Protein AF-A0A350JK22-F1 (afdb_monomer)

Structure (mmCIF, N/CA/C/O backbone):
data_AF-A0A350JK22-F1
#
_entry.id   AF-A0A350JK22-F1
#
loop_
_atom_site.group_PDB
_atom_site.id
_atom_site.type_symbol
_atom_site.label_atom_id
_atom_site.label_alt_id
_atom_site.label_comp_id
_atom_site.label_asym_id
_atom_site.label_entity_id
_atom_site.label_seq_id
_atom_site.pdbx_PDB_ins_code
_atom_site.Cartn_x
_atom_site.Cartn_y
_atom_site.Cartn_z
_atom_site.occupancy
_atom_site.B_iso_or_equiv
_atom_site.auth_seq_id
_atom_site.auth_comp_id
_atom_site.auth_asym_id
_atom_site.auth_atom_id
_atom_site.pdbx_PDB_model_num
ATOM 1 N N . MET A 1 1 ? 21.423 -32.504 72.627 1.00 40.91 1 MET A N 1
ATOM 2 C CA . MET A 1 1 ? 20.979 -31.250 71.980 1.00 40.91 1 MET A CA 1
ATOM 3 C C . MET A 1 1 ? 21.519 -31.255 70.556 1.00 40.91 1 MET A C 1
ATOM 5 O O . MET A 1 1 ? 22.730 -31.293 70.401 1.00 40.91 1 MET A O 1
ATOM 9 N N . LYS A 1 2 ? 20.656 -31.360 69.537 1.00 34.97 2 LYS A N 1
ATOM 10 C CA . LYS A 1 2 ? 21.050 -31.299 68.114 1.00 34.97 2 LYS A CA 1
ATOM 11 C C . LYS A 1 2 ? 20.924 -29.843 67.635 1.00 34.97 2 LYS A C 1
ATOM 13 O O . LYS A 1 2 ? 19.951 -29.208 68.039 1.00 34.97 2 LYS A O 1
ATOM 18 N N . PRO A 1 3 ? 21.850 -29.305 66.822 1.00 49.88 3 PRO A N 1
ATOM 19 C CA . PRO A 1 3 ? 21.731 -27.937 66.339 1.00 49.88 3 PRO A CA 1
ATOM 20 C C . PRO A 1 3 ? 20.695 -27.881 65.211 1.00 49.88 3 PRO A C 1
ATOM 22 O O . PRO A 1 3 ? 20.712 -28.701 64.293 1.00 49.88 3 PRO A O 1
ATOM 25 N N . ILE A 1 4 ? 19.772 -26.929 65.315 1.00 46.72 4 ILE A N 1
ATOM 26 C CA . ILE A 1 4 ? 18.795 -26.598 64.277 1.00 46.72 4 ILE A CA 1
ATOM 27 C C . ILE A 1 4 ? 19.489 -25.629 63.319 1.00 46.72 4 ILE A C 1
ATOM 29 O O . ILE A 1 4 ? 19.879 -24.533 63.718 1.00 46.72 4 ILE A O 1
ATOM 33 N N . LEU A 1 5 ? 19.677 -26.055 62.072 1.00 39.84 5 LEU A N 1
ATOM 34 C CA . LEU A 1 5 ? 20.194 -25.220 60.995 1.00 39.84 5 LEU A CA 1
ATOM 35 C C . LEU A 1 5 ? 19.024 -24.396 60.437 1.00 39.84 5 LEU A C 1
ATOM 37 O O . LEU A 1 5 ? 18.144 -24.942 59.777 1.00 39.84 5 LEU A O 1
ATOM 41 N N . ILE A 1 6 ? 18.984 -23.101 60.749 1.00 46.62 6 ILE A N 1
ATOM 42 C CA . ILE A 1 6 ? 18.011 -22.161 60.180 1.00 46.62 6 ILE A CA 1
ATOM 43 C C . ILE A 1 6 ? 18.564 -21.696 58.833 1.00 46.62 6 ILE A C 1
ATOM 45 O O . ILE A 1 6 ? 19.542 -20.953 58.778 1.00 46.62 6 ILE A O 1
ATOM 49 N N . THR A 1 7 ? 17.960 -22.158 57.743 1.00 43.97 7 THR A N 1
ATOM 50 C CA . THR A 1 7 ? 18.287 -21.709 56.388 1.00 43.97 7 THR A CA 1
ATOM 51 C C . THR A 1 7 ? 17.537 -20.405 56.112 1.00 43.97 7 THR A C 1
ATOM 53 O O . THR A 1 7 ? 16.313 -20.401 56.001 1.00 43.97 7 THR A O 1
ATOM 56 N N . LEU A 1 8 ? 18.261 -19.284 56.039 1.00 44.25 8 LEU A N 1
ATOM 57 C CA . LEU A 1 8 ? 17.720 -18.003 55.581 1.00 44.25 8 LEU A CA 1
ATOM 58 C C . LEU A 1 8 ? 17.452 -18.096 54.070 1.00 44.25 8 LEU A C 1
ATOM 60 O O . LEU A 1 8 ? 18.387 -18.205 53.279 1.00 44.25 8 LEU A O 1
ATOM 64 N N . LEU A 1 9 ? 16.181 -18.059 53.674 1.00 40.84 9 LEU A N 1
ATOM 65 C CA . LEU A 1 9 ? 15.771 -17.970 52.276 1.00 40.84 9 LEU A CA 1
ATOM 66 C C . LEU A 1 9 ? 15.817 -16.491 51.856 1.00 40.84 9 LEU A C 1
ATOM 68 O O . LEU A 1 9 ? 14.938 -15.708 52.210 1.00 40.84 9 LEU A O 1
ATOM 72 N N . SER A 1 10 ? 16.864 -16.085 51.140 1.00 44.59 10 SER A N 1
ATOM 73 C CA . SER A 1 10 ? 16.938 -14.762 50.516 1.00 44.59 10 SER A CA 1
ATOM 74 C C . SER A 1 10 ? 16.032 -14.730 49.281 1.00 44.59 10 SER A C 1
ATOM 76 O O . SER A 1 10 ? 16.379 -15.304 48.247 1.00 44.59 10 SER A O 1
ATOM 78 N N . LEU A 1 11 ? 14.876 -14.068 49.379 1.00 43.91 11 LEU A N 1
ATOM 79 C CA . LEU A 1 11 ? 14.077 -13.697 48.210 1.00 43.91 11 LEU A CA 1
ATOM 80 C C . LEU A 1 11 ? 14.853 -12.655 47.390 1.00 43.91 11 LEU A C 1
ATOM 82 O O . LEU A 1 11 ? 14.927 -11.488 47.766 1.00 43.91 11 LEU A O 1
ATOM 86 N N . PHE A 1 12 ? 15.419 -13.077 46.263 1.00 44.31 12 PHE A N 1
ATOM 87 C CA . PHE A 1 12 ? 15.854 -12.167 45.208 1.00 44.31 12 PHE A CA 1
ATOM 88 C C . PHE A 1 12 ? 14.624 -11.770 44.386 1.00 44.31 12 PHE A C 1
ATOM 90 O O . PHE A 1 12 ? 14.138 -12.548 43.569 1.00 44.31 12 PHE A O 1
ATOM 97 N N . THR A 1 13 ? 14.102 -10.564 44.597 1.00 44.62 13 THR A N 1
ATOM 98 C CA . THR A 1 13 ? 13.144 -9.958 43.668 1.00 44.62 13 THR A CA 1
ATOM 99 C C . THR A 1 13 ? 13.907 -9.479 42.439 1.00 44.62 13 THR A C 1
ATOM 101 O O . THR A 1 13 ? 14.590 -8.456 42.484 1.00 44.62 13 THR A O 1
ATOM 104 N N . PHE A 1 14 ? 13.814 -10.233 41.347 1.00 45.91 14 PHE A N 1
ATOM 105 C CA . PHE A 1 14 ? 14.219 -9.772 40.024 1.00 45.91 14 PHE A CA 1
ATOM 106 C C . PHE A 1 14 ? 13.243 -8.682 39.562 1.00 45.91 14 PHE A C 1
ATOM 108 O O . PHE A 1 14 ? 12.152 -8.978 39.082 1.00 45.91 14 PHE A O 1
ATOM 115 N N . PHE A 1 15 ? 13.627 -7.414 39.705 1.00 47.16 15 PHE A N 1
ATOM 116 C CA . PHE A 1 15 ? 13.025 -6.339 38.921 1.00 47.16 15 PHE A CA 1
ATOM 117 C C . PHE A 1 15 ? 13.640 -6.398 37.522 1.00 47.16 15 PHE A C 1
ATOM 119 O O . PHE A 1 15 ? 14.714 -5.851 37.283 1.00 47.16 15 PHE A O 1
ATOM 126 N N . ALA A 1 16 ? 12.988 -7.106 36.600 1.00 49.03 16 ALA A N 1
ATOM 127 C CA . ALA A 1 16 ? 13.259 -6.909 35.184 1.00 49.03 16 ALA A CA 1
ATOM 128 C C . ALA A 1 16 ? 12.803 -5.485 34.836 1.00 49.03 16 ALA A C 1
ATOM 130 O O . ALA A 1 16 ? 11.622 -5.167 34.984 1.00 49.03 16 ALA A O 1
ATOM 131 N N . SER A 1 17 ? 13.723 -4.605 34.428 1.00 50.28 17 SER A N 1
ATOM 132 C CA . SER A 1 17 ? 13.333 -3.306 33.882 1.00 50.28 17 SER A CA 1
ATOM 133 C C . SER A 1 17 ? 12.592 -3.569 32.576 1.00 50.28 17 SER A C 1
ATOM 135 O O . SER A 1 17 ? 13.205 -3.949 31.577 1.00 50.28 17 SER A O 1
ATOM 137 N N . GLN A 1 18 ? 11.272 -3.427 32.588 1.00 54.81 18 GLN A N 1
ATOM 138 C CA . GLN A 1 18 ? 10.484 -3.459 31.368 1.00 54.81 18 GLN A CA 1
ATOM 139 C C . GLN A 1 18 ? 10.928 -2.243 30.550 1.00 54.81 18 GLN A C 1
ATOM 141 O O . GLN A 1 18 ? 10.757 -1.108 30.996 1.00 54.81 18 GLN A O 1
ATOM 146 N N . ALA A 1 19 ? 11.597 -2.474 29.418 1.00 61.53 19 ALA A N 1
ATOM 147 C CA . ALA A 1 19 ? 11.952 -1.389 28.517 1.00 61.53 19 ALA A CA 1
ATOM 148 C C . ALA A 1 19 ? 10.662 -0.639 28.164 1.00 61.53 19 ALA A C 1
ATOM 150 O O . ALA A 1 19 ? 9.658 -1.258 27.805 1.00 61.53 19 ALA A O 1
ATOM 151 N N . GLN A 1 20 ? 10.668 0.679 28.348 1.00 79.31 20 GLN A N 1
ATOM 152 C CA . GLN A 1 20 ? 9.518 1.505 28.014 1.00 79.31 20 GLN A CA 1
ATOM 153 C C . GLN A 1 20 ? 9.267 1.387 26.507 1.00 79.31 20 GLN A C 1
ATOM 155 O O . GLN A 1 20 ? 10.188 1.575 25.712 1.00 79.31 20 GLN A O 1
ATOM 160 N N . LEU A 1 21 ? 8.038 1.032 26.125 1.00 91.25 21 LEU A N 1
ATOM 161 C CA . LEU A 1 21 ? 7.634 0.959 24.721 1.00 91.25 21 LEU A CA 1
ATOM 162 C C . LEU A 1 21 ? 7.859 2.310 24.044 1.00 91.25 21 LEU A C 1
ATOM 164 O O . LEU A 1 21 ? 7.566 3.353 24.632 1.00 91.25 21 LEU A O 1
ATOM 168 N N . LYS A 1 22 ? 8.360 2.281 22.805 1.00 95.12 22 LYS A N 1
ATOM 169 C CA . LYS A 1 22 ? 8.480 3.492 21.992 1.00 95.12 22 LYS A CA 1
ATOM 170 C C . LYS A 1 22 ? 7.091 4.058 21.696 1.00 95.12 22 LYS A C 1
ATOM 172 O O . LYS A 1 22 ? 6.150 3.297 21.460 1.00 95.12 22 LYS A O 1
ATOM 177 N N . THR A 1 23 ? 6.992 5.380 21.672 1.00 97.25 23 THR A N 1
ATOM 178 C CA . THR A 1 23 ? 5.793 6.094 21.227 1.00 97.25 23 THR A CA 1
ATOM 179 C C . THR A 1 23 ? 6.032 6.644 19.827 1.00 97.25 23 THR A C 1
ATOM 181 O O . THR A 1 23 ? 7.086 7.226 19.572 1.00 97.25 23 THR A O 1
ATOM 184 N N . LEU A 1 24 ? 5.069 6.452 18.931 1.00 97.56 24 LEU A N 1
ATOM 185 C CA . LEU A 1 24 ? 5.063 6.979 17.573 1.00 97.56 24 LEU A CA 1
ATOM 186 C C . LEU A 1 24 ? 4.013 8.086 17.471 1.00 97.56 24 LEU A C 1
ATOM 188 O O . LEU A 1 24 ? 2.894 7.936 17.964 1.00 97.56 24 LEU A O 1
ATOM 192 N N . THR A 1 25 ? 4.384 9.178 16.812 1.00 95.31 25 THR A N 1
ATOM 193 C CA . THR A 1 25 ? 3.501 10.307 16.501 1.00 95.31 25 THR A CA 1
ATOM 194 C C . THR A 1 25 ? 3.279 10.378 14.993 1.00 95.31 25 THR A C 1
ATOM 196 O O . THR A 1 25 ? 4.232 10.128 14.248 1.00 95.31 25 THR A O 1
ATOM 199 N N . PRO A 1 26 ? 2.077 10.743 14.530 1.00 95.12 26 PRO A N 1
ATOM 200 C CA . PRO A 1 26 ? 1.752 10.704 13.118 1.00 95.12 26 PRO A CA 1
ATOM 201 C C . PRO A 1 26 ? 2.265 11.937 12.375 1.00 95.12 26 PRO A C 1
ATOM 203 O O . PRO A 1 26 ? 2.409 13.023 12.944 1.00 95.12 26 PRO A O 1
ATOM 206 N N . THR A 1 27 ? 2.460 11.782 11.071 1.00 89.75 27 THR A N 1
ATOM 207 C CA . THR A 1 27 ? 2.372 12.891 10.115 1.00 89.75 27 THR A CA 1
ATOM 208 C C . THR A 1 27 ? 0.972 12.932 9.509 1.00 89.75 27 THR A C 1
ATOM 210 O O . THR A 1 27 ? 0.318 11.897 9.401 1.00 89.75 27 THR A O 1
ATOM 213 N N . PHE A 1 28 ? 0.516 14.116 9.103 1.00 79.81 28 PHE A N 1
ATOM 214 C CA . PHE A 1 28 ? -0.840 14.319 8.593 1.00 79.81 28 PHE A CA 1
ATOM 215 C C . PHE A 1 28 ? -0.846 14.521 7.083 1.00 79.81 28 PHE A C 1
ATOM 217 O O . PHE A 1 28 ? 0.030 15.208 6.555 1.00 79.81 28 PHE A O 1
ATOM 224 N N . TRP A 1 29 ? -1.875 13.983 6.438 1.00 71.44 29 TRP A N 1
ATOM 225 C CA . TRP A 1 29 ? -2.188 14.214 5.028 1.00 71.44 29 TRP A CA 1
ATOM 226 C C . TRP A 1 29 ? -3.588 14.843 4.903 1.00 71.44 29 TRP A C 1
ATOM 228 O O . TRP A 1 29 ? -4.051 15.487 5.849 1.00 71.44 29 TRP A O 1
ATOM 238 N N . ALA A 1 30 ? -4.222 14.763 3.731 1.00 71.81 30 ALA A N 1
ATOM 239 C CA . ALA A 1 30 ? -5.493 15.426 3.443 1.00 71.81 30 ALA A CA 1
ATOM 240 C C . ALA A 1 30 ? -6.631 15.034 4.415 1.00 71.81 30 ALA A C 1
ATOM 242 O O . ALA A 1 30 ? -6.562 14.034 5.135 1.00 71.81 30 ALA A O 1
ATOM 243 N N . SER A 1 31 ? -7.683 15.858 4.437 1.00 76.50 31 SER A N 1
ATOM 244 C CA . SER A 1 31 ? -8.922 15.566 5.168 1.00 76.50 31 SER A CA 1
ATOM 245 C C . SER A 1 31 ? -9.612 14.350 4.563 1.00 76.50 31 SER A C 1
ATOM 247 O O . SER A 1 31 ? -9.768 14.304 3.347 1.00 76.50 31 SER A O 1
ATOM 249 N N . ALA A 1 32 ? -10.062 13.421 5.408 1.00 77.00 32 ALA A N 1
ATOM 250 C CA . ALA A 1 32 ? -10.699 12.185 4.966 1.00 77.00 32 ALA A CA 1
ATOM 251 C C . ALA A 1 32 ? -12.230 12.166 5.111 1.00 77.00 32 ALA A C 1
ATOM 253 O O . ALA A 1 32 ? -12.853 11.209 4.674 1.00 77.00 32 ALA A O 1
ATOM 254 N N . ILE A 1 33 ? -12.849 13.191 5.718 1.00 83.88 33 ILE A N 1
ATOM 255 C CA . ILE A 1 33 ? -14.319 13.298 5.747 1.00 83.88 33 ILE A CA 1
ATOM 256 C C . ILE A 1 33 ? -14.818 13.768 4.375 1.00 83.88 33 ILE A C 1
ATOM 258 O O . ILE A 1 33 ? -14.423 14.863 3.949 1.00 83.88 33 ILE A O 1
ATOM 262 N N . PRO A 1 34 ? -15.719 13.012 3.725 1.00 82.88 34 PRO A N 1
ATOM 263 C CA . PRO A 1 34 ? -16.374 13.456 2.505 1.00 82.88 34 PRO A CA 1
ATOM 264 C C . PRO A 1 34 ? -17.274 14.677 2.733 1.00 82.88 34 PRO A C 1
ATOM 266 O O . PRO A 1 34 ? -17.834 14.869 3.816 1.00 82.88 34 PRO A O 1
ATOM 269 N N . SER A 1 35 ? -17.458 15.517 1.711 1.00 85.38 35 SER A N 1
ATOM 270 C CA . SER A 1 35 ? -18.352 16.671 1.846 1.00 85.38 35 SER A CA 1
ATOM 271 C C . SER A 1 35 ? -19.826 16.236 1.898 1.00 85.38 35 SER A C 1
ATOM 273 O O . SER A 1 35 ? -20.221 15.257 1.267 1.00 85.38 35 SER A O 1
ATOM 275 N N . GLU A 1 36 ? -20.683 16.985 2.611 1.00 85.69 36 GLU A N 1
ATOM 276 C CA . GLU A 1 36 ? -22.133 16.700 2.649 1.00 85.69 36 GLU A CA 1
ATOM 277 C C . GLU A 1 36 ? -22.771 16.693 1.249 1.00 85.69 36 GLU A C 1
ATOM 279 O O . GLU A 1 36 ? -23.760 15.994 1.015 1.00 85.69 36 GLU A O 1
ATOM 284 N N . VAL A 1 37 ? -22.223 17.493 0.329 1.00 87.50 37 VAL A N 1
ATOM 285 C CA . VAL A 1 37 ? -22.677 17.548 -1.063 1.00 87.50 37 VAL A CA 1
ATOM 286 C C . VAL A 1 37 ? -22.306 16.253 -1.774 1.00 87.50 37 VAL A C 1
ATOM 288 O O . VAL A 1 37 ? -23.192 15.617 -2.339 1.00 87.50 37 VAL A O 1
ATOM 291 N N . ASP A 1 38 ? -21.049 15.824 -1.667 1.00 87.81 38 ASP A N 1
ATOM 292 C CA . ASP A 1 38 ? -20.563 14.621 -2.348 1.00 87.81 38 ASP A CA 1
ATOM 293 C C . ASP A 1 38 ? -21.231 13.356 -1.800 1.00 87.81 38 ASP A C 1
ATOM 295 O O . ASP A 1 38 ? -21.651 12.511 -2.579 1.00 87.81 38 ASP A O 1
ATOM 299 N N . LEU A 1 39 ? -21.470 13.259 -0.486 1.00 86.25 39 LEU A N 1
ATOM 300 C CA . LEU A 1 39 ? -22.220 12.142 0.116 1.00 86.25 39 LEU A CA 1
ATOM 301 C C . LEU A 1 39 ? -23.642 12.023 -0.438 1.00 86.25 39 LEU A C 1
ATOM 303 O O . LEU A 1 39 ? -24.146 10.928 -0.714 1.00 86.25 39 LEU A O 1
ATOM 307 N N . LYS A 1 40 ? -24.323 13.164 -0.574 1.00 88.75 40 LYS A N 1
ATOM 308 C CA . LYS A 1 40 ? -25.687 13.206 -1.096 1.00 88.75 40 LYS A CA 1
ATOM 309 C C . LYS A 1 40 ? -25.711 12.842 -2.577 1.00 88.75 40 LYS A C 1
ATOM 311 O O . LYS A 1 40 ? -26.569 12.060 -2.987 1.00 88.75 40 LYS A O 1
ATOM 316 N N . ASP A 1 41 ? -24.794 13.407 -3.349 1.00 91.56 41 ASP A N 1
ATOM 317 C CA . ASP A 1 41 ? -24.664 13.157 -4.780 1.00 91.56 41 ASP A CA 1
ATOM 318 C C . ASP A 1 41 ? -24.302 11.688 -5.045 1.00 91.56 41 ASP A C 1
ATOM 320 O O . ASP A 1 41 ? -24.949 11.044 -5.870 1.00 91.56 41 ASP A O 1
ATOM 324 N N . TYR A 1 42 ? -23.383 11.114 -4.264 1.00 88.00 42 TYR A N 1
ATOM 325 C CA . TYR A 1 42 ? -22.994 9.705 -4.337 1.00 88.00 42 TYR A CA 1
ATOM 326 C C . TYR A 1 42 ? -24.149 8.754 -3.998 1.00 88.00 42 TYR A C 1
ATOM 328 O O . TYR A 1 42 ? -24.368 7.758 -4.681 1.00 88.00 42 TYR A O 1
ATOM 336 N N . THR A 1 43 ? -24.980 9.090 -3.004 1.00 87.56 43 THR A N 1
ATOM 337 C CA . THR A 1 43 ? -26.179 8.290 -2.686 1.00 87.56 43 THR A CA 1
ATOM 338 C C . THR A 1 43 ? -27.154 8.231 -3.867 1.00 87.56 43 THR A C 1
ATOM 340 O O . THR A 1 43 ? -27.751 7.188 -4.136 1.00 87.56 43 THR A O 1
ATOM 343 N N . VAL A 1 44 ? -27.337 9.350 -4.575 1.00 90.75 44 VAL A N 1
ATOM 344 C CA . VAL A 1 44 ? -28.186 9.398 -5.775 1.00 90.75 44 VAL A CA 1
ATOM 345 C C . VAL A 1 44 ? -27.528 8.640 -6.926 1.00 90.75 44 VAL A C 1
ATOM 347 O O . VAL A 1 44 ? -28.219 7.908 -7.633 1.00 90.75 44 VAL A O 1
ATOM 350 N N . LEU A 1 45 ? -26.208 8.769 -7.088 1.00 88.81 45 LEU A N 1
ATOM 351 C CA . LEU A 1 45 ? -25.440 8.010 -8.069 1.00 88.81 45 LEU A CA 1
ATOM 352 C C . LEU A 1 45 ? -25.661 6.503 -7.884 1.00 88.81 45 LEU A C 1
ATOM 354 O O . LEU A 1 45 ? -26.069 5.847 -8.833 1.00 88.81 45 LEU A O 1
ATOM 358 N N . LEU A 1 46 ? -25.516 5.964 -6.670 1.00 86.69 46 LEU A N 1
ATOM 359 C CA . LEU A 1 46 ? -25.725 4.534 -6.401 1.00 86.69 46 LEU A CA 1
ATOM 360 C C . LEU A 1 46 ? -27.124 4.030 -6.811 1.00 86.69 46 LEU A C 1
ATOM 362 O O . LEU A 1 46 ? -27.241 2.913 -7.318 1.00 86.69 46 LEU A O 1
ATOM 366 N N . ASP A 1 47 ? -28.182 4.835 -6.646 1.00 91.56 47 ASP A N 1
ATOM 367 C CA . ASP A 1 47 ? -29.530 4.496 -7.140 1.00 91.56 47 ASP A CA 1
ATOM 368 C C . ASP A 1 47 ? -29.574 4.417 -8.674 1.00 91.56 47 ASP A C 1
ATOM 370 O O . ASP A 1 47 ? -30.111 3.457 -9.234 1.00 91.56 47 ASP A O 1
ATOM 374 N N . ILE A 1 48 ? -28.966 5.394 -9.358 1.00 89.19 48 ILE A N 1
ATOM 375 C CA . ILE A 1 48 ? -28.861 5.422 -10.824 1.00 89.19 48 ILE A CA 1
ATOM 376 C C . ILE A 1 48 ? -28.137 4.165 -11.320 1.00 89.19 48 ILE A C 1
ATOM 378 O O . ILE A 1 48 ? -28.658 3.450 -12.180 1.00 89.19 48 ILE A O 1
ATOM 382 N N . VAL A 1 49 ? -26.974 3.862 -10.737 1.00 86.06 49 VAL A N 1
ATOM 383 C CA . VAL A 1 49 ? -26.154 2.689 -11.071 1.00 86.06 49 VAL A CA 1
ATOM 384 C C . VAL A 1 49 ? -26.932 1.402 -10.856 1.00 86.06 49 VAL A C 1
ATOM 386 O O . VAL A 1 49 ? -26.963 0.544 -11.735 1.00 86.06 49 VAL A O 1
ATOM 389 N N . HIS A 1 50 ? -27.628 1.279 -9.726 1.00 87.19 50 HIS A N 1
ATOM 390 C CA . HIS A 1 50 ? -28.445 0.108 -9.435 1.00 87.19 50 HIS A CA 1
ATOM 391 C C . HIS A 1 50 ? -29.527 -0.125 -10.500 1.00 87.19 50 HIS A C 1
ATOM 393 O O . HIS A 1 50 ? -29.708 -1.251 -10.969 1.00 87.19 50 HIS A O 1
ATOM 399 N N . ARG A 1 51 ? -30.232 0.937 -10.912 1.00 93.81 51 ARG A N 1
ATOM 400 C CA . ARG A 1 51 ? -31.281 0.875 -11.944 1.00 93.81 51 ARG A CA 1
ATOM 401 C C . ARG A 1 51 ? -30.713 0.506 -13.319 1.00 93.81 51 ARG A C 1
ATOM 403 O O . ARG A 1 51 ? -31.333 -0.285 -14.037 1.00 93.81 51 ARG A O 1
ATOM 410 N N . LEU A 1 52 ? -29.539 1.035 -13.676 1.00 86.81 52 LEU A N 1
ATOM 411 C CA . LEU A 1 52 ? -28.820 0.681 -14.908 1.00 86.81 52 LEU A CA 1
ATOM 412 C C . LEU A 1 52 ? -28.380 -0.791 -14.899 1.00 86.81 52 LEU A C 1
ATOM 414 O O . LEU A 1 52 ? -28.636 -1.521 -15.858 1.00 86.81 52 LEU A O 1
ATOM 418 N N . ASP A 1 53 ? -27.801 -1.263 -13.794 1.00 86.06 53 ASP A N 1
ATOM 419 C CA . ASP A 1 53 ? -27.268 -2.624 -13.660 1.00 86.06 53 ASP A CA 1
ATOM 420 C C . ASP A 1 53 ? -28.388 -3.686 -13.662 1.00 86.06 53 ASP A C 1
ATOM 422 O O . ASP A 1 53 ? -28.288 -4.753 -14.280 1.00 86.06 53 ASP A O 1
ATOM 426 N N . LYS A 1 54 ? -29.546 -3.347 -13.076 1.00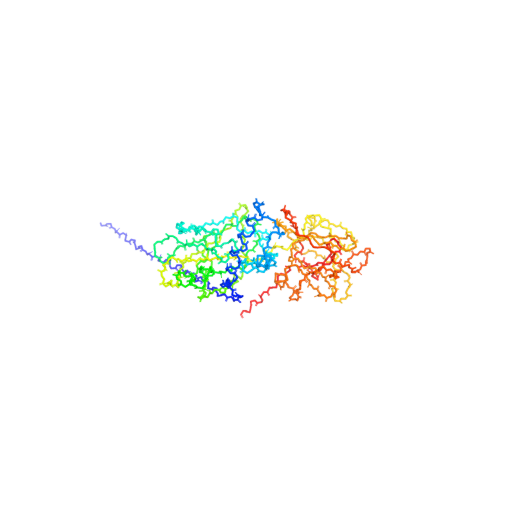 91.31 54 LYS A N 1
ATOM 427 C CA . LYS A 1 54 ? -30.793 -4.127 -13.188 1.00 91.31 54 LYS A CA 1
ATOM 428 C C . LYS A 1 54 ? -31.452 -4.053 -14.566 1.00 91.31 54 LYS A C 1
ATOM 430 O O . LYS A 1 54 ? -32.394 -4.811 -14.814 1.00 91.31 54 LYS A O 1
ATOM 435 N N . ARG A 1 55 ? -30.946 -3.208 -15.471 1.00 90.38 55 ARG A N 1
ATOM 436 C CA . ARG A 1 55 ? -31.502 -2.927 -16.807 1.00 90.38 55 ARG A CA 1
ATOM 437 C C . ARG A 1 55 ? -32.943 -2.416 -16.755 1.00 90.38 55 ARG A C 1
ATOM 439 O O . ARG A 1 55 ? -33.741 -2.707 -17.646 1.00 90.38 55 ARG A O 1
ATOM 446 N N . GLU A 1 56 ? -33.286 -1.694 -15.691 1.00 94.56 56 GLU A N 1
ATOM 447 C CA . GLU A 1 56 ? -34.583 -1.026 -15.542 1.00 94.56 56 GLU A CA 1
ATOM 448 C C . GLU A 1 56 ? -34.645 0.259 -16.376 1.00 94.56 56 GLU A C 1
ATOM 450 O O . GLU A 1 56 ? -35.719 0.644 -16.837 1.00 94.56 56 GLU A O 1
ATOM 455 N N . ILE A 1 57 ? -33.484 0.881 -16.591 1.00 92.94 57 ILE A N 1
ATOM 456 C CA . ILE A 1 57 ? -33.259 2.048 -17.448 1.00 92.94 57 ILE A CA 1
ATOM 457 C C . ILE A 1 57 ? -32.003 1.832 -18.306 1.00 92.94 57 ILE A C 1
ATOM 459 O O . ILE A 1 57 ? -31.194 0.946 -18.021 1.00 92.94 57 ILE A O 1
ATOM 463 N N . SER A 1 58 ? -31.833 2.651 -19.340 1.00 91.56 58 SER A N 1
ATOM 464 C CA . SER A 1 58 ? -30.586 2.828 -20.091 1.00 91.56 58 SER A CA 1
ATOM 465 C C . SER A 1 58 ? -30.011 4.233 -19.870 1.00 91.56 58 SER A C 1
ATOM 467 O O . SER A 1 58 ? -30.706 5.114 -19.368 1.00 91.56 58 SER A O 1
ATOM 469 N N . GLU A 1 59 ? -28.752 4.469 -20.249 1.00 87.19 59 GLU A N 1
ATOM 470 C CA . GLU A 1 59 ? -28.122 5.796 -20.110 1.00 87.19 59 GLU A CA 1
ATOM 471 C C . GLU A 1 59 ? -28.881 6.897 -20.874 1.00 87.19 59 GLU A C 1
ATOM 473 O O . GLU A 1 59 ? -28.935 8.041 -20.431 1.00 87.19 59 GLU A O 1
ATOM 478 N N . GLU A 1 60 ? -29.541 6.549 -21.985 1.00 92.62 60 GLU A N 1
ATOM 479 C CA . GLU A 1 60 ? -30.365 7.477 -22.773 1.00 92.62 60 GLU A CA 1
ATOM 480 C C . GLU A 1 60 ? -31.640 7.928 -22.033 1.00 92.62 60 GLU A C 1
ATOM 482 O O . GLU A 1 60 ? -32.239 8.941 -22.399 1.00 92.62 60 GLU A O 1
ATOM 487 N N . ASP A 1 61 ? -32.053 7.194 -20.994 1.00 94.00 61 ASP A N 1
ATOM 488 C CA . ASP A 1 61 ? -33.247 7.488 -20.197 1.00 94.00 61 ASP A CA 1
ATOM 489 C C . ASP A 1 61 ? -32.967 8.455 -19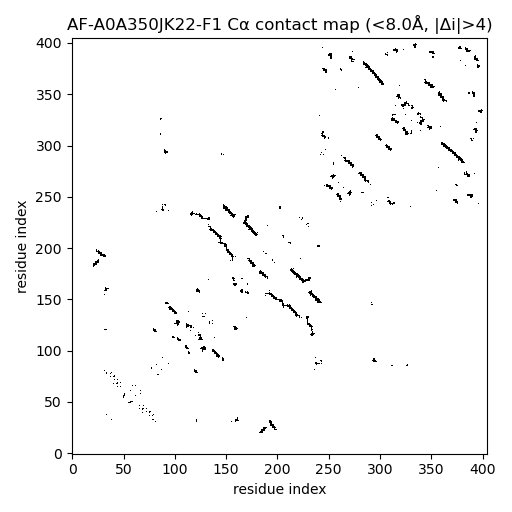.030 1.00 94.00 61 ASP A C 1
ATOM 491 O O . ASP A 1 61 ? -33.909 8.906 -18.369 1.00 94.00 61 ASP A O 1
ATOM 495 N N . LEU A 1 62 ? -31.697 8.785 -18.760 1.00 93.38 62 LEU A N 1
ATOM 496 C CA . LEU A 1 62 ? -31.314 9.684 -17.671 1.00 93.38 62 LEU A CA 1
ATOM 497 C C . LEU A 1 62 ? -31.762 11.121 -17.961 1.00 93.38 62 LEU A C 1
ATOM 499 O O . LEU A 1 62 ? -31.542 11.673 -19.042 1.00 93.38 62 LEU A O 1
ATOM 503 N N . ASN A 1 63 ? -32.366 11.774 -16.966 1.00 94.56 63 ASN A N 1
ATOM 504 C CA . ASN A 1 63 ? -32.646 13.205 -17.078 1.00 94.56 63 ASN A CA 1
ATOM 505 C C . ASN A 1 63 ? -31.355 14.037 -16.936 1.00 94.56 63 ASN A C 1
ATOM 507 O O . ASN A 1 63 ? -30.321 13.538 -16.504 1.00 94.56 63 ASN A O 1
ATOM 511 N N . SER A 1 64 ? -31.410 15.339 -17.237 1.00 92.56 64 SER A N 1
ATOM 512 C CA . SER A 1 64 ? -30.218 16.205 -17.234 1.00 92.56 64 SER A CA 1
ATOM 513 C C . SER A 1 64 ? -29.462 16.265 -15.901 1.00 92.56 64 SER A C 1
ATOM 515 O O . SER A 1 64 ? -28.265 16.525 -15.901 1.00 92.56 64 SER A O 1
ATOM 517 N N . THR A 1 65 ? -30.144 16.078 -14.768 1.00 92.06 65 THR A N 1
ATOM 518 C CA . THR A 1 65 ? -29.511 16.061 -13.441 1.00 92.06 65 THR A CA 1
ATOM 519 C C . THR A 1 65 ? -28.886 14.704 -13.142 1.00 92.06 65 THR A C 1
ATOM 521 O O . THR A 1 65 ? -27.764 14.664 -12.654 1.00 92.06 65 THR A O 1
ATOM 524 N N . GLU A 1 66 ? -29.579 13.607 -13.459 1.00 93.56 66 GLU A N 1
ATOM 525 C CA . GLU A 1 66 ? -29.031 12.251 -13.308 1.00 93.56 66 GLU A CA 1
ATOM 526 C C . GLU A 1 66 ? -27.808 12.047 -14.213 1.00 93.56 66 GLU A C 1
ATOM 528 O O . GLU A 1 66 ? -26.794 11.548 -13.746 1.00 93.56 66 GLU A O 1
ATOM 533 N N . ALA A 1 67 ? -27.865 12.509 -15.466 1.00 91.88 67 ALA A N 1
ATOM 534 C CA . ALA A 1 67 ? -26.741 12.442 -16.398 1.00 91.88 67 ALA A CA 1
ATOM 535 C C . ALA A 1 67 ? -25.522 13.228 -15.885 1.00 91.88 67 ALA A C 1
ATOM 537 O O . ALA A 1 67 ? -24.417 12.705 -15.876 1.00 91.88 67 ALA A O 1
ATOM 538 N N . ALA A 1 68 ? -25.726 14.446 -15.369 1.00 92.00 68 ALA A N 1
ATOM 539 C CA . ALA A 1 68 ? -24.636 15.247 -14.808 1.00 92.00 68 ALA A CA 1
ATOM 540 C C . ALA A 1 68 ? -24.011 14.631 -13.540 1.00 92.00 68 ALA A C 1
ATOM 542 O O . ALA A 1 68 ? -22.840 14.872 -13.265 1.00 92.00 68 ALA A O 1
ATOM 543 N N . LEU A 1 69 ? -24.785 13.873 -12.753 1.00 91.25 69 LEU A N 1
ATOM 544 C CA . LEU A 1 69 ? -24.265 13.114 -11.611 1.00 91.25 69 LEU A CA 1
ATOM 545 C C . LEU A 1 69 ? -23.500 11.870 -12.066 1.00 91.25 69 LEU A C 1
ATOM 547 O O . LEU A 1 69 ? -22.433 11.595 -11.532 1.00 91.25 69 LEU A O 1
ATOM 551 N N . TYR A 1 70 ? -24.022 11.154 -13.062 1.00 87.88 70 TYR A N 1
ATOM 552 C CA . TYR A 1 70 ? -23.361 9.991 -13.652 1.00 87.88 70 TYR A CA 1
ATOM 553 C C . TYR A 1 70 ? -22.017 10.365 -14.299 1.00 87.88 70 TYR A C 1
ATOM 555 O O . TYR A 1 70 ? -21.034 9.658 -14.112 1.00 87.88 70 TYR A O 1
ATOM 563 N N . ASP A 1 71 ? -21.929 11.534 -14.942 1.00 89.12 71 ASP A N 1
ATOM 564 C CA . ASP A 1 71 ? -20.676 12.088 -15.483 1.00 89.12 71 ASP A CA 1
ATOM 565 C C . ASP A 1 71 ? -19.624 12.417 -14.398 1.00 89.12 71 ASP A C 1
ATOM 567 O O . ASP A 1 71 ? -18.445 12.569 -14.714 1.00 89.12 71 ASP A O 1
ATOM 571 N N . ARG A 1 72 ? -20.032 12.548 -13.126 1.00 87.56 72 ARG A N 1
ATOM 572 C CA . ARG A 1 72 ? -19.151 12.787 -11.966 1.00 87.56 72 ARG A CA 1
ATOM 573 C C . ARG A 1 72 ? -18.809 11.505 -11.204 1.00 87.56 72 ARG A C 1
ATOM 575 O O . ARG A 1 72 ? -18.318 11.606 -10.083 1.00 87.56 72 ARG A O 1
ATOM 582 N N . TRP A 1 73 ? -19.078 10.323 -11.766 1.00 79.94 73 TRP A N 1
ATOM 583 C CA . TRP A 1 73 ? -18.853 9.052 -11.073 1.00 79.94 73 TRP A CA 1
ATOM 584 C C . TRP A 1 73 ? -17.460 8.980 -10.449 1.00 79.94 73 TRP A C 1
ATOM 586 O O . TRP A 1 73 ? -17.366 8.854 -9.232 1.00 79.94 73 TRP A O 1
ATOM 596 N N . ASP A 1 74 ? -16.406 9.108 -11.260 1.00 72.31 74 ASP A N 1
ATOM 597 C CA . ASP A 1 74 ? -15.021 8.927 -10.805 1.00 72.31 74 ASP A CA 1
ATOM 598 C C . ASP A 1 74 ? -14.662 9.912 -9.676 1.00 72.31 74 ASP A C 1
ATOM 600 O O . ASP A 1 74 ? -14.062 9.530 -8.680 1.00 72.31 74 ASP A O 1
ATOM 604 N N . GLU A 1 75 ? -15.107 11.171 -9.785 1.00 78.00 75 GLU A N 1
ATOM 605 C CA . GLU A 1 75 ? -14.900 12.204 -8.757 1.00 78.00 75 GLU A CA 1
ATOM 606 C C . GLU A 1 75 ? -15.563 11.825 -7.425 1.00 78.00 75 GLU A C 1
ATOM 608 O O . GLU A 1 75 ? -14.974 12.000 -6.359 1.00 78.00 75 GLU A O 1
ATOM 613 N N . LEU A 1 76 ? -16.805 11.337 -7.482 1.00 77.62 76 LEU A N 1
ATOM 614 C CA . LEU A 1 76 ? -17.575 10.978 -6.295 1.00 77.62 76 LEU A CA 1
ATOM 615 C C . LEU A 1 76 ? -17.068 9.674 -5.670 1.00 77.62 76 LEU A C 1
ATOM 617 O O . LEU A 1 76 ? -17.026 9.579 -4.447 1.00 77.62 76 LEU A O 1
ATOM 621 N N . GLU A 1 77 ? -16.662 8.699 -6.483 1.00 74.44 77 GLU A N 1
ATOM 622 C CA . GLU A 1 77 ? -16.050 7.452 -6.018 1.00 74.44 77 GLU A CA 1
ATOM 623 C C . GLU A 1 77 ? -14.694 7.718 -5.348 1.00 74.44 77 GLU A C 1
ATOM 625 O O . GLU A 1 77 ? -14.472 7.259 -4.226 1.00 74.44 77 GLU A O 1
ATOM 630 N N . ASP A 1 78 ? -13.835 8.546 -5.952 1.00 72.38 78 ASP A N 1
ATOM 631 C CA . ASP A 1 78 ? -12.565 8.985 -5.357 1.00 72.38 78 ASP A CA 1
ATOM 632 C C . ASP A 1 78 ? -12.773 9.750 -4.041 1.00 72.38 78 ASP A C 1
ATOM 634 O O . ASP A 1 78 ? -11.966 9.644 -3.118 1.00 72.38 78 ASP A O 1
ATOM 638 N N . ALA A 1 79 ? -13.856 10.525 -3.927 1.00 77.12 79 ALA A N 1
ATOM 639 C CA . ALA A 1 79 ? -14.171 11.265 -2.709 1.00 77.12 79 ALA A CA 1
ATOM 640 C C . ALA A 1 79 ? -14.616 10.360 -1.545 1.00 77.12 79 ALA A C 1
ATOM 642 O O . ALA A 1 79 ? -14.484 10.765 -0.387 1.00 77.12 79 ALA A O 1
ATOM 643 N N . MET A 1 80 ? -15.175 9.178 -1.833 1.00 76.81 80 MET A N 1
ATOM 644 C CA . MET A 1 80 ? -15.561 8.195 -0.810 1.00 76.81 80 MET A CA 1
ATOM 645 C C . MET A 1 80 ? -14.438 7.201 -0.502 1.00 76.81 80 MET A C 1
ATOM 647 O O . MET A 1 80 ? -14.359 6.697 0.620 1.00 76.81 80 MET A O 1
ATOM 651 N N . THR A 1 81 ? -13.583 6.925 -1.489 1.00 71.50 81 THR A N 1
ATOM 652 C CA . THR A 1 81 ? -12.557 5.888 -1.401 1.00 71.50 81 THR A CA 1
ATOM 653 C C . THR A 1 81 ? -11.316 6.400 -0.677 1.00 71.50 81 THR A C 1
ATOM 655 O O . THR A 1 81 ? -10.640 7.334 -1.112 1.00 71.50 81 THR A O 1
ATOM 658 N N . ILE A 1 82 ? -10.966 5.756 0.430 1.00 73.44 82 ILE A N 1
ATOM 659 C CA . ILE A 1 82 ? -9.728 6.013 1.162 1.00 73.44 82 ILE A CA 1
ATOM 660 C C . ILE A 1 82 ? -8.593 5.194 0.534 1.00 73.44 82 ILE A C 1
ATOM 662 O O . ILE A 1 82 ? -8.808 4.096 0.052 1.00 73.44 82 ILE A O 1
ATOM 666 N N . GLY A 1 83 ? -7.363 5.713 0.496 1.00 57.69 83 GLY A N 1
ATOM 667 C CA . GLY A 1 83 ? -6.208 4.981 -0.054 1.00 57.69 83 GLY A CA 1
ATOM 668 C C . GLY A 1 83 ? -6.049 5.064 -1.580 1.00 57.69 83 GLY A C 1
ATOM 669 O O . GLY A 1 83 ? -4.994 4.686 -2.086 1.00 57.69 83 GLY A O 1
ATOM 670 N N . GLY A 1 84 ? -7.028 5.655 -2.279 1.00 47.28 84 GLY A N 1
ATOM 671 C CA . GLY A 1 84 ? -7.006 5.982 -3.709 1.00 47.28 84 GLY A CA 1
ATOM 672 C C . GLY A 1 84 ? -7.167 4.775 -4.641 1.00 47.28 84 GLY A C 1
ATOM 673 O O . GLY A 1 84 ? -6.617 3.705 -4.397 1.00 47.28 84 GLY A O 1
ATOM 674 N N . LEU A 1 85 ? -7.844 4.967 -5.778 1.00 33.16 85 LEU A N 1
ATOM 675 C CA . LEU A 1 85 ? -7.978 3.986 -6.875 1.00 33.16 85 LEU A CA 1
ATOM 676 C C . LEU A 1 85 ? -6.661 3.761 -7.670 1.00 33.16 85 LEU A C 1
ATOM 678 O O . LEU A 1 85 ? -6.666 3.412 -8.851 1.00 33.16 85 LEU A O 1
ATOM 682 N N . GLY A 1 86 ? -5.506 3.985 -7.033 1.00 43.00 86 GLY A N 1
ATOM 683 C CA . GLY A 1 86 ? -4.170 3.899 -7.622 1.00 43.00 86 GLY A CA 1
ATOM 684 C C . GLY A 1 86 ? -3.413 2.615 -7.272 1.00 43.00 86 GLY A C 1
ATOM 685 O O . GLY A 1 86 ? -3.864 1.767 -6.506 1.00 43.00 86 GLY A O 1
ATOM 686 N N . CYS A 1 87 ? -2.214 2.471 -7.841 1.00 44.69 87 CYS A N 1
ATOM 687 C CA . CYS A 1 87 ? -1.301 1.385 -7.503 1.00 44.69 87 CYS A CA 1
ATOM 688 C C . CYS A 1 87 ? -0.806 1.539 -6.057 1.00 44.69 87 CYS A C 1
ATOM 690 O O . CYS A 1 87 ? 0.031 2.395 -5.796 1.00 44.69 87 CYS A O 1
ATOM 692 N N . SER A 1 88 ? -1.317 0.722 -5.138 1.00 60.69 88 SER A N 1
ATOM 693 C CA . SER A 1 88 ? -0.965 0.757 -3.717 1.00 60.69 88 SER A CA 1
ATOM 694 C C . SER A 1 88 ? -0.095 -0.439 -3.315 1.00 60.69 88 SER A C 1
ATOM 696 O O . SER A 1 88 ? -0.028 -1.448 -4.025 1.00 60.69 88 SER A O 1
ATOM 698 N N . TRP A 1 89 ? 0.539 -0.366 -2.140 1.00 68.44 89 TRP A N 1
ATOM 699 C CA . TRP A 1 89 ? 1.277 -1.482 -1.525 1.00 68.44 89 TRP A CA 1
ATOM 700 C C . TRP A 1 89 ? 0.458 -2.790 -1.474 1.00 68.44 89 TRP A C 1
ATOM 702 O O . TRP A 1 89 ? 0.998 -3.891 -1.609 1.00 68.44 89 TRP A O 1
ATOM 712 N N . TYR A 1 90 ? -0.871 -2.668 -1.413 1.00 69.38 90 TYR A N 1
ATOM 713 C CA . TYR A 1 90 ? -1.827 -3.775 -1.449 1.00 69.38 90 TYR A CA 1
ATOM 714 C C . TYR A 1 90 ? -1.828 -4.591 -2.741 1.00 69.38 90 TYR A C 1
ATOM 716 O O . TYR A 1 90 ? -2.305 -5.727 -2.726 1.00 69.38 90 TYR A O 1
ATOM 724 N N . CYS A 1 91 ? -1.251 -4.082 -3.835 1.00 59.22 91 CYS A N 1
ATOM 725 C CA . CYS A 1 91 ? -0.967 -4.890 -5.018 1.00 59.22 91 CYS A CA 1
ATOM 726 C C . CYS A 1 91 ? -0.067 -6.075 -4.647 1.00 59.22 91 CYS A C 1
ATOM 728 O O . CYS A 1 91 ? -0.390 -7.224 -4.938 1.00 59.22 91 CYS A O 1
ATOM 730 N N . GLY A 1 92 ? 1.024 -5.835 -3.916 1.00 52.66 92 GLY A N 1
ATOM 731 C CA . GLY A 1 92 ? 1.933 -6.910 -3.527 1.00 52.66 92 GLY A CA 1
ATOM 732 C C . GLY A 1 92 ? 1.336 -7.887 -2.513 1.00 52.66 92 GLY A C 1
ATOM 733 O O . GLY A 1 92 ? 1.695 -9.068 -2.493 1.00 52.66 92 GLY A O 1
ATOM 734 N N . GLY A 1 93 ? 0.377 -7.414 -1.726 1.00 63.78 93 GLY A N 1
ATOM 735 C CA . GLY A 1 93 ? -0.402 -8.186 -0.772 1.00 63.78 93 GLY A CA 1
ATOM 736 C C . GLY A 1 93 ? -0.860 -7.306 0.385 1.00 63.78 93 GLY A C 1
ATOM 737 O O . GLY A 1 93 ? -0.268 -6.272 0.663 1.00 63.78 93 GLY A O 1
ATOM 738 N N . GLY A 1 94 ? -1.911 -7.735 1.073 1.00 78.62 94 GLY A N 1
ATOM 739 C CA . GLY A 1 94 ? -2.442 -7.082 2.265 1.00 78.62 94 GLY A CA 1
ATOM 740 C C . GLY A 1 94 ? -2.804 -8.110 3.334 1.00 78.62 94 GLY A C 1
ATOM 741 O O . GLY A 1 94 ? -2.511 -9.304 3.171 1.00 78.62 94 GLY A O 1
ATOM 742 N N . PRO A 1 95 ? -3.450 -7.688 4.428 1.00 89.31 95 PRO A N 1
ATOM 743 C CA . PRO A 1 95 ? -3.997 -8.636 5.377 1.00 89.31 95 PRO A CA 1
ATOM 744 C C . PRO A 1 95 ? -5.044 -9.507 4.670 1.00 89.31 95 PRO A C 1
ATOM 746 O O . PRO A 1 95 ? -5.930 -9.010 3.983 1.00 89.31 95 PRO A O 1
ATOM 749 N N . HIS A 1 96 ? -4.943 -10.826 4.816 1.00 84.81 96 HIS A N 1
ATOM 750 C CA . HIS A 1 96 ? -5.903 -11.768 4.217 1.00 84.81 96 HIS A CA 1
ATOM 751 C C . HIS A 1 96 ? -7.101 -12.043 5.124 1.00 84.81 96 HIS A C 1
ATOM 753 O O . HIS A 1 96 ? -8.066 -12.692 4.719 1.00 84.81 96 HIS A O 1
ATOM 759 N N . LYS A 1 97 ? -7.011 -11.587 6.373 1.00 93.75 97 LYS A N 1
ATOM 760 C CA . LYS A 1 97 ? -8.041 -11.735 7.385 1.00 93.75 97 LYS A CA 1
ATOM 761 C C . LYS A 1 97 ? -7.912 -10.623 8.413 1.00 93.75 97 LYS A C 1
ATOM 763 O O . LYS A 1 97 ? -6.804 -10.281 8.833 1.00 93.75 97 LYS A O 1
ATOM 768 N N . ILE A 1 98 ? -9.057 -10.140 8.875 1.00 97.94 98 ILE A N 1
ATOM 769 C CA . ILE A 1 98 ? -9.165 -9.157 9.946 1.00 97.94 98 ILE A CA 1
ATOM 770 C C . ILE A 1 98 ? -10.067 -9.742 11.033 1.00 97.94 98 ILE A C 1
ATOM 772 O O . ILE A 1 98 ? -11.010 -10.486 10.770 1.00 97.94 98 ILE A O 1
ATOM 776 N N . THR A 1 99 ? -9.724 -9.498 12.293 1.00 98.44 99 THR A N 1
ATOM 777 C CA . THR A 1 99 ? -10.497 -9.967 13.451 1.00 98.44 99 THR A CA 1
ATOM 778 C C . THR A 1 99 ? -10.483 -8.916 14.541 1.00 98.44 99 THR A C 1
ATOM 780 O O . THR A 1 99 ? -9.450 -8.286 14.741 1.00 98.44 99 THR A O 1
ATOM 783 N N . ALA A 1 100 ? -11.555 -8.797 15.318 1.00 98.44 100 ALA A N 1
ATOM 784 C CA . ALA A 1 100 ? -11.587 -7.936 16.496 1.00 98.44 100 ALA A CA 1
ATOM 785 C C . ALA A 1 100 ? -11.981 -8.702 17.764 1.00 98.44 100 ALA A C 1
ATOM 787 O O . ALA A 1 100 ? -12.518 -9.811 17.699 1.00 98.44 100 ALA A O 1
ATOM 788 N N . SER A 1 101 ? -11.706 -8.104 18.922 1.00 98.06 101 SER A N 1
ATOM 789 C CA . SER A 1 101 ? -12.163 -8.587 20.230 1.00 98.06 101 SER A CA 1
ATOM 790 C C . SER A 1 101 ? -13.685 -8.582 20.349 1.00 98.06 101 SER A C 1
ATOM 792 O O . SER A 1 101 ? -14.266 -9.501 20.931 1.00 98.06 101 SER A O 1
ATOM 794 N N . SER A 1 102 ? -14.323 -7.570 19.766 1.00 97.75 102 SER A N 1
ATOM 795 C CA . SER A 1 102 ? -15.768 -7.433 19.657 1.00 97.75 102 SER A CA 1
ATOM 796 C C . SER A 1 102 ? -16.141 -6.544 18.469 1.00 97.75 102 SER A C 1
ATOM 798 O O . SER A 1 102 ? -15.290 -5.908 17.846 1.00 97.75 102 SER A O 1
ATOM 800 N N . GLN A 1 103 ? -17.432 -6.518 18.156 1.00 96.94 103 GLN A N 1
ATOM 801 C CA . GLN A 1 103 ? -18.026 -5.605 17.188 1.00 96.94 103 GLN A CA 1
ATOM 802 C C . GLN A 1 103 ? -19.423 -5.213 17.670 1.00 96.94 103 GLN A C 1
ATOM 804 O O . GLN A 1 103 ? -20.125 -6.038 18.273 1.00 96.94 103 GLN A O 1
ATOM 809 N N . LEU A 1 104 ? -19.836 -3.981 17.396 1.00 96.50 104 LEU A N 1
ATOM 810 C CA . LEU A 1 104 ? -21.189 -3.522 17.654 1.00 96.50 104 LEU A CA 1
ATOM 811 C C . LEU A 1 104 ? -22.173 -4.302 16.770 1.00 96.50 104 LEU A C 1
ATOM 813 O O . LEU A 1 104 ? -21.905 -4.618 15.609 1.00 96.50 104 LEU A O 1
ATOM 817 N N . GLY A 1 105 ? -23.326 -4.657 17.338 1.00 93.12 105 GLY A N 1
ATOM 818 C CA . GLY A 1 105 ? -24.366 -5.361 16.593 1.00 93.12 105 GLY A CA 1
ATOM 819 C C . GLY A 1 105 ? -24.939 -4.501 15.455 1.00 93.12 105 GLY A C 1
ATOM 820 O O . GLY A 1 105 ? -24.925 -3.276 15.561 1.00 93.12 105 GLY A O 1
ATOM 821 N N . PRO A 1 106 ? -25.499 -5.115 14.396 1.00 91.44 106 PRO A N 1
ATOM 822 C CA . PRO A 1 106 ? -26.114 -4.370 13.304 1.00 91.44 106 PRO A CA 1
ATOM 823 C C . PRO A 1 106 ? -27.213 -3.422 13.791 1.00 91.44 106 PRO A C 1
ATOM 825 O O . PRO A 1 106 ? -28.112 -3.838 14.530 1.00 91.44 106 PRO A O 1
ATOM 828 N N . GLU A 1 107 ? -27.208 -2.176 13.317 1.00 87.88 107 GLU A N 1
ATOM 829 C CA . GLU A 1 107 ? -28.250 -1.196 13.632 1.00 87.88 107 GLU A CA 1
ATOM 830 C C . GLU A 1 107 ? -28.711 -0.456 12.373 1.00 87.88 107 GLU A C 1
ATOM 832 O O . GLU A 1 107 ? -27.911 0.067 11.607 1.00 87.88 107 GLU A O 1
ATOM 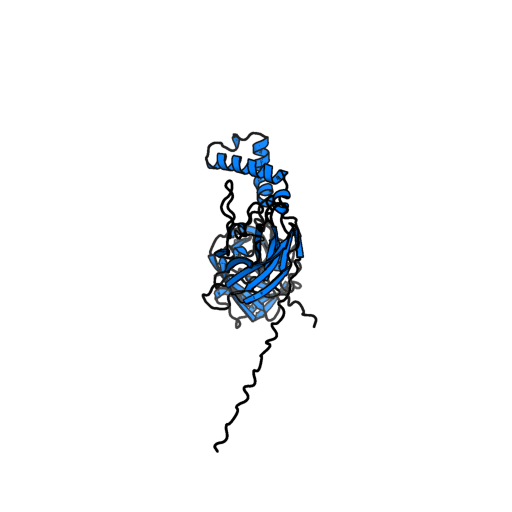837 N N . LYS A 1 108 ? -30.035 -0.386 12.157 1.00 84.44 108 LYS A N 1
ATOM 838 C CA . LYS A 1 108 ? -30.664 0.370 11.050 1.00 84.44 108 LYS A CA 1
ATOM 839 C C . LYS A 1 108 ? -30.087 0.062 9.654 1.00 84.44 108 LYS A C 1
ATOM 841 O O . LYS A 1 108 ? -30.132 0.912 8.774 1.00 84.44 108 LYS A O 1
ATOM 846 N N . GLY A 1 109 ? -29.603 -1.162 9.445 1.00 78.81 109 GLY A N 1
ATOM 847 C CA . GLY A 1 109 ? -29.013 -1.592 8.174 1.00 78.81 109 GLY A CA 1
ATOM 848 C C . GLY A 1 109 ? -27.510 -1.335 8.044 1.00 78.81 109 GLY A C 1
ATOM 849 O O . GLY A 1 109 ? -26.954 -1.687 7.013 1.00 78.81 109 GLY A O 1
ATOM 850 N N . PHE A 1 110 ? -26.854 -0.783 9.068 1.00 85.56 110 PHE A N 1
ATOM 851 C CA . PHE A 1 110 ? -25.399 -0.661 9.136 1.00 85.56 110 PHE A CA 1
ATOM 852 C C . PHE A 1 110 ? -24.786 -1.859 9.862 1.00 85.56 110 PHE A C 1
ATOM 854 O O . PHE A 1 110 ? -25.335 -2.345 10.858 1.00 85.56 110 PHE A O 1
ATOM 861 N N . LEU A 1 111 ? -23.656 -2.324 9.336 1.00 92.50 111 LEU A N 1
ATOM 862 C CA . LEU A 1 111 ? -22.770 -3.306 9.951 1.00 92.50 111 LEU A CA 1
ATOM 863 C C . LEU A 1 111 ? -21.534 -2.572 10.481 1.00 92.50 111 LEU A C 1
ATOM 865 O O . LEU A 1 111 ? -21.176 -1.525 9.948 1.00 92.50 111 LEU A O 1
ATOM 869 N N . TYR A 1 112 ? -20.903 -3.119 11.517 1.00 96.00 112 TYR A N 1
ATOM 870 C CA . TYR A 1 112 ? -19.748 -2.515 12.192 1.00 96.00 112 TYR A CA 1
ATOM 871 C C . TYR A 1 112 ? -18.608 -3.526 12.346 1.00 96.00 112 TYR A C 1
ATOM 873 O O . TYR A 1 112 ? -18.006 -3.662 13.411 1.00 96.00 112 TYR A O 1
ATOM 881 N N . GLU A 1 113 ? -18.398 -4.322 11.303 1.00 97.38 113 GLU A N 1
ATOM 882 C CA . GLU A 1 113 ? -17.500 -5.474 11.313 1.00 97.38 113 GLU A CA 1
ATOM 883 C C . GLU A 1 113 ? -16.029 -5.032 11.231 1.00 97.38 113 GLU A C 1
ATOM 885 O O . GLU A 1 113 ? -15.751 -3.913 10.807 1.00 97.38 113 GLU A O 1
ATOM 890 N N . PRO A 1 114 ? -15.066 -5.876 11.641 1.00 97.81 114 PRO A N 1
ATOM 891 C CA . PRO A 1 114 ? -13.643 -5.548 11.569 1.00 97.81 114 PRO A CA 1
ATOM 892 C C . PRO A 1 114 ? -13.168 -5.221 10.151 1.00 97.81 114 PRO A C 1
ATOM 894 O O . PRO A 1 114 ? -12.266 -4.408 9.992 1.00 97.81 114 PRO A O 1
ATOM 897 N N . ASP A 1 115 ? -13.769 -5.845 9.137 1.00 95.88 115 ASP A N 1
ATOM 898 C CA . ASP A 1 115 ? -13.444 -5.606 7.730 1.00 95.88 115 ASP A CA 1
ATOM 899 C C . ASP A 1 115 ? -13.757 -4.165 7.288 1.00 95.88 115 ASP A C 1
ATOM 901 O O . ASP A 1 115 ? -13.047 -3.638 6.443 1.00 95.88 115 ASP A O 1
ATOM 905 N N . ASN A 1 116 ? -14.710 -3.487 7.941 1.00 96.19 116 ASN A N 1
ATOM 906 C CA . ASN A 1 116 ? -15.011 -2.067 7.711 1.00 96.19 116 ASN A CA 1
ATOM 907 C C . ASN A 1 116 ? -13.926 -1.109 8.245 1.00 96.19 116 ASN A C 1
ATOM 909 O O . ASN A 1 116 ? -14.144 0.092 8.285 1.00 96.19 116 ASN A O 1
ATOM 913 N N . ALA A 1 117 ? -12.834 -1.620 8.820 1.00 96.81 117 ALA A N 1
ATOM 914 C CA . ALA A 1 117 ? -11.655 -0.819 9.152 1.00 96.81 117 ALA A CA 1
ATOM 915 C C . ALA A 1 117 ? -10.551 -0.964 8.089 1.00 96.81 117 ALA A C 1
ATOM 917 O O . ALA A 1 117 ? -9.379 -0.697 8.385 1.00 96.81 117 ALA A O 1
ATOM 918 N N . HIS A 1 118 ? -10.898 -1.519 6.927 1.00 94.12 118 HIS A N 1
ATOM 919 C CA . HIS A 1 118 ? -9.970 -1.873 5.858 1.00 94.12 118 HIS A CA 1
ATOM 920 C C . HIS A 1 118 ? -10.640 -2.068 4.491 1.00 94.12 118 HIS A C 1
ATOM 922 O O . HIS A 1 118 ? -10.099 -2.779 3.636 1.00 94.12 118 HIS A O 1
ATOM 928 N N . ASP A 1 119 ? -11.849 -1.545 4.309 1.00 89.62 119 ASP A N 1
ATOM 929 C CA . ASP A 1 119 ? -12.636 -1.691 3.083 1.00 89.62 119 ASP A CA 1
ATOM 930 C C . ASP A 1 119 ? -12.434 -0.516 2.119 1.00 89.62 119 ASP A C 1
ATOM 932 O O . ASP A 1 119 ? -12.992 -0.537 1.022 1.00 89.62 119 ASP A O 1
ATOM 936 N N . PHE A 1 120 ? -11.566 0.434 2.486 1.00 86.62 120 PHE A N 1
ATOM 937 C CA . PHE A 1 120 ? -11.246 1.636 1.725 1.00 86.62 120 PHE A CA 1
ATOM 938 C C . PHE A 1 120 ? -12.458 2.567 1.559 1.00 86.62 120 PHE A C 1
ATOM 940 O O . PHE A 1 120 ? -12.469 3.383 0.641 1.00 86.62 120 PHE A O 1
ATOM 947 N N . ASP A 1 121 ? -13.462 2.494 2.438 1.00 86.56 121 ASP A N 1
ATOM 948 C CA . ASP A 1 121 ? -14.674 3.316 2.397 1.00 86.56 121 ASP A CA 1
ATOM 949 C C . ASP A 1 121 ? -14.743 4.227 3.633 1.00 86.56 121 ASP A C 1
ATOM 951 O O . ASP A 1 121 ? -15.011 3.802 4.755 1.00 86.56 121 ASP A O 1
ATOM 955 N N . ALA A 1 122 ? -14.591 5.542 3.432 1.00 85.00 122 ALA A N 1
ATOM 956 C CA . ALA A 1 122 ? -14.674 6.524 4.521 1.00 85.00 122 ALA A CA 1
ATOM 957 C C . ALA A 1 122 ? -16.017 6.516 5.278 1.00 85.00 122 ALA A C 1
ATOM 959 O O . ALA A 1 122 ? -16.141 7.112 6.355 1.00 85.00 122 ALA A O 1
ATOM 960 N N . THR A 1 123 ? -17.053 5.912 4.697 1.00 88.75 123 THR A N 1
ATOM 961 C CA . THR A 1 123 ? -18.427 5.925 5.198 1.00 88.75 123 THR A CA 1
ATOM 962 C C . THR A 1 123 ? -18.808 4.693 6.015 1.00 88.75 123 THR A C 1
ATOM 964 O O . THR A 1 123 ? -19.905 4.661 6.604 1.00 88.75 123 THR A O 1
ATOM 967 N N . THR A 1 124 ? -17.902 3.724 6.140 1.00 93.75 124 THR A N 1
ATOM 968 C CA . THR A 1 124 ? -18.009 2.559 7.023 1.00 93.75 124 THR A CA 1
ATOM 969 C C . THR A 1 124 ? -17.026 2.692 8.196 1.00 93.75 124 THR A C 1
ATOM 971 O O . THR A 1 124 ? -16.276 3.662 8.314 1.00 93.75 124 THR A O 1
ATOM 974 N N . ALA A 1 125 ? -17.169 1.815 9.190 1.00 96.81 125 ALA A N 1
ATOM 975 C CA . ALA A 1 125 ? -16.227 1.715 10.299 1.00 96.81 125 ALA A CA 1
ATOM 976 C C . ALA A 1 125 ? -16.379 0.381 11.023 1.00 96.81 125 ALA A C 1
ATOM 978 O O . ALA A 1 125 ? -17.494 -0.145 11.157 1.00 96.81 125 ALA A O 1
ATOM 979 N N . TRP A 1 126 ? -15.278 -0.103 11.595 1.00 98.31 126 TRP A N 1
ATOM 980 C CA . TRP A 1 126 ? -15.354 -0.992 12.747 1.00 98.31 126 TRP A CA 1
ATOM 981 C C . TRP A 1 126 ? -15.765 -0.171 13.970 1.00 98.31 126 TRP A C 1
ATOM 983 O O . TRP A 1 126 ? -15.167 0.864 14.277 1.00 98.31 126 TRP A O 1
ATOM 993 N N . VAL A 1 127 ? -16.775 -0.652 14.690 1.00 98.06 127 VAL A N 1
ATOM 994 C CA . VAL A 1 127 ? -17.175 -0.111 15.992 1.00 98.06 127 VAL A CA 1
ATOM 995 C C . VAL A 1 127 ? -17.107 -1.253 16.985 1.00 98.06 127 VAL A C 1
ATOM 997 O O . VAL A 1 127 ? -17.698 -2.309 16.754 1.00 98.06 127 VAL A O 1
ATOM 1000 N N . GLU A 1 128 ? -16.367 -1.072 18.072 1.00 97.56 128 GLU A N 1
ATOM 1001 C CA . GLU A 1 128 ? -16.297 -2.084 19.127 1.00 97.56 128 GLU A CA 1
ATOM 1002 C C . GLU A 1 128 ? -17.667 -2.272 19.809 1.00 97.56 128 GLU A C 1
ATOM 1004 O O . GLU A 1 128 ? -18.522 -1.393 19.761 1.00 97.56 128 GLU A O 1
ATOM 1009 N N . GLY A 1 129 ? -17.921 -3.458 20.365 1.00 94.62 129 GLY A N 1
ATOM 1010 C CA . GLY A 1 129 ? -19.219 -3.831 20.944 1.00 94.62 129 GLY A CA 1
ATOM 1011 C C . GLY A 1 129 ? -19.180 -4.109 22.446 1.00 94.62 129 GLY A C 1
ATOM 1012 O O . GLY A 1 129 ? -20.102 -4.736 22.986 1.00 94.62 129 GLY A O 1
ATOM 1013 N N . ALA A 1 130 ? -18.098 -3.735 23.123 1.00 94.50 130 ALA A N 1
ATOM 1014 C CA . ALA A 1 130 ? -17.969 -3.868 24.559 1.00 94.50 130 ALA A CA 1
ATOM 1015 C C . ALA A 1 130 ? -18.783 -2.790 25.282 1.00 94.50 130 ALA A C 1
ATOM 1017 O O . ALA A 1 130 ? -19.222 -1.783 24.743 1.00 94.50 130 ALA A O 1
ATOM 1018 N N . LYS A 1 131 ? -19.035 -3.015 26.572 1.00 92.94 131 LYS A N 1
ATOM 1019 C CA . LYS A 1 131 ? -19.705 -1.999 27.385 1.00 92.94 131 LYS A CA 1
ATOM 1020 C C . LYS A 1 131 ? -18.698 -0.944 27.819 1.00 92.94 131 LYS A C 1
ATOM 1022 O O . LYS A 1 131 ? -17.780 -1.269 28.570 1.00 92.94 131 LYS A O 1
ATOM 1027 N N . GLY A 1 132 ? -18.981 0.313 27.499 1.00 92.50 132 GLY A N 1
ATOM 1028 C CA . GLY A 1 132 ? -18.200 1.459 27.955 1.00 92.50 132 GLY A CA 1
ATOM 1029 C C . GLY A 1 132 ? -17.368 2.036 26.822 1.00 92.50 132 GLY A C 1
ATOM 1030 O O . GLY A 1 132 ? -17.806 2.021 25.685 1.00 92.50 132 GLY A O 1
ATOM 1031 N N . ASP A 1 133 ? -16.199 2.566 27.158 1.00 93.00 133 ASP A N 1
ATOM 1032 C CA . ASP A 1 133 ? -15.395 3.393 26.254 1.00 93.00 133 ASP A CA 1
ATOM 1033 C C . ASP A 1 133 ? -14.426 2.578 25.364 1.00 93.00 133 ASP A C 1
ATOM 1035 O O . ASP A 1 133 ? -13.372 3.085 24.990 1.00 93.00 133 ASP A O 1
ATOM 1039 N N . GLY A 1 134 ? -14.675 1.285 25.134 1.00 95.00 134 GLY A N 1
ATOM 1040 C CA . GLY A 1 134 ? -13.821 0.425 24.297 1.00 95.00 134 GLY A CA 1
ATOM 1041 C C . GLY A 1 134 ? -12.375 0.187 24.766 1.00 95.00 134 GLY A C 1
ATOM 1042 O O . GLY A 1 134 ? -11.592 -0.436 24.054 1.00 95.00 134 GLY A O 1
ATOM 1043 N N . ILE A 1 135 ? -11.965 0.664 25.948 1.00 98.12 135 ILE A N 1
ATOM 1044 C CA . ILE A 1 135 ? -10.588 0.479 26.445 1.00 98.12 135 ILE A CA 1
ATOM 1045 C C . ILE A 1 135 ? -10.287 -1.016 26.634 1.00 98.12 135 ILE A C 1
ATOM 1047 O O . ILE A 1 135 ? -10.971 -1.706 27.391 1.00 98.12 135 ILE A O 1
ATOM 1051 N N . GLY A 1 136 ? -9.207 -1.485 26.007 1.00 98.06 136 GLY A N 1
ATOM 1052 C CA . GLY A 1 136 ? -8.786 -2.887 25.981 1.00 98.06 136 GLY A CA 1
ATOM 1053 C C . GLY A 1 136 ? -9.347 -3.690 24.805 1.00 98.06 136 GLY A C 1
ATOM 1054 O O . GLY A 1 136 ? -8.858 -4.792 24.550 1.00 98.06 136 GLY A O 1
ATOM 1055 N N . GLU A 1 137 ? -10.316 -3.147 24.065 1.00 98.62 137 GLU A N 1
ATOM 1056 C CA . GLU A 1 137 ? -10.755 -3.733 22.801 1.00 98.62 137 GLU A CA 1
ATOM 1057 C C . GLU A 1 137 ? -9.664 -3.574 21.739 1.00 98.62 137 GLU A C 1
ATOM 1059 O O . GLU A 1 137 ? -8.821 -2.671 21.797 1.00 98.62 137 GLU A O 1
ATOM 1064 N N . PHE A 1 138 ? -9.634 -4.497 20.782 1.00 98.75 138 PHE A N 1
ATOM 1065 C CA . PHE A 1 138 ? -8.579 -4.562 19.786 1.00 98.75 138 PHE A CA 1
ATOM 1066 C C . PHE A 1 138 ? -9.070 -5.075 18.440 1.00 98.75 138 PHE A C 1
ATOM 1068 O O . PHE A 1 138 ? -9.984 -5.892 18.357 1.00 98.75 138 PHE A O 1
ATOM 1075 N N . ILE A 1 139 ? -8.354 -4.669 17.398 1.00 98.81 139 ILE A N 1
ATOM 1076 C CA . ILE A 1 139 ? -8.463 -5.194 16.039 1.00 98.81 139 ILE A CA 1
ATOM 1077 C C . ILE A 1 139 ? -7.113 -5.782 15.615 1.00 98.81 139 ILE A C 1
ATOM 1079 O O . ILE A 1 139 ? -6.055 -5.322 16.047 1.00 98.81 139 ILE A O 1
ATOM 1083 N N . THR A 1 140 ? -7.134 -6.867 14.848 1.00 98.75 140 THR A N 1
ATOM 1084 C CA . THR A 1 140 ? -5.955 -7.637 14.435 1.00 98.75 140 THR A CA 1
ATOM 1085 C C . THR A 1 140 ? -6.014 -7.938 12.949 1.00 98.75 140 THR A C 1
ATOM 1087 O O . THR A 1 140 ? -7.017 -8.458 12.462 1.00 98.75 140 THR A O 1
ATOM 1090 N N . TYR A 1 141 ? -4.902 -7.669 12.280 1.00 98.44 141 TYR A N 1
ATOM 1091 C CA . TYR A 1 141 ? -4.668 -7.876 10.861 1.00 98.44 141 TYR A CA 1
ATOM 1092 C C . TYR A 1 141 ? -3.699 -9.040 10.678 1.00 98.44 141 TYR A C 1
ATOM 1094 O O . TYR A 1 141 ? -2.631 -9.066 11.295 1.00 98.44 141 TYR A O 1
ATOM 1102 N N . HIS A 1 142 ? -4.089 -10.004 9.848 1.00 96.44 142 HIS A N 1
ATOM 1103 C CA . HIS A 1 142 ? -3.339 -11.233 9.604 1.00 96.44 142 HIS A CA 1
ATOM 1104 C C . HIS A 1 142 ? -2.732 -11.185 8.207 1.00 96.44 142 HIS A C 1
ATOM 1106 O O . HIS A 1 142 ? -3.456 -11.161 7.214 1.00 96.44 142 HIS A O 1
ATOM 1112 N N . PHE A 1 143 ? -1.408 -11.193 8.127 1.00 91.12 143 PHE A N 1
ATOM 1113 C CA . PHE A 1 143 ? -0.654 -11.159 6.878 1.00 91.12 143 PHE A CA 1
ATOM 1114 C C . PHE A 1 143 ? -0.109 -12.545 6.581 1.00 91.12 143 PHE A C 1
ATOM 1116 O O . PHE A 1 143 ? 0.472 -13.183 7.457 1.00 91.12 143 PHE A O 1
ATOM 1123 N N . MET A 1 144 ? -0.250 -13.008 5.338 1.00 86.38 144 MET A N 1
ATOM 1124 C CA . MET A 1 144 ? 0.304 -14.300 4.936 1.00 86.38 144 MET A CA 1
ATOM 1125 C C . MET A 1 144 ? 1.822 -14.326 5.144 1.00 86.38 144 MET A C 1
ATOM 1127 O O . MET A 1 144 ? 2.481 -13.297 4.996 1.00 86.38 144 MET A O 1
ATOM 1131 N N . ALA A 1 145 ? 2.387 -15.509 5.386 1.00 78.31 145 ALA A N 1
ATOM 1132 C CA . ALA A 1 145 ? 3.821 -15.708 5.638 1.00 78.31 145 ALA A CA 1
ATOM 1133 C C . ALA A 1 145 ? 4.800 -15.041 4.648 1.00 78.31 145 ALA A C 1
ATOM 1135 O O . ALA A 1 145 ? 5.932 -14.755 5.014 1.00 78.31 145 ALA A O 1
ATOM 1136 N N . ASN A 1 146 ? 4.385 -14.802 3.402 1.00 71.50 146 ASN A N 1
ATOM 1137 C CA . ASN A 1 146 ? 5.216 -14.175 2.368 1.00 71.50 146 ASN A CA 1
ATOM 1138 C C . ASN A 1 146 ? 4.661 -12.817 1.912 1.00 71.50 146 ASN A C 1
ATOM 1140 O O . ASN A 1 146 ? 4.910 -12.414 0.777 1.00 71.50 146 ASN A O 1
ATOM 1144 N N . SER A 1 147 ? 3.847 -12.162 2.743 1.00 79.31 147 SER A N 1
ATOM 1145 C CA . SER A 1 147 ? 3.365 -10.811 2.444 1.00 79.31 147 SER A CA 1
ATOM 1146 C C . SER A 1 147 ? 4.545 -9.841 2.410 1.00 79.31 147 SER A C 1
ATOM 1148 O O . SER A 1 147 ? 5.516 -10.064 3.144 1.00 79.31 147 SER A O 1
ATOM 1150 N N . PRO A 1 148 ? 4.474 -8.776 1.596 1.00 76.00 148 PRO A N 1
ATOM 1151 C CA . PRO A 1 148 ? 5.506 -7.754 1.595 1.00 76.00 148 PRO A CA 1
ATOM 1152 C C . PRO A 1 148 ? 5.728 -7.166 3.004 1.00 76.00 148 PRO A C 1
ATOM 1154 O O . PRO A 1 148 ? 4.830 -7.231 3.854 1.00 76.00 148 PRO A O 1
ATOM 1157 N N . PRO A 1 149 ? 6.915 -6.609 3.286 1.00 84.94 149 PRO A N 1
ATOM 1158 C CA . PRO A 1 149 ? 7.172 -5.949 4.556 1.00 84.94 149 PRO A CA 1
ATOM 1159 C C . PRO A 1 149 ? 6.366 -4.660 4.740 1.00 84.94 149 PRO A C 1
ATOM 1161 O O . PRO A 1 149 ? 6.376 -3.782 3.883 1.00 84.94 149 PRO A O 1
ATOM 1164 N N . VAL A 1 150 ? 5.731 -4.515 5.904 1.00 90.50 150 VAL A N 1
ATOM 1165 C CA . VAL A 1 150 ? 5.029 -3.303 6.351 1.00 90.50 150 VAL A CA 1
ATOM 1166 C C . VAL A 1 150 ? 6.036 -2.333 6.966 1.00 90.50 150 VAL A C 1
ATOM 1168 O O . VAL A 1 150 ? 6.810 -2.710 7.849 1.00 90.50 150 VAL A O 1
ATOM 1171 N N . THR A 1 151 ? 6.002 -1.065 6.560 1.00 86.81 151 THR A N 1
ATOM 1172 C CA . THR A 1 151 ? 6.861 -0.001 7.118 1.00 86.81 151 THR A CA 1
ATOM 1173 C C . THR A 1 151 ? 6.081 1.172 7.699 1.00 86.81 151 THR A C 1
ATOM 1175 O O . THR A 1 151 ? 6.631 1.930 8.510 1.00 86.81 151 THR A O 1
ATOM 1178 N N . LYS A 1 152 ? 4.800 1.304 7.346 1.00 90.75 152 LYS A N 1
ATOM 1179 C CA . LYS A 1 152 ? 3.904 2.353 7.827 1.00 90.75 152 LYS A CA 1
ATOM 1180 C C . LYS A 1 152 ? 2.546 1.777 8.210 1.00 90.75 152 LYS A C 1
ATOM 1182 O O . LYS A 1 152 ? 2.088 0.782 7.654 1.00 90.75 152 LYS A O 1
ATOM 1187 N N . VAL A 1 153 ? 1.918 2.438 9.173 1.00 95.56 153 VAL A N 1
ATOM 1188 C CA . VAL A 1 153 ? 0.514 2.237 9.542 1.00 95.56 153 VAL A CA 1
ATOM 1189 C C . VAL A 1 153 ? -0.193 3.567 9.371 1.00 95.56 153 VAL A C 1
ATOM 1191 O O . VAL A 1 153 ? 0.308 4.589 9.840 1.00 95.56 153 VAL A O 1
ATOM 1194 N N . GLU A 1 154 ? -1.354 3.561 8.744 1.00 93.88 154 GLU A N 1
ATOM 1195 C CA . GLU A 1 154 ? -2.154 4.753 8.499 1.00 93.88 154 GLU A CA 1
ATOM 1196 C C . GLU A 1 154 ? -3.484 4.609 9.219 1.00 93.88 154 GLU A C 1
ATOM 1198 O O . GLU A 1 154 ? -4.147 3.592 9.078 1.00 93.88 154 GLU A O 1
ATOM 1203 N N . VAL A 1 155 ? -3.866 5.596 10.025 1.00 96.19 155 VAL A N 1
ATOM 1204 C CA . VAL A 1 155 ? -5.085 5.527 10.836 1.00 96.19 155 VAL A CA 1
ATOM 1205 C C . VAL A 1 155 ? -6.039 6.640 10.440 1.00 96.19 155 VAL A C 1
ATOM 1207 O O . VAL A 1 155 ? -5.675 7.819 10.449 1.00 96.19 155 VAL A O 1
ATOM 1210 N N . TYR A 1 156 ? -7.283 6.251 10.186 1.00 95.38 156 TYR A N 1
ATOM 1211 C CA . TYR A 1 156 ? -8.420 7.127 9.950 1.00 95.38 156 TYR A CA 1
ATOM 1212 C C . TYR A 1 156 ? -9.362 7.017 11.149 1.00 95.38 156 TYR A C 1
ATOM 1214 O O . TYR A 1 156 ? -10.140 6.075 11.312 1.00 95.38 156 TYR A O 1
ATOM 1222 N N . ASN A 1 157 ? -9.181 7.960 12.070 1.00 96.56 157 ASN A N 1
ATOM 1223 C CA . ASN A 1 157 ? -9.643 7.848 13.447 1.00 96.56 157 ASN A CA 1
ATOM 1224 C C . ASN A 1 157 ? -11.101 8.296 13.627 1.00 96.56 157 ASN A C 1
ATOM 1226 O O . ASN A 1 157 ? -11.439 9.442 13.322 1.00 96.56 157 ASN A O 1
ATOM 1230 N N . GLY A 1 158 ? -11.935 7.448 14.232 1.00 96.56 158 GLY A N 1
ATOM 1231 C CA . GLY A 1 158 ? -13.365 7.700 14.414 1.00 96.56 158 GLY A CA 1
ATOM 1232 C C . GLY A 1 158 ? -14.216 7.111 13.297 1.00 96.56 158 GLY A C 1
ATOM 1233 O O . GLY A 1 158 ? -13.728 6.324 12.494 1.00 96.56 158 GLY A O 1
ATOM 1234 N N . TYR A 1 159 ? -15.491 7.505 13.259 1.00 95.81 159 TYR A N 1
ATOM 1235 C CA . TYR A 1 159 ? -16.420 7.138 12.192 1.00 95.81 159 TYR A CA 1
ATOM 1236 C C . TYR A 1 159 ? -16.567 8.314 11.213 1.00 95.81 159 TYR A C 1
ATOM 1238 O O . TYR A 1 159 ? -17.233 9.300 11.532 1.00 95.81 159 TYR A O 1
ATOM 1246 N N . LEU A 1 160 ? -15.895 8.240 10.062 1.00 93.31 160 LEU A N 1
ATOM 1247 C CA . LEU A 1 160 ? -15.664 9.367 9.149 1.00 93.31 160 LEU A CA 1
ATOM 1248 C C . LEU A 1 160 ? -16.808 9.668 8.179 1.00 93.31 160 LEU A C 1
ATOM 1250 O O . LEU A 1 160 ? -16.724 10.634 7.423 1.00 93.31 160 LEU A O 1
ATOM 1254 N N . LYS A 1 161 ? -17.902 8.910 8.264 1.00 90.25 161 LYS A N 1
ATOM 1255 C CA . LYS A 1 161 ? -19.088 9.060 7.419 1.00 90.25 161 LYS A CA 1
ATOM 1256 C C . LYS A 1 161 ? -19.562 10.499 7.247 1.00 90.25 161 LYS A C 1
ATOM 1258 O O . LYS A 1 161 ? -19.941 10.886 6.151 1.00 90.25 161 LYS A O 1
ATOM 1263 N N . ASP A 1 162 ? -19.585 11.263 8.333 1.00 89.81 162 ASP A N 1
ATOM 1264 C CA . ASP A 1 162 ? -19.875 12.691 8.328 1.00 89.81 162 ASP A CA 1
ATOM 1265 C C . ASP A 1 162 ? -19.379 13.336 9.632 1.00 89.81 162 ASP A C 1
ATOM 1267 O O . ASP A 1 162 ? -19.097 12.659 10.627 1.00 89.81 162 ASP A O 1
ATOM 1271 N N . GLU A 1 163 ? -19.296 14.669 9.655 1.00 91.19 163 GLU A N 1
ATOM 1272 C CA . GLU A 1 163 ? -18.777 15.417 10.805 1.00 91.19 163 GLU A CA 1
ATOM 1273 C C . GLU A 1 163 ? -19.586 15.180 12.093 1.00 91.19 163 GLU A C 1
ATOM 1275 O O . GLU A 1 163 ? -19.022 15.162 13.192 1.00 91.19 163 GLU A O 1
ATOM 1280 N N . ASN A 1 164 ? -20.908 15.011 11.994 1.00 93.19 164 ASN A N 1
ATOM 1281 C CA . ASN A 1 164 ? -21.737 14.760 13.166 1.00 93.19 164 ASN A CA 1
ATOM 1282 C C . ASN A 1 164 ? -21.488 13.347 13.705 1.00 93.19 164 ASN A C 1
ATOM 1284 O O . ASN A 1 164 ? -21.241 13.204 14.902 1.00 93.19 164 ASN A O 1
ATOM 1288 N N . THR A 1 165 ? -21.493 12.336 12.836 1.00 94.00 165 THR A N 1
ATOM 1289 C CA . THR A 1 165 ? -21.197 10.936 13.168 1.00 94.00 165 THR A CA 1
ATOM 1290 C C . THR A 1 165 ? -19.822 10.801 13.839 1.00 94.00 165 THR A C 1
ATOM 1292 O O . THR A 1 165 ? -19.709 10.204 14.912 1.00 94.00 165 THR A O 1
ATOM 1295 N N . TRP A 1 166 ? -18.803 11.489 13.319 1.00 95.69 166 TRP A N 1
ATOM 1296 C CA . TRP A 1 166 ? -17.466 11.527 13.918 1.00 95.69 166 TRP A CA 1
ATOM 1297 C C . TRP A 1 166 ? -17.448 12.098 15.349 1.00 95.69 166 TRP A C 1
ATOM 1299 O O . TRP A 1 166 ? -16.733 11.597 16.222 1.00 95.69 166 TRP A O 1
ATOM 1309 N N . LYS A 1 167 ? -18.252 13.138 15.622 1.00 95.94 167 LYS A N 1
ATOM 1310 C CA . LYS A 1 167 ? -18.342 13.797 16.943 1.00 95.94 167 LYS A CA 1
ATOM 1311 C C . LYS A 1 167 ? -19.152 13.011 17.969 1.00 95.94 167 LYS A C 1
ATOM 1313 O O . LYS A 1 167 ? -18.898 13.128 19.175 1.00 95.94 167 LYS A O 1
ATOM 1318 N N . VAL A 1 168 ? -20.192 12.302 17.538 1.00 96.75 168 VAL A N 1
ATOM 1319 C CA . VAL A 1 168 ? -21.097 11.603 18.463 1.00 96.75 168 VAL A CA 1
ATOM 1320 C C . VAL A 1 168 ? -20.520 10.282 18.959 1.00 96.75 168 VAL A C 1
ATOM 1322 O O . VAL A 1 168 ? -20.834 9.917 20.091 1.00 96.75 168 VAL A O 1
ATOM 1325 N N . ASN A 1 169 ? -19.634 9.639 18.193 1.00 96.88 169 ASN A N 1
ATOM 1326 C CA . ASN A 1 169 ? -18.934 8.403 18.559 1.00 96.88 169 ASN A CA 1
ATOM 1327 C C . ASN A 1 169 ? -17.605 8.654 19.291 1.00 96.88 169 ASN A C 1
ATOM 1329 O O . ASN A 1 169 ? -17.020 9.737 19.197 1.00 96.88 169 ASN A O 1
ATOM 1333 N N . GLY A 1 170 ? -17.126 7.649 20.029 1.00 97.81 170 GLY A N 1
ATOM 1334 C CA . GLY A 1 170 ? -15.785 7.640 20.605 1.00 97.81 170 GLY A CA 1
ATOM 1335 C C . GLY A 1 170 ? -14.704 7.511 19.530 1.00 97.81 170 GLY A C 1
ATOM 1336 O O . GLY A 1 170 ? -14.915 6.905 18.478 1.00 97.81 170 GLY A O 1
ATOM 1337 N N . ARG A 1 171 ? -13.530 8.089 19.795 1.00 98.00 171 ARG A N 1
ATOM 1338 C CA . ARG A 1 171 ? -12.364 8.070 18.895 1.00 98.00 171 ARG A CA 1
ATOM 1339 C C . ARG A 1 171 ? -11.138 7.612 19.658 1.00 98.00 171 ARG A C 1
ATOM 1341 O O . ARG A 1 171 ? -11.029 7.842 20.863 1.00 98.00 171 ARG A O 1
ATOM 1348 N N . VAL A 1 172 ? -10.182 7.001 18.978 1.00 98.38 172 VAL A N 1
ATOM 1349 C CA . VAL A 1 172 ? -8.974 6.522 19.643 1.00 98.38 172 VAL A CA 1
ATOM 1350 C C . VAL A 1 172 ? -8.025 7.682 19.928 1.00 98.38 172 VAL A C 1
ATOM 1352 O O . VAL A 1 172 ? -7.830 8.569 19.105 1.00 98.38 172 VAL A O 1
ATOM 1355 N N . LYS A 1 173 ? -7.406 7.675 21.107 1.00 98.62 173 LYS A N 1
ATOM 1356 C CA . LYS A 1 173 ? -6.323 8.592 21.483 1.00 98.62 173 LYS A CA 1
ATOM 1357 C C . LYS A 1 173 ? -4.972 7.890 21.533 1.00 98.62 173 LYS A C 1
ATOM 1359 O O . LYS A 1 173 ? -3.949 8.482 21.195 1.00 98.62 173 LYS A O 1
ATOM 1364 N N . LYS A 1 174 ? -4.950 6.627 21.965 1.00 98.69 174 LYS A N 1
ATOM 1365 C CA . LYS A 1 174 ? -3.745 5.791 21.949 1.00 98.69 174 LYS A CA 1
ATOM 1366 C C . LYS A 1 174 ? -4.072 4.365 21.551 1.00 98.69 174 LYS A C 1
ATOM 1368 O O . LYS A 1 174 ? -4.914 3.737 22.190 1.00 98.69 174 LYS A O 1
ATOM 1373 N N . LEU A 1 175 ? -3.332 3.849 20.574 1.00 98.81 175 LEU A N 1
ATOM 1374 C CA . LEU A 1 175 ? -3.298 2.427 20.243 1.00 98.81 175 LEU A CA 1
ATOM 1375 C C . LEU A 1 175 ? -1.997 1.814 20.744 1.00 98.81 175 LEU A C 1
ATOM 1377 O O . LEU A 1 175 ? -0.926 2.400 20.601 1.00 98.81 175 LEU A O 1
ATOM 1381 N N . LYS A 1 176 ? -2.063 0.605 21.288 1.00 98.75 176 LYS A N 1
ATOM 1382 C CA . LYS A 1 176 ? -0.892 -0.238 21.498 1.00 98.75 176 LYS A CA 1
ATOM 1383 C C . LYS A 1 176 ? -0.793 -1.230 20.359 1.00 98.75 176 LYS A C 1
ATOM 1385 O O . LYS A 1 176 ? -1.653 -2.092 20.209 1.00 98.75 176 LYS A O 1
ATOM 1390 N N . MET A 1 177 ? 0.273 -1.104 19.586 1.00 98.56 177 MET A N 1
ATOM 1391 C CA . MET A 1 177 ? 0.577 -2.014 18.497 1.00 98.56 177 MET A CA 1
ATOM 1392 C C . MET A 1 177 ? 1.375 -3.207 19.021 1.00 98.56 177 MET A C 1
ATOM 1394 O O . MET A 1 177 ? 2.332 -3.045 19.787 1.00 98.56 177 MET A O 1
ATOM 1398 N N . TYR A 1 178 ? 1.002 -4.398 18.574 1.00 98.50 178 TYR A N 1
ATOM 1399 C CA . TYR A 1 178 ? 1.717 -5.647 18.787 1.00 98.50 178 TYR A CA 1
ATOM 1400 C C . TYR A 1 178 ? 2.110 -6.248 17.440 1.00 98.50 178 TYR A C 1
ATOM 1402 O O . TYR A 1 178 ? 1.354 -6.129 16.479 1.00 98.50 178 TYR A O 1
ATOM 1410 N N . VAL A 1 179 ? 3.250 -6.935 17.417 1.00 97.38 179 VAL A N 1
ATOM 1411 C CA . VAL A 1 179 ? 3.699 -7.786 16.308 1.00 97.38 179 VAL A CA 1
ATOM 1412 C C . VAL A 1 179 ? 3.841 -9.195 16.863 1.00 97.38 179 VAL A C 1
ATOM 1414 O O . VAL A 1 179 ? 4.563 -9.383 17.843 1.00 97.38 179 VAL A O 1
ATOM 1417 N N . ASP A 1 180 ? 3.095 -10.155 16.320 1.00 95.62 180 ASP A N 1
ATOM 1418 C CA . ASP A 1 180 ? 3.079 -11.556 16.773 1.00 95.62 180 ASP A CA 1
ATOM 1419 C C . ASP A 1 180 ? 2.910 -11.683 18.298 1.00 95.62 180 ASP A C 1
ATOM 1421 O O . ASP A 1 180 ? 3.634 -12.389 19.003 1.00 95.62 180 ASP A O 1
ATOM 1425 N N . ASN A 1 181 ? 1.940 -10.933 18.833 1.00 94.75 181 ASN A N 1
ATOM 1426 C CA . ASN A 1 181 ? 1.614 -10.832 20.260 1.00 94.75 181 ASN A CA 1
ATOM 1427 C C . ASN A 1 181 ? 2.701 -10.220 21.167 1.00 94.75 181 ASN A C 1
ATOM 1429 O O . ASN A 1 181 ? 2.506 -10.133 22.384 1.00 94.75 181 ASN A O 1
ATOM 1433 N N . VAL A 1 182 ? 3.791 -9.696 20.606 1.00 96.44 182 VAL A N 1
ATOM 1434 C CA . VAL A 1 182 ? 4.808 -8.930 21.335 1.00 96.44 182 VAL A CA 1
ATOM 1435 C C . VAL A 1 182 ? 4.502 -7.430 21.226 1.00 96.44 182 VAL A C 1
ATOM 1437 O O . VAL A 1 182 ? 4.363 -6.922 20.115 1.00 96.44 182 VAL A O 1
ATOM 1440 N N . PRO A 1 183 ? 4.394 -6.684 22.346 1.00 98.06 183 PRO A N 1
ATOM 1441 C CA . PRO A 1 183 ? 4.226 -5.234 22.299 1.00 98.06 183 PRO A CA 1
ATOM 1442 C C . PRO A 1 183 ? 5.341 -4.553 21.497 1.00 98.06 183 PRO A C 1
ATOM 1444 O O . PRO A 1 183 ? 6.519 -4.748 21.796 1.00 98.06 183 PRO A O 1
ATOM 1447 N N . PHE A 1 184 ? 4.967 -3.719 20.528 1.00 97.44 184 PHE A N 1
ATOM 1448 C CA . PHE A 1 184 ? 5.898 -3.060 19.612 1.00 97.44 184 PHE A CA 1
ATOM 1449 C C . PHE A 1 184 ? 6.008 -1.553 19.856 1.00 97.44 184 PHE A C 1
ATOM 1451 O O . PHE A 1 184 ? 7.111 -1.030 20.035 1.00 97.44 184 PHE A O 1
ATOM 1458 N N . ALA A 1 185 ? 4.876 -0.846 19.880 1.00 98.12 185 ALA A N 1
ATOM 1459 C CA . ALA A 1 185 ? 4.836 0.604 20.053 1.00 98.12 185 ALA A CA 1
ATOM 1460 C C . ALA A 1 185 ? 3.493 1.082 20.617 1.00 98.12 185 ALA A C 1
ATOM 1462 O O . ALA A 1 185 ? 2.495 0.364 20.580 1.00 98.12 185 ALA A O 1
ATOM 1463 N N . ILE A 1 186 ? 3.474 2.317 21.114 1.00 98.62 186 ILE A N 1
ATOM 1464 C CA . ILE A 1 186 ? 2.252 3.087 21.355 1.00 98.62 186 ILE A CA 1
ATOM 1465 C C . ILE A 1 186 ? 2.116 4.103 20.222 1.00 98.62 186 ILE A C 1
ATOM 1467 O O . ILE A 1 186 ? 3.041 4.871 19.983 1.00 98.62 186 ILE A O 1
ATOM 1471 N N . LEU A 1 187 ? 0.985 4.119 19.532 1.00 98.56 187 LEU A N 1
ATOM 1472 C CA . LEU A 1 187 ? 0.650 5.112 18.515 1.00 98.56 187 LEU A CA 1
ATOM 1473 C C . LEU A 1 187 ? -0.228 6.171 19.185 1.00 98.56 187 LEU A C 1
ATOM 1475 O O . LEU A 1 187 ? -1.298 5.845 19.701 1.00 98.56 187 LEU A O 1
ATOM 1479 N N . GLU A 1 188 ? 0.231 7.420 19.214 1.00 98.44 188 GLU A N 1
ATOM 1480 C CA . GLU A 1 188 ? -0.580 8.552 19.673 1.00 98.44 188 GLU A CA 1
ATOM 1481 C C . GLU A 1 188 ? -1.410 9.084 18.512 1.00 98.44 188 GLU A C 1
ATOM 1483 O O . GLU A 1 188 ? -0.879 9.686 17.585 1.00 98.44 188 GLU A O 1
ATOM 1488 N N . VAL A 1 189 ? -2.717 8.847 18.562 1.00 98.31 189 VAL A N 1
ATOM 1489 C CA . VAL A 1 189 ? -3.644 9.212 17.492 1.00 98.31 189 VAL A CA 1
ATOM 1490 C C . VAL A 1 189 ? -4.261 10.564 17.836 1.00 98.31 189 VAL A C 1
ATOM 1492 O O . VAL A 1 189 ? -4.791 10.756 18.930 1.00 98.31 189 VAL A O 1
ATOM 1495 N N . ALA A 1 190 ? -4.151 11.528 16.930 1.00 97.62 190 ALA A N 1
ATOM 1496 C CA . ALA A 1 190 ? -4.684 12.869 17.115 1.00 97.62 190 ALA A CA 1
ATOM 1497 C C . ALA A 1 190 ? -6.216 12.897 16.966 1.00 97.62 190 ALA A C 1
ATOM 1499 O O . ALA A 1 190 ? -6.799 12.115 16.213 1.00 97.62 190 ALA A O 1
ATOM 1500 N N . ASP A 1 191 ? -6.861 13.844 17.652 1.00 96.62 191 ASP A N 1
ATOM 1501 C CA . ASP A 1 191 ? -8.314 14.072 17.601 1.00 96.62 191 ASP A CA 1
ATOM 1502 C C . ASP A 1 191 ? -8.710 14.892 16.362 1.00 96.62 191 ASP A C 1
ATOM 1504 O O . ASP A 1 191 ? -9.111 16.053 16.453 1.00 96.62 191 ASP A O 1
ATOM 1508 N N . ASN A 1 192 ? -8.500 14.321 15.179 1.00 92.88 192 ASN A N 1
ATOM 1509 C CA . ASN A 1 192 ? -8.948 14.883 13.910 1.00 92.88 192 ASN A CA 1
ATOM 1510 C C . ASN A 1 192 ? -9.223 13.770 12.891 1.00 92.88 192 ASN A C 1
ATOM 1512 O O . ASN A 1 192 ? -8.909 12.603 13.121 1.00 92.88 192 ASN A O 1
ATOM 1516 N N . TYR A 1 193 ? -9.812 14.169 11.771 1.00 88.44 193 TYR A N 1
ATOM 1517 C CA . TYR A 1 193 ? -10.249 13.306 10.679 1.00 88.44 193 TYR A CA 1
ATOM 1518 C C . TYR A 1 193 ? -9.277 13.271 9.489 1.00 88.44 193 TYR A C 1
ATOM 1520 O O . TYR A 1 193 ? -9.647 12.847 8.398 1.00 88.44 193 TYR A O 1
ATOM 1528 N N . ASN A 1 194 ? -8.049 13.762 9.652 1.00 88.56 194 ASN A N 1
ATOM 1529 C CA . ASN A 1 194 ? -7.043 13.627 8.604 1.00 88.56 194 ASN A CA 1
ATOM 1530 C C . ASN A 1 194 ? -6.456 12.217 8.649 1.00 88.56 194 ASN A C 1
ATOM 1532 O O . ASN A 1 194 ? -6.369 11.619 9.722 1.00 88.56 194 ASN A O 1
ATOM 1536 N N . GLN A 1 195 ? -5.968 11.733 7.511 1.00 89.69 195 GLN A N 1
ATOM 1537 C CA . GLN A 1 195 ? -5.114 10.547 7.465 1.00 89.69 195 GLN A CA 1
ATOM 1538 C C . GLN A 1 195 ? -3.883 10.751 8.364 1.00 89.69 195 GLN A C 1
ATOM 1540 O O . GLN A 1 195 ? -3.172 11.760 8.248 1.00 89.69 195 GLN A O 1
ATOM 1545 N N . GLN A 1 196 ? -3.632 9.794 9.262 1.00 93.75 196 GLN A N 1
ATOM 1546 C CA . GLN A 1 196 ? -2.539 9.848 10.235 1.00 93.75 196 GLN A CA 1
ATOM 1547 C C . GLN A 1 196 ? -1.533 8.731 9.974 1.00 93.75 196 GLN A C 1
ATOM 1549 O O . GLN A 1 196 ? -1.808 7.568 10.252 1.00 93.75 196 GLN A O 1
ATOM 1554 N N . VAL A 1 197 ? -0.355 9.089 9.467 1.00 91.81 197 VAL A N 1
ATOM 1555 C CA . VAL A 1 197 ? 0.665 8.129 9.025 1.00 91.81 197 VAL A CA 1
ATOM 1556 C C . VAL A 1 197 ? 1.738 7.952 10.095 1.00 91.81 197 VAL A C 1
ATOM 1558 O O . VAL A 1 197 ? 2.411 8.908 10.485 1.00 91.81 197 VAL A O 1
ATOM 1561 N N . PHE A 1 198 ? 1.935 6.715 10.541 1.00 94.81 198 PHE A N 1
ATOM 1562 C CA . PHE A 1 198 ? 2.929 6.307 11.527 1.00 94.81 198 PHE A CA 1
ATOM 1563 C C . PHE A 1 198 ? 4.046 5.508 10.856 1.00 94.81 198 PHE A C 1
ATOM 1565 O O . PHE A 1 198 ? 3.858 4.358 10.464 1.00 94.81 198 PHE A O 1
ATOM 1572 N N . ASN A 1 199 ? 5.243 6.090 10.786 1.00 91.12 199 ASN A N 1
ATOM 1573 C CA . ASN A 1 199 ? 6.435 5.377 10.329 1.00 91.12 199 ASN A CA 1
ATOM 1574 C C . ASN A 1 199 ? 6.925 4.414 11.420 1.00 91.12 199 ASN A C 1
ATOM 1576 O O . ASN A 1 199 ? 7.223 4.830 12.543 1.00 91.12 199 ASN A O 1
ATOM 1580 N N . LEU A 1 200 ? 7.061 3.129 11.092 1.00 91.00 200 LEU A N 1
ATOM 1581 C CA . LEU A 1 200 ? 7.455 2.095 12.056 1.00 91.00 200 LEU A CA 1
ATOM 1582 C C . LEU A 1 200 ? 8.960 2.111 12.361 1.00 91.00 200 LEU A C 1
ATOM 1584 O O . LEU A 1 200 ? 9.388 1.625 13.419 1.00 91.00 200 LEU A O 1
ATOM 1588 N N . GLY A 1 201 ? 9.752 2.696 11.454 1.00 84.75 201 GLY A N 1
ATOM 1589 C CA . GLY A 1 201 ? 11.214 2.781 11.534 1.00 84.75 201 GLY A CA 1
ATOM 1590 C C . GLY A 1 201 ? 11.922 1.436 11.339 1.00 84.75 201 GLY A C 1
ATOM 1591 O O . GLY A 1 201 ? 13.090 1.303 11.687 1.00 84.75 201 GLY A O 1
ATOM 1592 N N . THR A 1 202 ? 11.196 0.431 10.854 1.00 85.12 202 THR A N 1
ATOM 1593 C CA . THR A 1 202 ? 11.667 -0.921 10.544 1.00 85.12 202 THR A CA 1
ATOM 1594 C C . THR A 1 202 ? 10.682 -1.565 9.577 1.00 85.12 202 THR A C 1
ATOM 1596 O O . THR A 1 202 ? 9.514 -1.178 9.546 1.00 85.12 202 THR A O 1
ATOM 1599 N N . GLU A 1 203 ? 11.146 -2.573 8.851 1.00 87.88 203 GLU A N 1
ATOM 1600 C CA . GLU A 1 203 ? 10.301 -3.483 8.084 1.00 87.88 203 GLU A CA 1
ATOM 1601 C C . GLU A 1 203 ? 9.738 -4.565 9.008 1.00 87.88 203 GLU A C 1
ATOM 1603 O O . GLU A 1 203 ? 10.480 -5.181 9.780 1.00 87.88 203 GLU A O 1
ATOM 1608 N N . LEU A 1 204 ? 8.423 -4.766 8.957 1.00 90.81 204 LEU A N 1
ATOM 1609 C CA . LEU A 1 204 ? 7.724 -5.849 9.634 1.00 90.81 204 LEU A CA 1
ATOM 1610 C C . LEU A 1 204 ? 7.216 -6.840 8.593 1.00 90.81 204 LEU A C 1
ATOM 1612 O O . LEU A 1 204 ? 6.381 -6.505 7.763 1.00 90.81 204 LEU A O 1
ATOM 1616 N N . GLN A 1 205 ? 7.708 -8.067 8.663 1.00 88.19 205 GLN A N 1
ATOM 1617 C CA . GLN A 1 205 ? 7.249 -9.188 7.852 1.00 88.19 205 GLN A CA 1
ATOM 1618 C C . GLN A 1 205 ? 7.334 -10.461 8.685 1.00 88.19 205 GLN A C 1
ATOM 1620 O O . GLN A 1 205 ? 8.063 -10.502 9.685 1.00 88.19 205 GLN A O 1
ATOM 1625 N N . SER A 1 206 ? 6.642 -11.517 8.259 1.00 85.56 206 SER A N 1
ATOM 1626 C CA . SER A 1 206 ? 6.830 -12.813 8.902 1.00 85.56 206 SER A CA 1
ATOM 1627 C C . SER A 1 206 ? 8.288 -13.254 8.773 1.00 85.56 206 SER A C 1
ATOM 1629 O O . SER A 1 206 ? 8.888 -13.231 7.700 1.00 85.56 206 SER A O 1
ATOM 1631 N N . THR A 1 207 ? 8.871 -13.649 9.901 1.00 77.12 207 THR A N 1
ATOM 1632 C CA . THR A 1 207 ? 10.251 -14.153 9.970 1.00 77.12 207 THR A CA 1
ATOM 1633 C C . THR A 1 207 ? 10.307 -15.676 10.054 1.00 77.12 207 THR A C 1
ATOM 1635 O O . THR A 1 207 ? 11.392 -16.261 10.073 1.00 77.12 207 THR A O 1
ATOM 1638 N N . VAL A 1 208 ? 9.141 -16.329 10.104 1.00 79.38 208 VAL A N 1
ATOM 1639 C CA . VAL A 1 208 ? 9.004 -17.775 10.265 1.00 79.38 208 VAL A CA 1
ATOM 1640 C C . VAL A 1 208 ? 8.326 -18.342 9.026 1.00 79.38 208 VAL A C 1
ATOM 1642 O O . VAL A 1 208 ? 7.171 -18.042 8.734 1.00 79.38 208 VAL A O 1
ATOM 1645 N N . GLU A 1 209 ? 9.051 -19.197 8.306 1.00 78.31 209 GLU A N 1
ATOM 1646 C CA . GLU A 1 209 ? 8.569 -19.820 7.074 1.00 78.31 209 GLU A CA 1
ATOM 1647 C C . GLU A 1 209 ? 7.192 -20.474 7.276 1.00 78.31 209 GLU A C 1
ATOM 1649 O O . GLU A 1 209 ? 6.990 -21.289 8.180 1.00 78.31 209 GLU A O 1
ATOM 1654 N N . GLY A 1 210 ? 6.232 -20.098 6.427 1.00 79.25 210 GLY A N 1
ATOM 1655 C CA . GLY A 1 210 ? 4.875 -20.648 6.437 1.00 79.25 210 GLY A CA 1
ATOM 1656 C C . GLY A 1 210 ? 3.992 -20.213 7.611 1.00 79.25 210 GLY A C 1
ATOM 1657 O O . GLY A 1 210 ? 2.910 -20.774 7.765 1.00 79.25 210 GLY A O 1
ATOM 1658 N N . THR A 1 211 ? 4.425 -19.248 8.427 1.00 88.56 211 THR A N 1
ATOM 1659 C CA . THR A 1 211 ? 3.618 -18.685 9.521 1.00 88.56 211 THR A CA 1
ATOM 1660 C C . THR A 1 211 ? 3.190 -17.267 9.184 1.00 88.56 211 THR A C 1
ATOM 1662 O O . THR A 1 211 ? 4.003 -16.477 8.715 1.00 88.56 211 THR A O 1
ATOM 1665 N 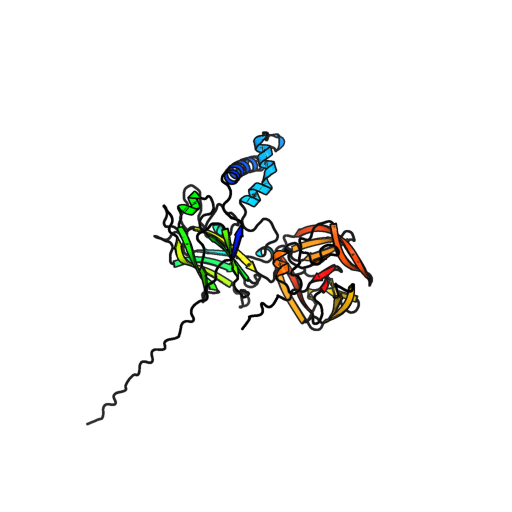N . ASP A 1 212 ? 1.928 -16.944 9.428 1.00 91.62 212 ASP A N 1
ATOM 1666 C CA . ASP A 1 212 ? 1.395 -15.597 9.234 1.00 91.62 212 ASP A CA 1
ATOM 1667 C C . ASP A 1 212 ? 1.955 -14.617 10.271 1.00 91.62 212 ASP A C 1
ATOM 1669 O O . ASP A 1 212 ? 2.297 -15.013 11.385 1.00 91.62 212 ASP A O 1
ATOM 1673 N N . MET A 1 213 ? 2.031 -13.340 9.898 1.00 95.38 213 MET A N 1
ATOM 1674 C CA . MET A 1 213 ? 2.339 -12.248 10.820 1.00 95.38 213 MET A CA 1
ATOM 1675 C C . MET A 1 213 ? 1.038 -11.613 11.318 1.00 95.38 213 MET A C 1
ATOM 1677 O O . MET A 1 213 ? 0.141 -11.323 10.524 1.00 95.38 213 MET A O 1
ATOM 1681 N N . GLU A 1 214 ? 0.954 -11.339 12.618 1.00 97.44 214 GLU A N 1
ATOM 1682 C CA . GLU A 1 214 ? -0.175 -10.636 13.234 1.00 97.44 214 GLU A CA 1
ATOM 1683 C C . GLU A 1 214 ? 0.218 -9.213 13.642 1.00 97.44 214 GLU A C 1
ATOM 1685 O O . GLU A 1 214 ? 1.097 -9.019 14.488 1.00 97.44 214 GLU A O 1
ATOM 1690 N N . LEU A 1 215 ? -0.496 -8.214 13.114 1.00 98.50 215 LEU A N 1
ATOM 1691 C CA . LEU A 1 215 ? -0.458 -6.842 13.621 1.00 98.50 215 LEU A CA 1
ATOM 1692 C C . LEU A 1 215 ? -1.740 -6.559 14.403 1.00 98.50 215 LEU A C 1
ATOM 1694 O O . LEU A 1 215 ? -2.828 -6.521 13.835 1.00 98.50 215 LEU A O 1
ATOM 1698 N N . LYS A 1 216 ? -1.620 -6.358 15.717 1.00 98.81 216 LYS A N 1
ATOM 1699 C CA . LYS A 1 216 ? -2.764 -6.092 16.606 1.00 98.81 216 LYS A CA 1
ATOM 1700 C C . LYS A 1 216 ? -2.696 -4.691 17.188 1.00 98.81 216 LYS A C 1
ATOM 1702 O O . LYS A 1 216 ? -1.644 -4.284 17.676 1.00 98.81 216 LYS A O 1
ATOM 1707 N N . PHE A 1 217 ? -3.834 -4.009 17.216 1.00 98.81 217 PHE A N 1
ATOM 1708 C CA . PHE A 1 217 ? -3.999 -2.651 17.720 1.00 98.81 217 PHE A CA 1
ATOM 1709 C C . PHE A 1 217 ? -5.017 -2.648 18.859 1.00 98.81 217 PHE A C 1
ATOM 1711 O O . PHE A 1 217 ? -6.202 -2.860 18.632 1.00 98.81 217 PHE A O 1
ATOM 1718 N N . GLU A 1 218 ? -4.547 -2.438 20.087 1.00 98.81 218 GLU A N 1
ATOM 1719 C CA . GLU A 1 218 ? -5.370 -2.382 21.305 1.00 98.81 218 GLU A CA 1
ATOM 1720 C C . GLU A 1 218 ? -5.627 -0.932 21.723 1.00 98.81 218 GLU A C 1
ATOM 1722 O O . GLU A 1 218 ? -4.692 -0.132 21.804 1.00 98.81 218 GLU A O 1
ATOM 1727 N N . ILE A 1 219 ? -6.874 -0.598 22.040 1.00 98.81 219 ILE A N 1
ATOM 1728 C CA . ILE A 1 219 ? -7.279 0.734 22.494 1.00 98.81 219 ILE A CA 1
ATOM 1729 C C . ILE A 1 219 ? -6.815 0.947 23.939 1.00 98.81 219 ILE A C 1
ATOM 1731 O O . ILE A 1 219 ? -7.270 0.273 24.861 1.00 98.81 219 ILE A O 1
ATOM 1735 N N . LEU A 1 220 ? -5.922 1.917 24.158 1.00 98.56 220 LEU A N 1
ATOM 1736 C CA . LEU A 1 220 ? -5.427 2.273 25.496 1.00 98.56 220 LEU A CA 1
ATOM 1737 C C . LEU A 1 220 ? -6.117 3.501 26.090 1.00 98.56 220 LEU A C 1
ATOM 1739 O O . LEU A 1 220 ? -6.316 3.584 27.300 1.00 98.56 220 LEU A O 1
ATOM 1743 N N . GLU A 1 221 ? -6.408 4.489 25.250 1.00 98.44 221 GLU A N 1
ATOM 1744 C CA . GLU A 1 221 ? -7.051 5.742 25.640 1.00 98.44 221 GLU A CA 1
ATOM 1745 C C . GLU A 1 221 ? -7.960 6.210 24.509 1.00 98.44 221 GLU A C 1
ATOM 1747 O O . GLU A 1 221 ? -7.650 5.991 23.334 1.00 98.44 221 GLU A O 1
ATOM 1752 N N . VAL A 1 222 ? -9.025 6.927 24.865 1.00 98.50 222 VAL A N 1
ATOM 1753 C CA . VAL A 1 222 ? -10.021 7.435 23.918 1.00 98.50 222 VAL A CA 1
ATOM 1754 C C . VAL A 1 222 ? -10.299 8.919 24.111 1.00 98.50 222 VAL A C 1
ATOM 1756 O O . VAL A 1 222 ? -10.133 9.472 25.204 1.00 98.50 222 VAL A O 1
ATOM 1759 N N . TYR A 1 223 ? -10.759 9.554 23.041 1.00 98.31 223 TYR A N 1
ATOM 1760 C CA . TYR A 1 223 ? -11.529 10.785 23.095 1.00 98.31 223 TYR A CA 1
ATOM 1761 C C . TYR A 1 223 ? -13.014 10.408 23.163 1.00 98.31 223 TYR A C 1
ATOM 1763 O O . TYR A 1 223 ? -13.496 9.704 22.272 1.00 98.31 223 TYR A O 1
ATOM 1771 N N . PRO A 1 224 ? -13.753 10.844 24.198 1.00 97.31 224 PRO A N 1
ATOM 1772 C CA . PRO A 1 224 ? -15.152 10.470 24.336 1.00 97.31 224 PRO A CA 1
ATOM 1773 C C . PRO A 1 224 ? -16.001 11.060 23.206 1.00 97.31 224 PRO A C 1
ATOM 1775 O O . PRO A 1 224 ? -15.779 12.192 22.750 1.00 97.31 224 PRO A O 1
ATOM 1778 N N . GLY A 1 225 ? -16.998 10.286 22.785 1.00 96.50 225 GLY A N 1
ATOM 1779 C CA . GLY A 1 225 ? -18.084 10.769 21.948 1.00 96.50 225 GLY A CA 1
ATOM 1780 C C . GLY A 1 225 ? -19.014 11.691 22.728 1.00 96.50 225 GLY A C 1
ATOM 1781 O O . GLY A 1 225 ? -19.082 11.663 23.958 1.00 96.50 225 GLY A O 1
ATOM 1782 N N . THR A 1 226 ? -19.746 12.537 22.010 1.00 97.00 226 THR A N 1
ATOM 1783 C CA . THR A 1 226 ? -20.752 13.412 22.636 1.00 97.00 226 THR A CA 1
ATOM 1784 C C . THR A 1 226 ? -22.070 12.696 22.942 1.00 97.00 226 THR A C 1
ATOM 1786 O O . THR A 1 226 ? -22.871 13.228 23.712 1.00 97.00 226 THR A O 1
ATOM 1789 N N . MET A 1 227 ? -22.298 11.504 22.373 1.00 95.81 227 MET A N 1
ATOM 1790 C CA . MET A 1 227 ? -23.529 10.729 22.570 1.00 95.81 227 MET A CA 1
ATOM 1791 C C . MET A 1 227 ? -23.269 9.253 22.870 1.00 95.81 227 MET A C 1
ATOM 1793 O O . MET A 1 227 ? -23.886 8.713 23.787 1.00 95.81 227 MET A O 1
ATOM 1797 N N . TYR A 1 228 ? -22.387 8.613 22.105 1.00 94.25 228 TYR A N 1
ATOM 1798 C CA . TYR A 1 228 ? -22.077 7.194 22.224 1.00 94.25 228 TYR A CA 1
ATOM 1799 C C . TYR A 1 228 ? -20.724 6.996 22.899 1.00 94.25 228 TYR A C 1
ATOM 1801 O O . TYR A 1 228 ? -19.802 7.799 22.729 1.00 94.25 228 TYR A O 1
ATOM 1809 N N . HIS A 1 229 ? -20.634 5.925 23.681 1.00 92.69 229 HIS A N 1
ATOM 1810 C CA . HIS A 1 229 ? -19.385 5.510 24.310 1.00 92.69 229 HIS A CA 1
ATOM 1811 C C . HIS A 1 229 ? -18.531 4.666 23.362 1.00 92.69 229 HIS A C 1
ATOM 1813 O O . HIS A 1 229 ? -17.307 4.723 23.449 1.00 92.69 229 HIS A O 1
ATOM 1819 N N . ASP A 1 230 ? -19.185 3.951 22.443 1.00 93.56 230 ASP A N 1
ATOM 1820 C CA . ASP A 1 230 ? -18.551 3.019 21.524 1.00 93.56 230 ASP A CA 1
ATOM 1821 C C . ASP A 1 230 ? -17.517 3.732 20.643 1.00 93.56 230 ASP A C 1
ATOM 1823 O O . ASP A 1 230 ? -17.763 4.819 20.092 1.00 93.56 230 ASP A O 1
ATOM 1827 N N . VAL A 1 231 ? -16.344 3.115 20.528 1.00 96.94 231 VAL A N 1
ATOM 1828 C CA . VAL A 1 231 ? -15.216 3.645 19.756 1.00 96.94 231 VAL A CA 1
ATOM 1829 C C . VAL A 1 231 ? -15.272 3.140 18.326 1.00 96.94 231 VAL A C 1
ATOM 1831 O O . VAL A 1 231 ? -15.434 1.945 18.089 1.00 96.94 231 VAL A O 1
ATOM 1834 N N . ALA A 1 232 ? -15.082 4.054 17.378 1.00 97.62 232 ALA A N 1
ATOM 1835 C CA . ALA A 1 232 ? -15.043 3.734 15.960 1.00 97.62 232 ALA A CA 1
ATOM 1836 C C . ALA A 1 232 ? -13.651 3.951 15.353 1.00 97.62 232 ALA A C 1
ATOM 1838 O O . ALA A 1 232 ? -12.941 4.894 15.720 1.00 97.62 232 ALA A O 1
ATOM 1839 N N . ILE A 1 233 ? -13.295 3.107 14.387 1.00 98.06 233 ILE A N 1
ATOM 1840 C CA . ILE A 1 233 ? -12.149 3.289 13.494 1.00 98.06 233 ILE A CA 1
ATOM 1841 C C . ILE A 1 233 ? -12.637 3.020 12.072 1.00 98.06 233 ILE A C 1
ATOM 1843 O O . ILE A 1 233 ? -13.130 1.926 11.807 1.00 98.06 233 ILE A O 1
ATOM 1847 N N . SER A 1 234 ? -12.511 4.015 11.191 1.00 96.62 234 SER A N 1
ATOM 1848 C CA . SER A 1 234 ? -12.932 3.876 9.789 1.00 96.62 234 SER A CA 1
ATOM 1849 C C . SER A 1 234 ? -11.882 3.138 8.978 1.00 96.62 234 SER A C 1
ATOM 1851 O O . SER A 1 234 ? -12.234 2.288 8.195 1.00 96.62 234 SER A O 1
ATOM 1853 N N . GLU A 1 235 ? -10.590 3.395 9.206 1.00 95.31 235 GLU A N 1
ATOM 1854 C CA . GLU A 1 235 ? -9.532 2.646 8.518 1.00 95.31 235 GLU A CA 1
ATOM 1855 C C . GLU A 1 235 ? -8.276 2.496 9.378 1.00 95.31 235 GLU A C 1
ATOM 1857 O O . GLU A 1 235 ? -7.850 3.430 10.074 1.00 95.31 235 GLU A O 1
ATOM 1862 N N . ILE A 1 236 ? -7.639 1.331 9.273 1.00 96.38 236 ILE A N 1
ATOM 1863 C CA . ILE A 1 236 ? -6.211 1.159 9.534 1.00 96.38 236 ILE A CA 1
ATOM 1864 C C . ILE A 1 236 ? -5.587 0.553 8.285 1.00 96.38 236 ILE A C 1
ATOM 1866 O O . ILE A 1 236 ? -5.710 -0.649 8.062 1.00 96.38 236 ILE A O 1
ATOM 1870 N N . LEU A 1 237 ? -4.889 1.369 7.504 1.00 92.69 237 LEU A N 1
ATOM 1871 C CA . LEU A 1 237 ? -4.194 0.932 6.299 1.00 92.69 237 LEU A CA 1
ATOM 1872 C C . LEU A 1 237 ? -2.702 0.708 6.557 1.00 92.69 237 LEU A C 1
ATOM 1874 O O . LEU A 1 237 ? -2.143 1.102 7.588 1.00 92.69 237 LEU A O 1
ATOM 1878 N N . PHE A 1 238 ? -2.055 0.047 5.606 1.00 91.00 238 PHE A N 1
ATOM 1879 C CA . PHE A 1 238 ? -0.649 -0.309 5.639 1.00 91.00 238 PHE A CA 1
ATOM 1880 C C . PHE A 1 238 ? 0.032 0.123 4.354 1.00 91.00 238 PHE A C 1
ATOM 1882 O O . PHE A 1 238 ? -0.521 0.027 3.263 1.00 91.00 238 PHE A O 1
ATOM 1889 N N . ASP A 1 239 ? 1.277 0.535 4.519 1.00 83.31 239 ASP A N 1
ATOM 1890 C CA . ASP A 1 239 ? 2.200 0.783 3.427 1.00 83.31 239 ASP A CA 1
ATOM 1891 C C . ASP A 1 239 ? 3.563 0.205 3.826 1.00 83.31 239 ASP A C 1
ATOM 1893 O O . ASP A 1 239 ? 3.844 -0.077 5.002 1.00 83.31 239 ASP A O 1
ATOM 1897 N N . GLY A 1 240 ? 4.418 -0.042 2.850 1.00 77.38 240 GLY A N 1
ATOM 1898 C CA . GLY A 1 240 ? 5.559 -0.910 3.029 1.00 77.38 240 GLY A CA 1
ATOM 1899 C C . GLY A 1 240 ? 6.519 -0.915 1.857 1.00 77.38 240 GLY A C 1
ATOM 1900 O O . GLY A 1 240 ? 6.532 -0.024 1.018 1.00 77.38 240 GLY A O 1
ATOM 1901 N N . THR A 1 241 ? 7.383 -1.914 1.851 1.00 70.50 241 THR A N 1
ATOM 1902 C CA . THR A 1 241 ? 8.431 -2.098 0.847 1.00 70.50 241 THR A CA 1
ATOM 1903 C C . THR A 1 241 ? 8.296 -3.485 0.231 1.00 70.50 241 THR A C 1
ATOM 1905 O O . THR A 1 241 ? 7.340 -4.216 0.499 1.00 70.50 241 THR A O 1
ATOM 1908 N N . GLY A 1 242 ? 9.244 -3.858 -0.629 1.00 62.22 242 GLY A N 1
ATOM 1909 C CA . GLY A 1 242 ? 9.314 -5.200 -1.200 1.00 62.22 242 GLY A CA 1
ATOM 1910 C C . GLY A 1 242 ? 8.308 -5.467 -2.312 1.00 62.22 242 GLY A C 1
ATOM 1911 O O . GLY A 1 242 ? 8.317 -6.568 -2.845 1.00 62.22 242 GLY A O 1
ATOM 1912 N N . VAL A 1 243 ? 7.514 -4.469 -2.708 1.00 59.78 243 VAL A N 1
ATOM 1913 C CA . VAL A 1 243 ? 6.569 -4.557 -3.823 1.00 59.78 243 VAL A CA 1
ATOM 1914 C C . VAL A 1 243 ? 7.182 -4.205 -5.171 1.00 59.78 243 VAL A C 1
ATOM 1916 O O . VAL A 1 243 ? 6.433 -4.124 -6.119 1.00 59.78 243 VAL A O 1
ATOM 1919 N N . HIS A 1 244 ? 8.518 -4.130 -5.283 1.00 67.38 244 HIS A N 1
ATOM 1920 C CA . HIS A 1 244 ? 9.276 -3.683 -6.460 1.00 67.38 244 HIS A CA 1
ATOM 1921 C C . HIS A 1 244 ? 9.951 -4.861 -7.170 1.00 67.38 244 HIS A C 1
ATOM 1923 O O . HIS A 1 244 ? 11.043 -5.283 -6.806 1.00 67.38 244 HIS A O 1
ATOM 1929 N N . CYS A 1 245 ? 9.316 -5.476 -8.161 1.00 78.69 245 CYS A N 1
ATOM 1930 C CA . CYS A 1 245 ? 9.889 -6.637 -8.838 1.00 78.69 245 CYS A CA 1
ATOM 1931 C C . CYS A 1 245 ? 9.438 -6.768 -10.295 1.00 78.69 245 CYS A C 1
ATOM 1933 O O . CYS A 1 245 ? 8.429 -6.223 -10.728 1.00 78.69 245 CYS A O 1
ATOM 1935 N N . PHE A 1 246 ? 10.158 -7.598 -11.043 1.00 87.38 246 PHE A N 1
ATOM 1936 C CA . PHE A 1 246 ? 9.816 -8.004 -12.400 1.00 87.38 246 PHE A CA 1
ATOM 1937 C C . PHE A 1 246 ? 9.116 -9.350 -12.432 1.00 87.38 246 PHE A C 1
ATOM 1939 O O . PHE A 1 246 ? 9.474 -10.255 -11.673 1.00 87.38 246 PHE A O 1
ATOM 1946 N N . ALA A 1 247 ? 8.206 -9.532 -13.387 1.00 89.50 247 ALA A N 1
ATOM 1947 C CA . ALA A 1 247 ? 7.664 -10.846 -13.701 1.00 89.50 247 ALA A CA 1
ATOM 1948 C C . ALA A 1 247 ? 8.778 -11.840 -14.059 1.00 89.50 247 ALA A C 1
ATOM 1950 O O . ALA A 1 247 ? 9.786 -11.499 -14.698 1.00 89.50 247 ALA A O 1
ATOM 1951 N N . LYS A 1 248 ? 8.563 -13.107 -13.702 1.00 89.31 248 LYS A N 1
ATOM 1952 C CA . LYS A 1 248 ? 9.393 -14.226 -14.154 1.00 89.31 248 LYS A CA 1
ATOM 1953 C C . LYS A 1 248 ? 9.577 -14.220 -15.675 1.00 89.31 248 LYS A C 1
ATOM 1955 O O . LYS A 1 248 ? 8.634 -13.991 -16.426 1.00 89.31 248 LYS A O 1
ATOM 1960 N N . GLY A 1 249 ? 10.783 -14.544 -16.141 1.00 93.06 249 GLY A N 1
ATOM 1961 C CA . GLY A 1 249 ? 11.111 -14.557 -17.567 1.00 93.06 249 GLY A CA 1
ATOM 1962 C C . GLY A 1 249 ? 11.553 -13.204 -18.127 1.00 93.06 249 GLY A C 1
ATOM 1963 O O . GLY A 1 249 ? 11.978 -13.154 -19.282 1.00 93.06 249 GLY A O 1
ATOM 1964 N N . THR A 1 250 ? 11.527 -12.136 -17.322 1.00 95.94 250 THR A N 1
ATOM 1965 C CA . THR A 1 250 ? 12.160 -10.859 -17.677 1.00 95.94 250 THR A CA 1
ATOM 1966 C C . THR A 1 250 ? 13.641 -11.081 -17.979 1.00 95.94 250 THR A C 1
ATOM 1968 O O . THR A 1 250 ? 14.371 -11.684 -17.194 1.00 95.94 250 THR A O 1
ATOM 1971 N N . MET A 1 251 ? 14.087 -10.633 -19.148 1.00 97.31 251 MET A N 1
ATOM 1972 C CA . MET A 1 251 ? 15.433 -10.861 -19.659 1.00 97.31 251 MET A CA 1
ATOM 1973 C C . MET A 1 251 ? 16.361 -9.732 -19.234 1.00 97.31 251 MET A C 1
ATOM 1975 O O . MET A 1 251 ? 16.208 -8.590 -19.666 1.00 97.31 251 MET A O 1
ATOM 1979 N N . ILE A 1 252 ? 17.360 -10.067 -18.428 1.00 97.88 252 ILE A N 1
ATOM 1980 C CA . ILE A 1 252 ? 18.393 -9.136 -17.992 1.00 97.88 252 ILE A CA 1
ATOM 1981 C C . ILE A 1 252 ? 19.530 -9.127 -19.003 1.00 97.88 252 ILE A C 1
ATOM 1983 O O . ILE A 1 252 ? 19.994 -10.184 -19.441 1.00 97.88 252 ILE A O 1
ATOM 1987 N N . THR A 1 253 ? 19.973 -7.927 -19.380 1.00 97.06 253 THR A N 1
ATOM 1988 C CA . THR A 1 253 ? 21.143 -7.769 -20.253 1.00 97.06 253 THR A CA 1
ATOM 1989 C C . THR A 1 253 ? 22.407 -7.950 -19.426 1.00 97.06 253 THR A C 1
ATOM 1991 O O . THR A 1 253 ? 22.701 -7.162 -18.527 1.00 97.06 253 THR A O 1
ATOM 1994 N N . MET A 1 254 ? 23.158 -9.000 -19.726 1.00 97.38 254 MET A N 1
ATOM 1995 C CA . MET A 1 254 ? 24.395 -9.350 -19.038 1.00 97.38 254 MET A CA 1
ATOM 1996 C C . MET A 1 254 ? 25.546 -8.446 -19.484 1.00 97.38 254 MET A C 1
ATOM 1998 O O . MET A 1 254 ? 25.481 -7.818 -20.539 1.00 97.38 254 MET A O 1
ATOM 2002 N N . ALA A 1 255 ? 26.632 -8.397 -18.708 1.00 95.94 255 ALA A N 1
ATOM 2003 C CA . ALA A 1 255 ? 27.784 -7.539 -19.005 1.00 95.94 255 ALA A CA 1
ATOM 2004 C C . ALA A 1 255 ? 28.445 -7.818 -20.373 1.00 95.94 255 ALA A C 1
ATOM 2006 O O . ALA A 1 255 ? 29.076 -6.932 -20.945 1.00 95.94 255 ALA A O 1
ATOM 2007 N N . ASP A 1 256 ? 28.302 -9.035 -20.904 1.00 94.31 256 ASP A N 1
ATOM 2008 C CA . ASP A 1 256 ? 28.781 -9.438 -22.232 1.00 94.31 256 ASP A CA 1
ATOM 2009 C C . ASP A 1 256 ? 27.755 -9.199 -23.361 1.00 94.31 256 ASP A C 1
ATOM 2011 O O . ASP A 1 256 ? 28.013 -9.535 -24.517 1.00 94.31 256 ASP A O 1
ATOM 2015 N N . GLY A 1 257 ? 26.595 -8.619 -23.036 1.00 92.12 257 GLY A N 1
ATOM 2016 C CA . GLY A 1 257 ? 25.483 -8.373 -23.952 1.00 92.12 257 GLY A CA 1
ATOM 2017 C C . GLY A 1 257 ? 24.563 -9.575 -24.179 1.00 92.12 257 GLY A C 1
ATOM 2018 O O . GLY A 1 257 ? 23.586 -9.449 -24.918 1.00 92.12 257 GLY A O 1
ATOM 2019 N N . SER A 1 258 ? 24.839 -10.734 -23.567 1.00 95.75 258 SER A N 1
ATOM 2020 C CA . SER A 1 258 ? 23.907 -11.865 -23.575 1.00 95.75 258 SER A CA 1
ATOM 2021 C C . SER A 1 258 ? 22.660 -11.565 -22.736 1.00 95.75 258 SER A C 1
ATOM 2023 O O . SER A 1 258 ? 22.628 -10.613 -21.957 1.00 95.75 258 SER A O 1
ATOM 2025 N N . LEU A 1 259 ? 21.606 -12.367 -22.906 1.00 96.75 259 LEU A N 1
ATOM 2026 C CA . LEU A 1 259 ? 20.380 -12.254 -22.119 1.00 96.75 259 LEU A CA 1
ATOM 2027 C C . LEU A 1 259 ? 20.269 -13.427 -21.153 1.00 96.75 259 LEU A C 1
ATOM 2029 O O . LEU A 1 259 ? 20.436 -14.585 -21.552 1.00 96.75 259 LEU A O 1
ATOM 2033 N N . LYS A 1 260 ? 19.933 -13.133 -19.899 1.00 97.69 260 LYS A N 1
ATOM 2034 C CA . LYS A 1 260 ? 19.668 -14.145 -18.876 1.00 97.69 260 LYS A CA 1
ATOM 2035 C C . LYS A 1 260 ? 18.326 -13.854 -18.199 1.00 97.69 260 LYS A C 1
ATOM 2037 O O . LYS A 1 260 ? 18.095 -12.710 -17.818 1.00 97.69 260 LYS A O 1
ATOM 2042 N N . PRO A 1 261 ? 17.443 -14.854 -18.032 1.00 97.69 261 PRO A N 1
ATOM 2043 C CA . PRO A 1 261 ? 16.201 -14.666 -17.286 1.00 97.69 261 PRO A CA 1
ATOM 2044 C C . PRO A 1 261 ? 16.478 -14.234 -15.843 1.00 97.69 261 PRO A C 1
ATOM 2046 O O . PRO A 1 261 ? 17.380 -14.794 -15.207 1.00 97.69 261 PRO A O 1
ATOM 2049 N N . ILE A 1 262 ? 15.696 -13.284 -15.330 1.00 96.75 262 ILE A N 1
ATOM 2050 C CA . ILE A 1 262 ? 15.859 -12.695 -13.995 1.00 96.75 262 ILE A CA 1
ATOM 2051 C C . ILE A 1 262 ? 15.837 -13.762 -12.894 1.00 96.75 262 ILE A C 1
ATOM 2053 O O . ILE A 1 262 ? 16.660 -13.721 -11.985 1.00 96.75 262 ILE A O 1
ATOM 2057 N N . GLU A 1 263 ? 15.012 -14.804 -13.027 1.00 93.50 263 GLU A N 1
ATOM 2058 C CA . GLU A 1 263 ? 14.913 -15.884 -12.040 1.00 93.50 263 GLU A CA 1
ATOM 2059 C C . GLU A 1 263 ? 16.163 -16.778 -11.950 1.00 93.50 263 GLU A C 1
ATOM 2061 O O . GLU A 1 263 ? 16.238 -17.667 -11.101 1.00 93.50 263 GLU A O 1
ATOM 2066 N N . LYS A 1 264 ? 17.137 -16.584 -12.849 1.00 95.44 264 LYS A N 1
ATOM 2067 C CA . LYS A 1 264 ? 18.421 -17.300 -12.870 1.00 95.44 264 LYS A CA 1
ATOM 2068 C C . LYS A 1 264 ? 19.605 -16.411 -12.493 1.00 95.44 264 LYS A C 1
ATOM 2070 O O . LYS A 1 264 ? 20.739 -16.899 -12.533 1.00 95.44 264 LYS A O 1
ATOM 2075 N N . ILE A 1 265 ? 19.379 -15.130 -12.207 1.00 96.31 265 ILE A N 1
ATOM 2076 C CA . ILE A 1 265 ? 20.427 -14.206 -11.770 1.00 96.31 265 ILE A CA 1
ATOM 2077 C C . ILE A 1 265 ? 20.865 -14.573 -10.350 1.00 96.31 265 ILE A C 1
ATOM 2079 O O . ILE A 1 265 ? 20.064 -14.979 -9.513 1.00 96.31 265 ILE A O 1
ATOM 2083 N N . THR A 1 266 ? 22.163 -14.470 -10.096 1.00 90.31 266 THR A N 1
ATOM 2084 C CA . THR A 1 266 ? 22.803 -14.767 -8.814 1.00 90.31 266 THR A CA 1
ATOM 2085 C C . THR A 1 266 ? 23.852 -13.705 -8.500 1.00 90.31 266 THR A C 1
ATOM 2087 O O . THR A 1 266 ? 24.346 -13.031 -9.401 1.00 90.31 266 THR A O 1
ATOM 2090 N N . ILE A 1 267 ? 24.292 -13.630 -7.244 1.00 90.69 267 ILE A N 1
ATOM 2091 C CA . ILE A 1 267 ? 25.366 -12.720 -6.794 1.00 90.69 267 ILE A CA 1
ATOM 2092 C C . ILE A 1 267 ? 26.747 -12.984 -7.436 1.00 90.69 267 ILE A C 1
ATOM 2094 O O . ILE A 1 267 ? 27.713 -12.279 -7.171 1.00 90.69 267 ILE A O 1
ATOM 2098 N N . GLN A 1 268 ? 26.883 -14.042 -8.241 1.00 92.31 268 GLN A N 1
ATOM 2099 C CA . GLN A 1 268 ? 28.107 -14.332 -8.999 1.00 92.31 268 GLN A CA 1
ATOM 2100 C C . GLN A 1 268 ? 28.075 -13.729 -10.409 1.00 92.31 268 GLN A C 1
ATOM 2102 O O . GLN A 1 268 ? 29.083 -13.763 -11.115 1.00 92.31 268 GLN A O 1
ATOM 2107 N N . ASP A 1 269 ? 26.925 -13.211 -10.840 1.00 97.25 269 ASP A N 1
ATOM 2108 C CA . ASP A 1 269 ? 26.743 -12.660 -12.173 1.00 97.25 269 ASP A CA 1
ATOM 2109 C C . ASP A 1 269 ? 27.176 -11.190 -12.256 1.00 97.25 269 ASP A C 1
ATOM 2111 O O . ASP A 1 269 ? 27.250 -10.462 -11.266 1.00 97.25 269 ASP A O 1
ATOM 2115 N N . SER A 1 270 ? 27.446 -10.739 -13.482 1.00 97.56 270 SER A N 1
ATOM 2116 C CA . SER A 1 270 ? 27.627 -9.323 -13.806 1.00 97.56 270 SER A CA 1
ATOM 2117 C C . SER A 1 270 ? 26.685 -8.920 -14.932 1.00 97.56 270 SER A C 1
ATOM 2119 O O . SER A 1 270 ? 26.637 -9.571 -15.979 1.00 97.56 270 SER A O 1
ATOM 2121 N N . VAL A 1 271 ? 25.948 -7.839 -14.715 1.00 97.88 271 VAL A N 1
ATOM 2122 C CA . VAL A 1 271 ? 24.970 -7.283 -15.649 1.00 97.88 271 VAL A CA 1
ATOM 2123 C C . VAL A 1 271 ? 25.531 -6.058 -16.359 1.00 97.88 271 VAL A C 1
ATOM 2125 O O . VAL A 1 271 ? 26.508 -5.448 -15.914 1.00 97.88 271 VAL A O 1
ATOM 2128 N N . LEU A 1 272 ? 24.929 -5.706 -17.490 1.00 96.31 272 LEU A N 1
ATOM 2129 C CA . LEU A 1 272 ? 25.188 -4.431 -18.134 1.00 96.31 272 LEU A CA 1
ATOM 2130 C C . LEU A 1 272 ? 24.464 -3.342 -17.341 1.00 96.31 272 LEU A C 1
ATOM 2132 O O . LEU A 1 272 ? 23.257 -3.412 -17.121 1.00 96.31 272 LEU A O 1
ATOM 2136 N N . SER A 1 273 ? 25.218 -2.341 -16.916 1.00 96.06 273 SER A N 1
ATOM 2137 C CA . SER A 1 273 ? 24.738 -1.178 -16.180 1.00 96.06 273 SER A CA 1
ATOM 2138 C C . SER A 1 273 ? 24.963 0.086 -17.005 1.00 96.06 273 SER A C 1
ATOM 2140 O O . SER A 1 273 ? 25.712 0.068 -17.988 1.00 96.06 273 SER A O 1
ATOM 2142 N N . LEU A 1 274 ? 24.290 1.175 -16.638 1.00 93.31 274 LEU A N 1
ATOM 2143 C CA . LEU A 1 274 ? 24.343 2.454 -17.336 1.00 93.31 274 LEU A CA 1
ATOM 2144 C C . LEU A 1 274 ? 24.677 3.57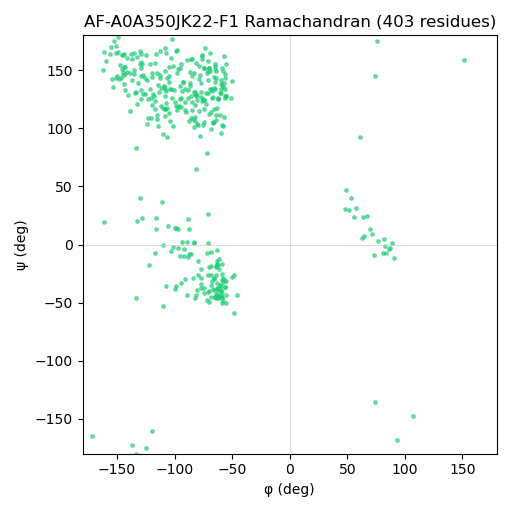0 -16.355 1.00 93.31 274 LEU A C 1
ATOM 2146 O O . LEU A 1 274 ? 24.023 3.734 -15.329 1.00 93.31 274 LEU A O 1
ATOM 2150 N N . ASP A 1 275 ? 25.667 4.381 -16.703 1.00 91.06 275 ASP A N 1
ATOM 2151 C CA . ASP A 1 275 ? 25.880 5.659 -16.043 1.00 91.06 275 ASP A CA 1
ATOM 2152 C C . ASP A 1 275 ? 24.902 6.661 -16.664 1.00 91.06 275 ASP A C 1
ATOM 2154 O O . ASP A 1 275 ? 25.090 7.105 -17.796 1.00 91.06 275 ASP A O 1
ATOM 2158 N N . ILE A 1 276 ? 23.824 6.975 -15.944 1.00 87.38 276 ILE A N 1
ATOM 2159 C CA . ILE A 1 276 ? 22.732 7.826 -16.441 1.00 87.38 276 ILE A CA 1
ATOM 2160 C C . ILE A 1 276 ? 23.171 9.268 -16.749 1.00 87.38 276 ILE A C 1
ATOM 2162 O O . ILE A 1 276 ? 22.509 9.955 -17.521 1.00 87.38 276 ILE A O 1
ATOM 2166 N N . ILE A 1 277 ? 24.303 9.725 -16.199 1.00 85.94 277 ILE A N 1
ATOM 2167 C CA . ILE A 1 277 ? 24.841 11.071 -16.442 1.00 85.94 277 ILE A CA 1
ATOM 2168 C C . ILE A 1 277 ? 25.620 11.094 -17.760 1.00 85.94 277 ILE A C 1
ATOM 2170 O O . ILE A 1 277 ? 25.471 12.006 -18.571 1.00 85.94 277 ILE A O 1
ATOM 2174 N N . THR A 1 278 ? 26.472 10.094 -17.982 1.00 88.81 278 THR A N 1
ATOM 2175 C CA . THR A 1 278 ? 27.359 10.030 -19.157 1.00 88.81 278 THR A CA 1
ATOM 2176 C C . THR A 1 278 ? 26.785 9.211 -20.313 1.00 88.81 278 THR A C 1
ATOM 2178 O O . THR A 1 278 ? 27.347 9.227 -21.410 1.00 88.81 278 THR A O 1
ATOM 2181 N N . SER A 1 279 ? 25.685 8.490 -20.081 1.00 85.69 279 SER A N 1
ATOM 2182 C CA . SER A 1 279 ? 25.092 7.498 -20.988 1.00 85.69 279 SER A CA 1
ATOM 2183 C C . SER A 1 279 ? 26.065 6.389 -21.420 1.00 85.69 279 SER A C 1
ATOM 2185 O O . SER A 1 279 ? 25.891 5.770 -22.472 1.00 85.69 279 SER A O 1
ATOM 2187 N N . GLN A 1 280 ? 27.109 6.129 -20.627 1.00 90.12 280 GLN A N 1
ATOM 2188 C CA . GLN A 1 280 ? 28.079 5.068 -20.895 1.00 90.12 280 GLN A CA 1
ATOM 2189 C C . GLN A 1 280 ? 27.692 3.787 -20.166 1.00 90.12 280 GLN A C 1
ATOM 2191 O O . GLN A 1 280 ? 27.405 3.797 -18.970 1.00 90.12 280 GLN A O 1
ATOM 2196 N N . SER A 1 281 ? 27.709 2.670 -20.892 1.00 93.06 281 SER A N 1
ATOM 2197 C CA . SER A 1 281 ? 27.473 1.358 -20.298 1.00 93.06 281 SER A CA 1
ATOM 2198 C C . SER A 1 281 ? 28.746 0.783 -19.677 1.00 93.06 281 SER A C 1
ATOM 2200 O O . SER A 1 281 ? 29.858 1.026 -20.154 1.00 93.06 281 SER A O 1
ATOM 2202 N N . PHE A 1 282 ? 28.592 0.019 -18.599 1.00 94.75 282 PHE A N 1
ATOM 2203 C CA . PHE A 1 282 ? 29.692 -0.646 -17.903 1.00 94.75 282 PHE A CA 1
ATOM 2204 C C . PHE A 1 282 ? 29.231 -1.962 -17.261 1.00 94.75 282 PHE A C 1
ATOM 2206 O O . PHE A 1 282 ? 28.040 -2.229 -17.146 1.00 94.75 282 PHE A O 1
ATOM 2213 N N . SER A 1 283 ? 30.186 -2.803 -16.857 1.00 97.06 283 SER A N 1
ATOM 2214 C CA . SER A 1 283 ? 29.899 -4.067 -16.168 1.00 97.06 283 SER A CA 1
ATOM 2215 C C . SER A 1 283 ? 29.647 -3.837 -14.677 1.00 97.06 283 SER A C 1
ATOM 2217 O O . SER A 1 283 ? 30.489 -3.241 -14.000 1.00 97.06 283 SER A O 1
ATOM 2219 N N . ALA A 1 284 ? 28.521 -4.342 -14.171 1.00 96.94 284 ALA A N 1
ATOM 2220 C CA . ALA A 1 284 ? 28.132 -4.293 -12.768 1.00 96.94 284 ALA A CA 1
ATOM 2221 C C . ALA A 1 284 ? 27.871 -5.706 -12.209 1.00 96.94 284 ALA A C 1
ATOM 2223 O O . ALA A 1 284 ? 26.885 -6.344 -12.551 1.00 96.94 284 ALA A O 1
ATOM 2224 N N . GLY A 1 285 ? 28.744 -6.213 -11.339 1.00 95.75 285 GLY A N 1
ATOM 2225 C CA . GLY A 1 285 ? 28.482 -7.366 -10.474 1.00 95.75 285 GLY A CA 1
ATOM 2226 C C . GLY A 1 285 ? 27.273 -7.159 -9.558 1.00 95.75 285 GLY A C 1
ATOM 2227 O O . GLY A 1 285 ? 27.134 -6.086 -8.963 1.00 95.75 285 GLY A O 1
ATOM 2228 N N . VAL A 1 286 ? 26.439 -8.195 -9.469 1.00 94.75 286 VAL A N 1
ATOM 2229 C CA . VAL A 1 286 ? 25.227 -8.260 -8.643 1.00 94.75 286 VAL A CA 1
ATOM 2230 C C . VAL A 1 286 ? 25.603 -8.502 -7.186 1.00 94.75 286 VAL A C 1
ATOM 2232 O O . VAL A 1 286 ? 26.322 -9.454 -6.890 1.00 94.75 286 VAL A O 1
ATOM 2235 N N . MET A 1 287 ? 25.112 -7.661 -6.278 1.00 88.06 287 MET A N 1
ATOM 2236 C CA . MET A 1 287 ? 25.377 -7.790 -4.841 1.00 88.06 287 MET A CA 1
ATOM 2237 C C . MET A 1 287 ? 24.223 -8.466 -4.112 1.00 88.06 287 MET A C 1
ATOM 2239 O O . MET A 1 287 ? 24.456 -9.267 -3.207 1.00 88.06 287 MET A O 1
ATOM 2243 N N . GLU A 1 288 ? 22.991 -8.191 -4.540 1.00 80.00 288 GLU A N 1
ATOM 2244 C CA . GLU A 1 288 ? 21.794 -8.668 -3.861 1.00 80.00 288 GLU A CA 1
ATOM 2245 C C . GLU A 1 288 ? 20.632 -8.887 -4.839 1.00 80.00 288 GLU A C 1
ATOM 2247 O O . GLU A 1 288 ? 20.473 -8.167 -5.826 1.00 80.00 288 GLU A O 1
ATOM 2252 N N . THR A 1 289 ? 19.822 -9.909 -4.568 1.00 82.00 289 THR A N 1
ATOM 2253 C CA . THR A 1 289 ? 18.656 -10.293 -5.374 1.00 82.00 289 THR A CA 1
ATOM 2254 C C . THR A 1 289 ? 17.497 -10.663 -4.465 1.00 82.00 289 THR A C 1
ATOM 2256 O O . THR A 1 289 ? 17.727 -11.290 -3.431 1.00 82.00 289 THR A O 1
ATOM 2259 N N . THR A 1 290 ? 16.268 -10.406 -4.902 1.00 72.94 290 THR A N 1
ATOM 2260 C CA . THR A 1 290 ? 15.056 -10.822 -4.185 1.00 72.94 290 THR A CA 1
ATOM 2261 C C . THR A 1 290 ? 14.157 -11.715 -5.039 1.00 72.94 290 THR A C 1
ATOM 2263 O O . THR A 1 290 ? 14.206 -11.683 -6.273 1.00 72.94 290 THR A O 1
ATOM 2266 N N . ARG A 1 291 ? 13.338 -12.528 -4.366 1.00 75.62 291 ARG A N 1
ATOM 2267 C CA . ARG A 1 291 ? 12.274 -13.345 -4.954 1.00 75.62 291 ARG A CA 1
ATOM 2268 C C . ARG A 1 291 ? 11.058 -13.273 -4.046 1.00 75.62 291 ARG A C 1
ATOM 2270 O O . ARG A 1 291 ? 11.091 -13.797 -2.936 1.00 75.62 291 ARG A O 1
ATOM 2277 N N . ILE A 1 292 ? 9.989 -12.681 -4.558 1.00 63.81 292 ILE A N 1
ATOM 2278 C CA . ILE A 1 292 ? 8.732 -12.465 -3.838 1.00 63.81 292 ILE A CA 1
ATOM 2279 C C . ILE A 1 292 ? 7.590 -12.914 -4.753 1.00 63.81 292 ILE A C 1
ATOM 2281 O O . ILE A 1 292 ? 7.778 -13.133 -5.950 1.00 63.81 292 ILE A O 1
ATOM 2285 N N . LYS A 1 293 ? 6.410 -13.158 -4.193 1.00 63.50 293 LYS A N 1
ATOM 2286 C CA . LYS A 1 293 ? 5.208 -13.429 -4.975 1.00 63.50 293 LYS A CA 1
ATOM 2287 C C . LYS A 1 293 ? 4.317 -12.199 -4.893 1.00 63.50 293 LYS A C 1
ATOM 2289 O O . LYS A 1 293 ? 3.860 -11.881 -3.803 1.00 63.50 293 LYS A O 1
ATOM 2294 N N . HIS A 1 294 ? 4.054 -11.559 -6.024 1.00 60.44 294 HIS A N 1
ATOM 2295 C CA . HIS A 1 294 ? 3.162 -10.406 -6.083 1.00 60.44 294 HIS A CA 1
ATOM 2296 C C . HIS A 1 294 ? 1.849 -10.765 -6.760 1.00 60.44 294 HIS A C 1
ATOM 2298 O O . HIS A 1 294 ? 1.787 -11.639 -7.632 1.00 60.44 294 HIS A O 1
ATOM 2304 N N . HIS A 1 295 ? 0.801 -10.082 -6.324 1.00 54.91 295 HIS A N 1
ATOM 2305 C CA . HIS A 1 295 ? -0.463 -9.990 -7.029 1.00 54.91 295 HIS A CA 1
ATOM 2306 C C . HIS A 1 295 ? -0.406 -8.660 -7.799 1.00 54.91 295 HIS A C 1
ATOM 2308 O O . HIS A 1 295 ? 0.326 -7.761 -7.414 1.00 54.91 295 HIS A O 1
ATOM 2314 N N . ASN A 1 296 ? -1.082 -8.544 -8.934 1.00 63.88 296 ASN A N 1
ATOM 2315 C CA . ASN A 1 296 ? -1.184 -7.283 -9.679 1.00 63.88 296 ASN A CA 1
ATOM 2316 C C . ASN A 1 296 ? 0.162 -6.701 -10.167 1.00 63.88 296 ASN A C 1
ATOM 2318 O O . ASN A 1 296 ? 0.834 -5.929 -9.488 1.00 63.88 296 ASN A O 1
ATOM 2322 N N . LEU A 1 297 ? 0.542 -7.047 -11.399 1.00 78.44 297 LEU A N 1
ATOM 2323 C CA . LEU A 1 297 ? 1.649 -6.382 -12.095 1.00 78.44 297 LEU A CA 1
ATOM 2324 C C . LEU A 1 297 ? 1.126 -5.321 -13.046 1.00 78.44 297 LEU A C 1
ATOM 2326 O O . LEU A 1 297 ? -0.049 -5.298 -13.395 1.00 78.44 297 LEU A O 1
ATOM 2330 N N . VAL A 1 298 ? 2.029 -4.491 -13.536 1.00 82.88 298 VAL A N 1
ATOM 2331 C CA . VAL A 1 298 ? 1.769 -3.585 -14.638 1.00 82.88 298 VAL A CA 1
ATOM 2332 C C . VAL A 1 298 ? 2.601 -3.995 -15.836 1.00 82.88 298 VAL A C 1
ATOM 2334 O O . VAL A 1 298 ? 3.810 -4.215 -15.742 1.00 82.88 298 VAL A O 1
ATOM 2337 N N . ARG A 1 299 ? 1.953 -4.085 -16.995 1.00 90.75 299 ARG A N 1
ATOM 2338 C CA . ARG A 1 299 ? 2.640 -4.219 -18.271 1.00 90.75 299 ARG A CA 1
ATOM 2339 C C . ARG A 1 299 ? 2.817 -2.853 -18.910 1.00 90.75 299 ARG A C 1
ATOM 2341 O O . ARG A 1 299 ? 1.844 -2.206 -19.292 1.00 90.75 299 ARG A O 1
ATOM 2348 N N . ILE A 1 300 ? 4.069 -2.466 -19.118 1.00 93.94 300 ILE A N 1
ATOM 2349 C CA . ILE A 1 300 ? 4.440 -1.298 -19.918 1.00 93.94 300 ILE A CA 1
ATOM 2350 C C . ILE A 1 300 ? 4.835 -1.795 -21.305 1.00 93.94 300 ILE A C 1
ATOM 2352 O O . ILE A 1 300 ? 5.786 -2.562 -21.450 1.00 93.94 300 ILE A O 1
ATOM 2356 N N . SER A 1 301 ? 4.108 -1.354 -22.329 1.00 95.38 301 SER A N 1
ATOM 2357 C CA . SER A 1 301 ? 4.391 -1.648 -23.736 1.00 95.38 301 SER A CA 1
ATOM 2358 C C . SER A 1 301 ? 4.932 -0.405 -24.430 1.00 95.38 301 SER A C 1
ATOM 2360 O O . SER A 1 301 ? 4.360 0.678 -24.312 1.00 95.38 301 SER A O 1
ATOM 2362 N N . LEU A 1 302 ? 6.021 -0.557 -25.178 1.00 95.69 302 LEU A N 1
ATOM 2363 C CA . LEU A 1 302 ? 6.677 0.516 -25.919 1.00 95.69 302 LEU A CA 1
ATOM 2364 C C . LEU A 1 302 ? 6.320 0.460 -27.404 1.00 95.69 302 LEU A C 1
ATOM 2366 O O . LEU A 1 302 ? 6.087 -0.606 -27.974 1.00 95.69 302 LEU A O 1
ATOM 2370 N N . ILE A 1 303 ? 6.380 1.610 -28.077 1.00 94.31 303 ILE A N 1
ATOM 2371 C CA . ILE A 1 303 ? 6.049 1.720 -29.508 1.00 94.31 303 ILE A CA 1
ATOM 2372 C C . ILE A 1 303 ? 6.963 0.879 -30.419 1.00 94.31 303 ILE A C 1
ATOM 2374 O O . ILE A 1 303 ? 6.603 0.547 -31.547 1.00 94.31 303 ILE A O 1
ATOM 2378 N N . ASN A 1 304 ? 8.154 0.517 -29.936 1.00 90.12 304 ASN A N 1
ATOM 2379 C CA . ASN A 1 304 ? 9.112 -0.321 -30.657 1.00 90.12 304 ASN A CA 1
ATOM 2380 C C . ASN A 1 304 ? 8.829 -1.834 -30.524 1.00 90.12 304 ASN A C 1
ATOM 2382 O O . ASN A 1 304 ? 9.608 -2.636 -31.046 1.00 90.12 304 ASN A O 1
ATOM 2386 N N . GLY A 1 305 ? 7.747 -2.210 -29.831 1.00 90.56 305 GLY A N 1
ATOM 2387 C CA . GLY A 1 305 ? 7.323 -3.588 -29.587 1.00 90.56 305 GLY A CA 1
ATOM 2388 C C . GLY A 1 305 ? 7.944 -4.248 -28.353 1.00 90.56 305 GLY A C 1
ATOM 2389 O O . GLY A 1 305 ? 7.603 -5.392 -28.062 1.00 90.56 305 GLY A O 1
ATOM 2390 N N . ALA A 1 306 ? 8.844 -3.572 -27.632 1.00 91.94 306 ALA A N 1
ATOM 2391 C CA . ALA A 1 306 ? 9.324 -4.057 -26.342 1.00 91.94 306 ALA A CA 1
ATOM 2392 C C . ALA A 1 306 ? 8.227 -3.917 -25.280 1.00 91.94 306 ALA A C 1
ATOM 2394 O O . ALA A 1 306 ? 7.432 -2.978 -25.318 1.00 91.94 306 ALA A O 1
ATOM 2395 N N . ALA A 1 307 ? 8.208 -4.837 -24.323 1.00 95.00 307 ALA A N 1
ATOM 2396 C CA . ALA A 1 307 ? 7.315 -4.767 -23.180 1.00 95.00 307 ALA A CA 1
ATOM 2397 C C . ALA A 1 307 ? 8.007 -5.305 -21.931 1.00 95.00 307 ALA A C 1
ATOM 2399 O O . ALA A 1 307 ? 8.892 -6.164 -22.014 1.00 95.00 307 ALA A O 1
ATOM 2400 N N . ILE A 1 308 ? 7.584 -4.815 -20.776 1.00 94.75 308 ILE A N 1
ATOM 2401 C CA . ILE A 1 308 ? 8.038 -5.297 -19.479 1.00 94.75 308 ILE A CA 1
ATOM 2402 C C . ILE A 1 308 ? 6.852 -5.416 -18.536 1.00 94.75 308 ILE A C 1
ATOM 2404 O O . ILE A 1 308 ? 5.943 -4.590 -18.572 1.00 94.75 308 ILE A O 1
ATOM 2408 N N . GLU A 1 309 ? 6.867 -6.469 -17.731 1.00 93.44 309 GLU A N 1
ATOM 2409 C CA . GLU A 1 309 ? 5.935 -6.658 -16.629 1.00 93.44 309 GLU A CA 1
ATOM 2410 C C . GLU A 1 309 ? 6.699 -6.454 -15.333 1.00 93.44 309 GLU A C 1
ATOM 2412 O O . GLU A 1 309 ? 7.655 -7.177 -15.037 1.00 93.44 309 GLU A O 1
ATOM 2417 N N . LEU A 1 310 ? 6.289 -5.436 -14.598 1.00 90.06 310 LEU A N 1
ATOM 2418 C CA . LEU A 1 310 ? 6.901 -5.007 -13.356 1.00 90.06 310 LEU A CA 1
ATOM 2419 C C . LEU A 1 310 ? 5.817 -4.534 -12.408 1.00 90.06 310 LEU A C 1
ATOM 2421 O O . LEU A 1 310 ? 4.677 -4.309 -12.800 1.00 90.06 310 LEU A O 1
ATOM 2425 N N . THR A 1 311 ? 6.159 -4.418 -11.149 1.00 81.94 311 THR A N 1
ATOM 2426 C CA . THR A 1 311 ? 5.304 -3.785 -10.158 1.00 81.94 311 THR A CA 1
ATOM 2427 C C . THR A 1 311 ? 5.324 -2.267 -10.339 1.00 81.94 311 THR A C 1
ATOM 2429 O O . THR A 1 311 ? 6.281 -1.696 -10.857 1.00 81.94 311 THR A O 1
ATOM 2432 N N . SER A 1 312 ? 4.240 -1.598 -9.965 1.00 76.94 312 SER A N 1
ATOM 2433 C CA . SER A 1 312 ? 3.963 -0.185 -10.277 1.00 76.94 312 SER A CA 1
ATOM 2434 C C . SER A 1 312 ? 5.045 0.805 -9.857 1.00 76.94 312 SER A C 1
ATOM 2436 O O . SER A 1 312 ? 5.267 1.838 -10.472 1.00 76.94 312 SER A O 1
ATOM 2438 N N . ASP A 1 313 ? 5.724 0.476 -8.793 1.00 76.12 313 ASP A N 1
ATOM 2439 C CA . ASP A 1 313 ? 6.654 1.264 -8.019 1.00 76.12 313 ASP A CA 1
ATOM 2440 C C . ASP A 1 313 ? 8.114 1.090 -8.490 1.00 76.12 313 ASP A C 1
ATOM 2442 O O . ASP A 1 313 ? 9.035 1.746 -7.986 1.00 76.12 313 ASP A O 1
ATOM 2446 N N . HIS A 1 314 ? 8.351 0.202 -9.461 1.00 87.19 314 HIS A N 1
ATOM 2447 C CA . HIS A 1 314 ? 9.685 -0.092 -9.954 1.00 87.19 314 HIS A CA 1
ATOM 2448 C C . HIS A 1 314 ? 10.205 1.064 -10.839 1.00 87.19 314 HIS A C 1
ATOM 2450 O O . HIS A 1 314 ? 9.556 1.437 -11.822 1.00 87.19 314 HIS A O 1
ATOM 2456 N N . PRO A 1 315 ? 11.380 1.643 -10.528 1.00 91.81 315 PRO A N 1
ATOM 2457 C CA . PRO A 1 315 ? 11.901 2.812 -11.232 1.00 91.81 315 PRO A CA 1
ATOM 2458 C C . PRO A 1 315 ? 12.291 2.498 -12.680 1.00 91.81 315 PRO A C 1
ATOM 2460 O O . PRO A 1 315 ? 13.133 1.639 -12.946 1.00 91.81 315 PRO A O 1
ATOM 2463 N N . VAL A 1 316 ? 11.751 3.275 -13.615 1.00 94.25 316 VAL A N 1
ATOM 2464 C CA . VAL A 1 316 ? 12.101 3.293 -15.039 1.00 94.25 316 VAL A CA 1
ATOM 2465 C C . VAL A 1 316 ? 12.779 4.622 -15.367 1.00 94.25 316 VAL A C 1
ATOM 2467 O O . VAL A 1 316 ? 12.316 5.686 -14.959 1.00 94.25 316 VAL A O 1
ATOM 2470 N N . PHE A 1 317 ? 13.887 4.592 -16.109 1.00 94.81 317 PHE A N 1
ATOM 2471 C CA . PHE A 1 317 ? 14.589 5.822 -16.479 1.00 94.81 317 PHE A CA 1
ATOM 2472 C C . PHE A 1 317 ? 14.046 6.417 -17.785 1.00 94.81 317 PHE A C 1
ATOM 2474 O O . PHE A 1 317 ? 14.018 5.759 -18.832 1.00 94.81 317 PHE A O 1
ATOM 2481 N N . THR A 1 318 ? 13.658 7.690 -17.732 1.00 93.75 318 THR A N 1
ATOM 2482 C CA . THR A 1 318 ? 13.119 8.465 -18.856 1.00 93.75 318 THR A CA 1
ATOM 2483 C C . THR A 1 318 ? 14.052 9.615 -19.235 1.00 93.75 318 THR A C 1
ATOM 2485 O O . THR A 1 318 ? 14.695 10.221 -18.378 1.00 93.75 318 THR A O 1
ATOM 2488 N N . ASN A 1 319 ? 14.095 9.971 -20.521 1.00 88.44 319 ASN A N 1
ATOM 2489 C CA . ASN A 1 319 ? 14.893 11.110 -20.996 1.00 88.44 319 ASN A CA 1
ATOM 2490 C C . ASN A 1 319 ? 14.366 12.464 -20.497 1.00 88.44 319 ASN A C 1
ATOM 2492 O O . ASN A 1 319 ? 15.142 13.401 -20.325 1.00 88.44 319 ASN A O 1
ATOM 2496 N N . ASN A 1 320 ? 13.050 12.579 -20.301 1.00 80.94 320 ASN A N 1
ATOM 2497 C CA . ASN A 1 320 ? 12.395 13.864 -20.046 1.00 80.94 320 ASN A CA 1
ATOM 2498 C C . ASN A 1 320 ? 12.221 14.159 -18.555 1.00 80.94 320 ASN A C 1
ATOM 2500 O O . ASN A 1 320 ? 12.262 15.323 -18.161 1.00 80.94 320 ASN A O 1
ATOM 2504 N N . LYS A 1 321 ? 12.011 13.119 -17.740 1.00 88.94 321 LYS A N 1
ATOM 2505 C CA . LYS A 1 321 ? 11.663 13.258 -16.322 1.00 88.94 321 LYS A CA 1
ATOM 2506 C C . LYS A 1 321 ? 12.718 12.667 -15.377 1.00 88.94 321 LYS A C 1
ATOM 2508 O O . LYS A 1 321 ? 12.628 12.863 -14.172 1.00 88.94 321 LYS A O 1
ATOM 2513 N N . GLY A 1 322 ? 13.733 11.974 -15.901 1.00 92.75 322 GLY A N 1
ATOM 2514 C CA . GLY A 1 322 ? 14.641 11.174 -15.083 1.00 92.75 322 GLY A CA 1
ATOM 2515 C C . GLY A 1 322 ? 13.949 9.893 -14.623 1.00 92.75 322 GLY A C 1
ATOM 2516 O O . GLY A 1 322 ? 13.281 9.235 -15.423 1.00 92.75 322 GLY A O 1
ATOM 2517 N N . TRP A 1 323 ? 14.103 9.525 -13.352 1.00 93.81 323 TRP A N 1
ATOM 2518 C CA . TRP A 1 323 ? 13.405 8.367 -12.797 1.00 93.81 323 TRP A CA 1
ATOM 2519 C C . TRP A 1 323 ? 11.890 8.592 -12.769 1.00 93.81 323 TRP A C 1
ATOM 2521 O O . TRP A 1 323 ? 11.406 9.649 -12.361 1.00 93.81 323 TRP A O 1
ATOM 2531 N N . ALA A 1 324 ? 11.142 7.586 -13.200 1.00 92.94 324 ALA A N 1
ATOM 2532 C CA . ALA A 1 324 ? 9.694 7.590 -13.169 1.00 92.94 324 ALA A CA 1
ATOM 2533 C C . ALA A 1 324 ? 9.147 6.201 -12.836 1.00 92.94 324 ALA A C 1
ATOM 2535 O O . ALA A 1 324 ? 9.784 5.189 -13.126 1.00 92.94 324 ALA A O 1
ATOM 2536 N N . SER A 1 325 ? 7.969 6.157 -12.236 1.00 90.12 325 SER A N 1
ATOM 2537 C CA . SER A 1 325 ? 7.228 4.934 -11.919 1.00 90.12 325 SER A CA 1
ATOM 2538 C C . SER A 1 325 ? 5.732 5.255 -11.878 1.00 90.12 325 SER A C 1
ATOM 2540 O O . SER A 1 325 ? 5.330 6.408 -12.035 1.00 90.12 325 SER A O 1
ATOM 2542 N N . LEU A 1 326 ? 4.897 4.241 -11.699 1.00 81.38 326 LEU A N 1
ATOM 2543 C CA . LEU A 1 326 ? 3.454 4.390 -11.493 1.00 81.38 326 LEU A CA 1
ATOM 2544 C C . LEU A 1 326 ? 3.093 4.622 -10.016 1.00 81.38 326 LEU A C 1
ATOM 2546 O O . LEU A 1 326 ? 1.949 4.953 -9.726 1.00 81.38 326 LEU A O 1
ATOM 2550 N N . ASP A 1 327 ? 4.066 4.499 -9.106 1.00 73.06 327 ASP A N 1
ATOM 2551 C CA . ASP A 1 327 ? 3.983 4.967 -7.716 1.00 73.06 327 ASP A CA 1
ATOM 2552 C C . ASP A 1 327 ? 5.265 5.733 -7.324 1.00 73.06 327 ASP A C 1
ATOM 2554 O O . ASP A 1 327 ? 6.202 5.172 -6.742 1.00 73.06 327 ASP A O 1
ATOM 2558 N N . PRO A 1 328 ? 5.352 7.031 -7.670 1.00 77.56 328 PRO A N 1
ATOM 2559 C CA . PRO A 1 328 ? 6.551 7.823 -7.425 1.00 77.56 328 PRO A CA 1
ATOM 2560 C C . PRO A 1 328 ? 6.859 8.031 -5.943 1.00 77.56 328 PRO A C 1
ATOM 2562 O O . PRO A 1 328 ? 8.027 8.199 -5.596 1.00 77.56 328 PRO A O 1
ATOM 2565 N N . GLU A 1 329 ? 5.852 8.051 -5.067 1.00 72.81 329 GLU A N 1
ATOM 2566 C CA . GLU A 1 329 ? 6.066 8.278 -3.634 1.00 72.81 329 GLU A CA 1
ATOM 2567 C C . GLU A 1 329 ? 6.740 7.068 -2.984 1.00 72.81 329 GLU A C 1
ATOM 2569 O O . GLU A 1 329 ? 7.705 7.247 -2.234 1.00 72.81 329 GLU A O 1
ATOM 2574 N N . ALA A 1 330 ? 6.331 5.847 -3.351 1.00 67.38 330 ALA A N 1
ATOM 2575 C CA . ALA A 1 330 ? 7.054 4.638 -2.966 1.00 67.38 330 ALA A CA 1
ATOM 2576 C C . ALA A 1 330 ? 8.479 4.632 -3.541 1.00 67.38 330 ALA A C 1
ATOM 2578 O O . ALA A 1 330 ? 9.449 4.401 -2.813 1.00 67.38 330 ALA A O 1
ATOM 2579 N N . THR A 1 331 ? 8.647 4.967 -4.826 1.00 77.25 331 THR A N 1
ATOM 2580 C CA . THR A 1 331 ? 9.966 4.966 -5.480 1.00 77.25 331 THR A CA 1
ATOM 2581 C C . THR A 1 331 ? 10.952 5.979 -4.872 1.00 77.25 331 THR A C 1
ATOM 2583 O O . THR A 1 331 ? 12.149 5.700 -4.792 1.00 77.25 331 THR A O 1
ATOM 2586 N N . LYS A 1 332 ? 10.492 7.141 -4.387 1.00 79.38 332 LYS A N 1
ATOM 2587 C CA . LYS A 1 332 ? 11.355 8.172 -3.766 1.00 79.38 332 LYS A CA 1
ATOM 2588 C C . LYS A 1 332 ? 12.062 7.721 -2.487 1.00 79.38 332 LYS A C 1
ATOM 2590 O O . LYS A 1 332 ? 12.992 8.391 -2.038 1.00 79.38 332 LYS A O 1
ATOM 2595 N N . THR A 1 333 ? 11.646 6.607 -1.889 1.00 72.38 333 THR A N 1
ATOM 2596 C CA . THR A 1 333 ? 12.299 6.034 -0.701 1.00 72.38 333 THR A CA 1
ATOM 2597 C C . THR A 1 333 ? 13.683 5.440 -1.014 1.00 72.38 333 THR A C 1
ATOM 2599 O O . THR A 1 333 ? 14.535 5.320 -0.118 1.00 72.38 333 THR A O 1
ATOM 2602 N N . TYR A 1 334 ? 13.958 5.142 -2.289 1.00 72.25 334 TYR A N 1
ATOM 2603 C CA . TYR A 1 334 ? 15.228 4.583 -2.742 1.00 72.25 334 TYR A CA 1
ATOM 2604 C C . TYR A 1 334 ? 16.349 5.600 -2.841 1.00 72.25 334 TYR A C 1
ATOM 2606 O O . TYR A 1 334 ? 16.184 6.760 -3.225 1.00 72.25 334 TYR A O 1
ATOM 2614 N N . ASN A 1 335 ? 17.545 5.113 -2.535 1.00 74.19 335 ASN A N 1
ATOM 2615 C CA . ASN A 1 335 ? 18.759 5.893 -2.578 1.00 74.19 335 ASN A CA 1
ATOM 2616 C C . ASN A 1 335 ? 19.028 6.385 -4.008 1.00 74.19 335 ASN A C 1
ATOM 2618 O O . ASN A 1 335 ? 19.171 5.595 -4.942 1.00 74.19 335 ASN A O 1
ATOM 2622 N N . ASN A 1 336 ? 19.193 7.701 -4.155 1.00 75.31 336 ASN A N 1
ATOM 2623 C CA . ASN A 1 336 ? 19.425 8.394 -5.429 1.00 75.31 336 ASN A CA 1
ATOM 2624 C C . ASN A 1 336 ? 18.238 8.364 -6.417 1.00 75.31 336 ASN A C 1
ATOM 2626 O O . ASN A 1 336 ? 18.453 8.494 -7.626 1.00 75.31 336 ASN A O 1
ATOM 2630 N N . ILE A 1 337 ? 17.005 8.190 -5.920 1.00 81.88 337 ILE A N 1
ATOM 2631 C CA . ILE A 1 337 ? 15.761 8.233 -6.714 1.00 81.88 337 ILE A CA 1
ATOM 2632 C C . ILE A 1 337 ? 14.719 9.201 -6.087 1.00 81.88 337 ILE A C 1
ATOM 2634 O O . ILE A 1 337 ? 13.527 9.172 -6.370 1.00 81.88 337 ILE A O 1
ATOM 2638 N N . ASP A 1 338 ? 15.177 10.160 -5.285 1.00 77.50 338 ASP A N 1
ATOM 2639 C CA . ASP A 1 338 ? 14.383 11.180 -4.573 1.00 77.50 338 ASP A CA 1
ATOM 2640 C C . ASP A 1 338 ? 13.579 12.138 -5.479 1.00 77.50 338 ASP A C 1
ATOM 2642 O O . ASP A 1 338 ? 12.694 12.860 -5.017 1.00 77.50 338 ASP A O 1
ATOM 2646 N N . SER A 1 339 ? 13.858 12.129 -6.782 1.00 83.00 339 SER A N 1
ATOM 2647 C CA . SER A 1 339 ? 13.188 12.942 -7.804 1.00 83.00 339 SER A CA 1
ATOM 2648 C C . SER A 1 339 ? 12.224 12.154 -8.698 1.00 83.00 339 SER A C 1
ATOM 2650 O O . SER A 1 339 ? 11.838 12.663 -9.751 1.00 83.00 339 SER A O 1
ATOM 2652 N N . 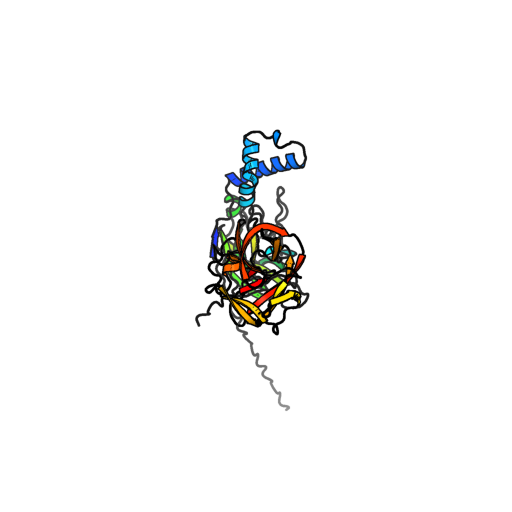ALA A 1 340 ? 11.824 10.935 -8.304 1.00 86.31 340 ALA A N 1
ATOM 2653 C CA . ALA A 1 340 ? 10.914 10.130 -9.116 1.00 86.31 340 ALA A CA 1
ATOM 2654 C C . ALA A 1 340 ? 9.598 10.861 -9.425 1.00 86.31 340 ALA A C 1
ATOM 2656 O O . ALA A 1 340 ? 9.050 11.598 -8.600 1.00 86.31 340 ALA A O 1
ATOM 2657 N N . SER A 1 341 ? 9.085 10.642 -10.630 1.00 89.12 341 SER A N 1
ATOM 2658 C CA . SER A 1 341 ? 7.867 11.271 -11.147 1.00 89.12 341 SER A CA 1
ATOM 2659 C C . SER A 1 341 ? 6.906 10.238 -11.731 1.00 89.12 341 SER A C 1
ATOM 2661 O O . SER A 1 341 ? 7.285 9.090 -11.950 1.00 89.12 341 SER A O 1
ATOM 2663 N N . MET A 1 342 ? 5.656 10.637 -11.973 1.00 89.50 342 MET A N 1
ATOM 2664 C CA . MET A 1 342 ? 4.656 9.741 -12.556 1.00 89.50 342 MET A CA 1
ATOM 2665 C C . MET A 1 342 ? 5.029 9.382 -14.000 1.00 89.50 342 MET A C 1
ATOM 2667 O O . MET A 1 342 ? 5.262 10.273 -14.828 1.00 89.50 342 MET A O 1
ATOM 2671 N N . LEU A 1 343 ? 5.077 8.081 -14.290 1.00 89.00 343 LEU A N 1
ATOM 2672 C CA . LEU A 1 343 ? 5.261 7.533 -15.628 1.00 89.00 343 LEU A CA 1
ATOM 2673 C C . LEU A 1 343 ? 3.929 7.539 -16.381 1.00 89.00 343 LEU A C 1
ATOM 2675 O O . LEU A 1 343 ? 2.928 7.011 -15.908 1.00 89.00 343 LEU A O 1
ATOM 2679 N N . GLU A 1 344 ? 3.929 8.092 -17.587 1.00 87.50 344 GLU A N 1
ATOM 2680 C CA . GLU A 1 344 ? 2.729 8.265 -18.401 1.00 87.50 344 GLU A CA 1
ATOM 2681 C C . GLU A 1 344 ? 2.941 7.713 -19.815 1.00 87.50 344 GLU A C 1
ATOM 2683 O O . GLU A 1 344 ? 4.061 7.493 -20.287 1.00 87.50 344 GLU A O 1
ATOM 2688 N N . THR A 1 345 ? 1.847 7.502 -20.548 1.00 88.69 345 THR A N 1
ATOM 2689 C CA . THR A 1 345 ? 1.944 7.237 -21.989 1.00 88.69 345 THR A C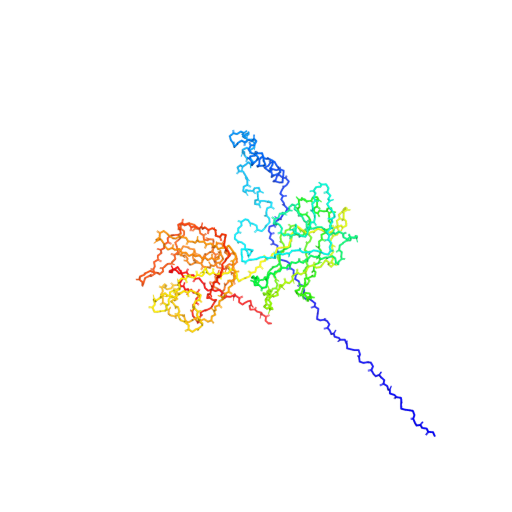A 1
ATOM 2690 C C . THR A 1 345 ? 2.657 8.388 -22.699 1.00 88.69 345 THR A C 1
ATOM 2692 O O . THR A 1 345 ? 2.511 9.540 -22.304 1.00 88.69 345 THR A O 1
ATOM 2695 N N . MET A 1 346 ? 3.367 8.083 -23.786 1.00 90.94 346 MET A N 1
ATOM 2696 C CA . MET A 1 346 ? 4.225 8.993 -24.561 1.00 90.94 346 MET A CA 1
ATOM 2697 C C . MET A 1 346 ? 5.551 9.393 -23.905 1.00 90.94 346 MET A C 1
ATOM 2699 O O . MET A 1 346 ? 6.405 9.928 -24.617 1.00 90.94 346 MET A O 1
ATOM 2703 N N . ASP A 1 347 ? 5.786 9.075 -22.628 1.00 93.88 347 ASP A N 1
ATOM 2704 C CA . ASP A 1 347 ? 7.106 9.267 -22.023 1.00 93.88 347 ASP A CA 1
ATOM 2705 C C . ASP A 1 347 ? 8.177 8.473 -22.778 1.00 93.88 347 ASP A C 1
ATOM 2707 O O . ASP A 1 347 ? 7.972 7.320 -23.165 1.00 93.88 347 ASP A O 1
ATOM 2711 N N . GLU A 1 348 ? 9.337 9.094 -23.007 1.00 95.38 348 GLU A N 1
ATOM 2712 C CA . GLU A 1 348 ? 10.472 8.443 -23.657 1.00 95.38 348 GLU A CA 1
ATOM 2713 C C . GLU A 1 348 ? 11.343 7.724 -22.630 1.00 95.38 348 GLU A C 1
ATOM 2715 O O . GLU A 1 348 ? 12.109 8.359 -21.899 1.00 95.38 348 GLU A O 1
ATOM 2720 N N . VAL A 1 349 ? 11.264 6.394 -22.616 1.00 95.06 349 VAL A N 1
ATOM 2721 C CA . VAL A 1 349 ? 12.124 5.551 -21.782 1.00 95.06 349 VAL A CA 1
ATOM 2722 C C . VAL A 1 349 ? 13.434 5.246 -22.497 1.00 95.06 349 VAL A C 1
ATOM 2724 O O . VAL A 1 349 ? 13.482 5.128 -23.728 1.00 95.06 349 VAL A O 1
ATOM 2727 N N . VAL A 1 350 ? 14.504 5.096 -21.723 1.00 94.19 350 VAL A N 1
ATOM 2728 C CA . VAL A 1 350 ? 15.819 4.723 -22.249 1.00 94.19 350 VAL A CA 1
ATOM 2729 C C . VAL A 1 350 ? 15.890 3.208 -22.435 1.00 94.19 350 VAL A C 1
ATOM 2731 O O . VAL A 1 350 ? 15.537 2.438 -21.544 1.00 94.19 350 VAL A O 1
ATOM 2734 N N . VAL A 1 351 ? 16.349 2.772 -23.609 1.00 92.94 351 VAL A N 1
ATOM 2735 C CA . VAL A 1 351 ? 16.377 1.363 -24.020 1.00 92.94 351 VAL A CA 1
ATOM 2736 C C . VAL A 1 351 ? 17.747 0.997 -24.588 1.00 92.94 351 VAL A C 1
ATOM 2738 O O . VAL A 1 351 ? 18.332 1.744 -25.368 1.00 92.94 351 VAL A O 1
ATOM 2741 N N . TYR A 1 352 ? 18.252 -0.184 -24.254 1.00 89.38 352 TYR A N 1
ATOM 2742 C CA . TYR A 1 352 ? 19.393 -0.818 -24.893 1.00 89.38 352 TYR A CA 1
ATOM 2743 C C . TYR A 1 352 ? 18.939 -1.801 -25.966 1.00 89.38 352 TYR A C 1
ATOM 2745 O O . TYR A 1 352 ? 18.255 -2.789 -25.693 1.00 89.38 352 TYR A O 1
ATOM 2753 N N . ARG A 1 353 ? 19.348 -1.546 -27.207 1.00 85.44 353 ARG A N 1
ATOM 2754 C CA . ARG A 1 353 ? 19.047 -2.403 -28.352 1.00 85.44 353 ARG A CA 1
ATOM 2755 C C . ARG A 1 353 ? 20.237 -2.452 -29.294 1.00 85.44 353 ARG A C 1
ATOM 2757 O O . ARG A 1 353 ? 20.799 -1.421 -29.650 1.00 85.44 353 ARG A O 1
ATOM 2764 N N . GLU A 1 354 ? 20.604 -3.662 -29.717 1.00 83.19 354 GLU A N 1
ATOM 2765 C CA . GLU A 1 354 ? 21.646 -3.889 -30.734 1.00 83.19 354 GLU A CA 1
ATOM 2766 C C . GLU A 1 354 ? 22.979 -3.184 -30.401 1.00 83.19 354 GLU A C 1
ATOM 2768 O O . GLU A 1 354 ? 23.643 -2.609 -31.264 1.00 83.19 354 GLU A O 1
ATOM 2773 N N . GLY A 1 355 ? 23.370 -3.203 -29.123 1.00 81.94 355 GLY A N 1
ATOM 2774 C CA . GLY A 1 355 ? 24.627 -2.604 -28.670 1.00 81.94 355 GLY A CA 1
ATOM 2775 C C . GLY A 1 355 ? 24.577 -1.094 -28.429 1.00 81.94 355 GLY A C 1
ATOM 2776 O O . GLY A 1 355 ? 25.618 -0.493 -28.167 1.00 81.94 355 GLY A O 1
ATOM 2777 N N . ARG A 1 356 ? 23.406 -0.458 -28.550 1.00 85.50 356 ARG A N 1
ATOM 2778 C CA . ARG A 1 356 ? 23.244 0.997 -28.457 1.00 85.50 356 ARG A CA 1
ATOM 2779 C C . ARG A 1 356 ? 22.174 1.376 -27.448 1.00 85.50 356 ARG A C 1
ATOM 2781 O O . ARG A 1 356 ? 21.155 0.702 -27.334 1.00 85.50 356 ARG A O 1
ATOM 2788 N N . VAL A 1 357 ? 22.404 2.498 -26.776 1.00 87.31 357 VAL A N 1
ATOM 2789 C CA . VAL A 1 357 ? 21.399 3.180 -25.960 1.00 87.31 357 VAL A CA 1
ATOM 2790 C C . VAL A 1 357 ? 20.586 4.091 -26.881 1.00 87.31 357 VAL A C 1
ATOM 2792 O O . VAL A 1 357 ? 21.149 4.916 -27.601 1.00 87.31 357 VAL A O 1
ATOM 2795 N N . VAL A 1 358 ? 19.276 3.889 -26.903 1.00 91.00 358 VAL A N 1
ATOM 2796 C CA . VAL A 1 358 ? 18.277 4.626 -27.689 1.00 91.00 358 VAL A CA 1
ATOM 2797 C C . VAL A 1 358 ? 17.097 4.990 -26.782 1.00 91.00 358 VAL A C 1
ATOM 2799 O O . VAL A 1 358 ? 17.097 4.640 -25.604 1.00 91.00 358 VAL A O 1
ATOM 2802 N N . SER A 1 359 ? 16.080 5.665 -27.315 1.00 92.69 359 SER A N 1
ATOM 2803 C CA . SER A 1 359 ? 14.809 5.887 -26.619 1.00 92.69 359 SER A CA 1
ATOM 2804 C C . SER A 1 359 ? 13.638 5.237 -27.351 1.00 92.69 359 SER A C 1
ATOM 2806 O O . SER A 1 359 ? 13.698 4.965 -28.555 1.00 92.69 359 SER A O 1
ATOM 2808 N N . ALA A 1 360 ? 12.571 4.957 -26.609 1.00 94.88 360 ALA A N 1
ATOM 2809 C CA . ALA A 1 360 ? 11.283 4.563 -27.162 1.00 94.88 360 ALA A CA 1
ATOM 2810 C C . ALA A 1 360 ? 10.150 5.100 -26.287 1.00 94.88 360 ALA A C 1
ATOM 2812 O O . ALA A 1 360 ? 10.266 5.128 -25.066 1.00 94.88 360 ALA A O 1
ATOM 2813 N N . SER A 1 361 ? 9.051 5.515 -26.913 1.00 96.19 361 SER A N 1
ATOM 2814 C CA . SER A 1 361 ? 7.897 6.041 -26.184 1.00 96.19 361 SER A CA 1
ATOM 2815 C C . SER A 1 361 ? 7.047 4.924 -25.584 1.00 96.19 361 SER A C 1
ATOM 2817 O O . SER A 1 361 ? 6.819 3.894 -26.235 1.00 96.19 361 SER A O 1
ATOM 2819 N N . VAL A 1 362 ? 6.526 5.161 -24.38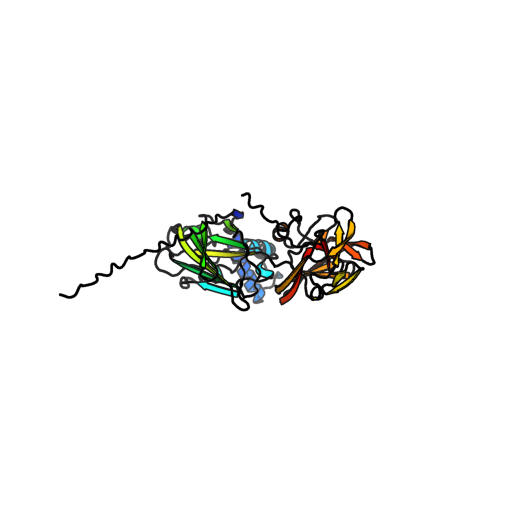0 1.00 95.00 362 VAL A N 1
ATOM 2820 C CA . VAL A 1 362 ? 5.487 4.331 -23.762 1.00 95.00 362 VAL A CA 1
ATOM 2821 C C . VAL A 1 362 ? 4.224 4.402 -24.616 1.00 95.00 362 VAL A C 1
ATOM 2823 O O . VAL A 1 362 ? 3.643 5.467 -24.806 1.00 95.00 362 VAL A O 1
ATOM 2826 N N . GLN A 1 363 ? 3.804 3.263 -25.156 1.00 94.25 363 GLN A N 1
ATOM 2827 C CA . GLN A 1 363 ? 2.594 3.145 -25.964 1.00 94.25 363 GLN A CA 1
ATOM 2828 C C . GLN A 1 363 ? 1.373 2.837 -25.097 1.00 94.25 363 GLN A C 1
ATOM 2830 O O . GLN A 1 363 ? 0.301 3.386 -25.340 1.00 94.25 363 GLN A O 1
ATOM 2835 N N . LYS A 1 364 ? 1.518 1.923 -24.134 1.00 89.94 364 LYS A N 1
ATOM 2836 C CA . LYS A 1 364 ? 0.404 1.430 -23.322 1.00 89.94 364 LYS A CA 1
ATOM 2837 C C . LYS A 1 364 ? 0.886 1.001 -21.942 1.00 89.94 364 LYS A C 1
ATOM 2839 O O . LYS A 1 364 ? 1.963 0.420 -21.830 1.00 89.94 364 LYS A O 1
ATOM 2844 N N . ILE A 1 365 ? 0.060 1.257 -20.935 1.00 88.44 365 ILE A N 1
ATOM 2845 C CA . ILE A 1 365 ? 0.220 0.793 -19.557 1.00 88.44 365 ILE A CA 1
ATOM 2846 C C . ILE A 1 365 ? -1.032 -0.035 -19.235 1.00 88.44 365 ILE A C 1
ATOM 2848 O O . ILE A 1 365 ? -2.145 0.431 -19.475 1.00 88.44 365 ILE A O 1
ATOM 2852 N N . GLU A 1 366 ? -0.863 -1.279 -18.788 1.00 84.25 366 GLU A N 1
ATOM 2853 C CA . GLU A 1 366 ? -1.965 -2.207 -18.494 1.00 84.25 366 GLU A CA 1
ATOM 2854 C C . GLU A 1 366 ? -1.807 -2.820 -17.104 1.00 84.25 366 GLU A C 1
ATOM 2856 O O . GLU A 1 366 ? -0.792 -3.463 -16.835 1.00 84.25 366 GLU A O 1
ATOM 2861 N N . MET A 1 367 ? -2.832 -2.697 -16.261 1.00 75.44 367 MET A N 1
ATOM 2862 C CA . MET A 1 367 ? -2.910 -3.446 -15.007 1.00 75.44 367 MET A CA 1
ATOM 2863 C C . MET A 1 367 ? -3.173 -4.925 -15.313 1.00 75.44 367 MET A C 1
ATOM 2865 O O . MET A 1 367 ? -4.061 -5.267 -16.096 1.00 75.44 367 MET A O 1
ATOM 2869 N N . LEU A 1 368 ? -2.380 -5.807 -14.717 1.00 72.94 368 LEU A N 1
ATOM 2870 C CA . LEU A 1 368 ? -2.465 -7.252 -14.868 1.00 72.94 368 LEU A CA 1
ATOM 2871 C C . LEU A 1 368 ? -2.864 -7.882 -13.540 1.00 72.94 368 LEU A C 1
ATOM 2873 O O . LEU A 1 368 ? -2.008 -8.115 -12.689 1.00 72.94 368 LEU A O 1
ATOM 2877 N N . GLU A 1 369 ? -4.129 -8.259 -13.400 1.00 63.19 369 GLU A N 1
ATOM 2878 C CA . GLU A 1 369 ? -4.625 -9.030 -12.256 1.00 63.19 369 GLU A CA 1
ATOM 2879 C C . GLU A 1 369 ? -4.136 -10.481 -12.324 1.00 63.19 369 GLU A C 1
ATOM 2881 O O . GLU A 1 369 ? -4.820 -11.403 -12.773 1.00 63.19 369 GLU A O 1
ATOM 2886 N N . SER A 1 370 ? -2.885 -10.697 -11.931 1.00 58.59 370 SER A N 1
ATOM 2887 C CA . SER A 1 370 ? -2.298 -12.029 -11.881 1.00 58.59 370 SER A CA 1
ATOM 2888 C C . SER A 1 370 ? -1.348 -12.160 -10.704 1.00 58.59 370 SER A C 1
ATOM 2890 O O . SER A 1 370 ? -0.566 -11.264 -10.401 1.00 58.59 370 SER A O 1
ATOM 2892 N N . CYS A 1 371 ? -1.431 -13.304 -10.030 1.00 60.31 371 CYS A N 1
ATOM 2893 C CA . CYS A 1 371 ? -0.504 -13.678 -8.977 1.00 60.31 371 CYS A CA 1
ATOM 2894 C C . CYS A 1 371 ? 0.659 -14.455 -9.592 1.00 60.31 371 CYS A C 1
ATOM 2896 O O . CYS A 1 371 ? 0.460 -15.574 -10.079 1.00 60.31 371 CYS A O 1
ATOM 2898 N N . GLN A 1 372 ? 1.867 -13.899 -9.557 1.00 72.69 372 GLN A N 1
ATOM 2899 C CA . GLN A 1 372 ? 3.046 -14.576 -10.088 1.00 72.69 372 GLN A CA 1
ATOM 2900 C C . GLN A 1 372 ? 4.298 -14.352 -9.243 1.00 72.69 372 GLN A C 1
ATOM 2902 O O . GLN A 1 372 ? 4.379 -13.450 -8.415 1.00 72.69 372 GLN A O 1
ATOM 2907 N N . GLU A 1 373 ? 5.272 -15.244 -9.424 1.00 75.25 373 GLU A N 1
ATOM 2908 C CA . GLU A 1 373 ? 6.602 -15.062 -8.849 1.00 75.25 373 GLU A CA 1
ATOM 2909 C C . GLU A 1 373 ? 7.294 -13.899 -9.546 1.00 75.25 373 GLU A C 1
ATOM 2911 O O . GLU A 1 373 ? 7.331 -13.832 -10.780 1.00 75.25 373 GLU A O 1
ATOM 2916 N N . THR A 1 374 ? 7.891 -13.034 -8.747 1.00 81.19 374 THR A N 1
ATOM 2917 C CA . THR A 1 374 ? 8.607 -11.867 -9.218 1.00 81.19 374 THR A CA 1
ATOM 2918 C C . THR A 1 374 ? 9.995 -11.799 -8.603 1.00 81.19 374 THR A C 1
ATOM 2920 O O . THR A 1 374 ? 10.270 -12.379 -7.549 1.00 81.19 374 THR A O 1
ATOM 2923 N N . TYR A 1 375 ? 10.888 -11.094 -9.283 1.00 86.62 375 TYR A N 1
ATOM 2924 C CA . TYR A 1 375 ? 12.308 -11.068 -8.965 1.00 86.62 375 TYR A CA 1
ATOM 2925 C C . TYR A 1 375 ? 12.865 -9.662 -9.161 1.00 86.62 375 TYR A C 1
ATOM 2927 O O . TYR A 1 375 ? 12.421 -8.961 -10.067 1.00 86.62 375 TYR A O 1
ATOM 2935 N N . SER A 1 376 ? 13.871 -9.273 -8.380 1.00 87.19 376 SER A N 1
ATOM 2936 C CA . SER A 1 376 ? 14.597 -8.014 -8.598 1.00 87.19 376 SER A CA 1
ATOM 2937 C C . SER A 1 376 ? 16.082 -8.136 -8.252 1.00 87.19 376 SER A C 1
ATOM 2939 O O . SER A 1 376 ? 16.504 -9.084 -7.578 1.00 87.19 376 SER A O 1
ATOM 2941 N N . ILE A 1 377 ? 16.872 -7.178 -8.740 1.00 89.31 377 ILE A N 1
ATOM 2942 C CA . ILE A 1 377 ? 18.272 -6.955 -8.362 1.00 89.31 377 ILE A CA 1
ATOM 2943 C C . ILE A 1 377 ? 18.284 -5.737 -7.437 1.00 89.31 377 ILE A C 1
ATOM 2945 O O . ILE A 1 377 ? 18.107 -4.610 -7.896 1.00 89.31 377 ILE A O 1
ATOM 2949 N N . LEU A 1 378 ? 18.483 -5.978 -6.140 1.00 82.06 378 LEU A N 1
ATOM 2950 C CA . LEU A 1 378 ? 18.371 -4.935 -5.118 1.00 82.06 378 LEU A CA 1
ATOM 2951 C C . LEU A 1 378 ? 19.595 -4.021 -5.096 1.00 82.06 378 LEU A C 1
ATOM 2953 O O . LEU A 1 378 ? 19.453 -2.816 -4.918 1.00 82.06 378 LEU A O 1
ATOM 2957 N N . ASP A 1 379 ? 20.786 -4.587 -5.313 1.00 85.31 379 ASP A N 1
ATOM 2958 C CA . ASP A 1 379 ? 22.042 -3.845 -5.239 1.00 85.31 379 ASP A CA 1
ATOM 2959 C C . ASP A 1 379 ? 23.072 -4.328 -6.271 1.00 85.31 379 ASP A C 1
ATOM 2961 O O . ASP A 1 379 ? 23.161 -5.512 -6.632 1.00 85.31 379 ASP A O 1
ATOM 2965 N N . LEU A 1 380 ? 23.889 -3.382 -6.723 1.00 90.75 380 LEU A N 1
ATOM 2966 C CA . LEU A 1 380 ? 24.991 -3.566 -7.653 1.00 90.75 380 LEU A CA 1
ATOM 2967 C C . LEU A 1 380 ? 26.262 -3.007 -7.021 1.00 90.75 380 LEU A C 1
ATOM 2969 O O . LEU A 1 380 ? 26.267 -1.937 -6.425 1.00 90.75 380 LEU A O 1
ATOM 2973 N N . HIS A 1 381 ? 27.401 -3.662 -7.246 1.00 89.94 381 HIS A N 1
ATOM 2974 C CA . HIS A 1 381 ? 28.668 -3.197 -6.661 1.00 89.94 381 HIS A CA 1
ATOM 2975 C C . HIS A 1 381 ? 29.082 -1.789 -7.142 1.00 89.94 381 HIS A C 1
ATOM 2977 O O . HIS A 1 381 ? 29.979 -1.167 -6.567 1.00 89.94 381 HIS A O 1
ATOM 2983 N N . ARG A 1 382 ? 28.491 -1.326 -8.253 1.00 89.75 382 ARG A N 1
ATOM 2984 C CA . ARG A 1 382 ? 28.674 0.000 -8.835 1.00 89.75 382 ARG A CA 1
ATOM 2985 C C . ARG A 1 382 ? 27.438 0.399 -9.641 1.00 89.75 382 ARG A C 1
ATOM 2987 O O . ARG A 1 382 ? 26.997 -0.364 -10.496 1.00 89.75 382 ARG A O 1
ATOM 2994 N N . GLY A 1 383 ? 27.009 1.649 -9.461 1.00 89.50 383 GLY A N 1
ATOM 2995 C CA . GLY A 1 383 ? 25.846 2.221 -10.143 1.00 89.50 383 GLY A CA 1
ATOM 2996 C C . GLY A 1 383 ? 24.524 1.730 -9.563 1.00 89.50 383 GLY A C 1
ATOM 2997 O O . GLY A 1 383 ? 24.512 0.885 -8.679 1.00 89.50 383 GLY A O 1
ATOM 2998 N N . ASN A 1 384 ? 23.424 2.287 -10.062 1.00 91.12 384 ASN A N 1
ATOM 2999 C CA . ASN A 1 384 ? 22.071 2.010 -9.578 1.00 91.12 384 ASN A CA 1
ATOM 3000 C C . ASN A 1 384 ? 21.077 1.735 -10.715 1.00 91.12 384 ASN A C 1
ATOM 3002 O O . ASN A 1 384 ? 19.877 1.903 -10.536 1.00 91.12 384 ASN A O 1
ATOM 3006 N N . ALA A 1 385 ? 21.571 1.377 -11.901 1.00 94.19 385 ALA A N 1
ATOM 3007 C CA . ALA A 1 385 ? 20.747 1.132 -13.077 1.00 94.19 385 ALA A CA 1
ATOM 3008 C C . ALA A 1 385 ? 21.188 -0.139 -13.803 1.00 94.19 385 ALA A C 1
ATOM 3010 O O . ALA A 1 385 ? 22.381 -0.442 -13.871 1.00 94.19 385 ALA A O 1
ATOM 3011 N N . PHE A 1 386 ? 20.246 -0.858 -14.397 1.00 95.62 386 PHE A N 1
ATOM 3012 C CA . PHE A 1 386 ? 20.504 -2.018 -15.252 1.00 95.62 386 PHE A CA 1
ATOM 3013 C C . PHE A 1 386 ? 19.424 -2.136 -16.331 1.00 95.62 386 PHE A C 1
ATOM 3015 O O . PHE A 1 386 ? 18.517 -1.309 -16.404 1.00 95.62 386 PHE A O 1
ATOM 3022 N N . PHE A 1 387 ? 19.545 -3.134 -17.210 1.00 96.06 387 PHE A N 1
ATOM 3023 C CA . PHE A 1 387 ? 18.610 -3.324 -18.320 1.00 96.06 387 PHE A CA 1
ATOM 3024 C C . PHE A 1 387 ? 17.764 -4.583 -18.148 1.00 96.06 387 PHE A C 1
ATOM 3026 O O . PHE A 1 387 ? 18.296 -5.699 -18.181 1.00 96.06 387 PHE A O 1
ATOM 3033 N N . ALA A 1 388 ? 16.448 -4.398 -18.070 1.00 96.38 388 ALA A N 1
ATOM 3034 C CA . ALA A 1 388 ? 15.444 -5.454 -18.000 1.00 96.38 388 ALA A CA 1
ATOM 3035 C C . ALA A 1 388 ? 14.531 -5.380 -19.233 1.00 96.38 388 ALA A C 1
ATOM 3037 O O . ALA A 1 388 ? 13.998 -4.324 -19.558 1.00 96.38 388 ALA A O 1
ATOM 3038 N N . ASN A 1 389 ? 14.425 -6.470 -20.001 1.00 96.25 389 ASN A N 1
ATOM 3039 C CA . ASN A 1 389 ? 13.825 -6.486 -21.347 1.00 96.25 389 ASN A CA 1
ATOM 3040 C C . ASN A 1 389 ? 14.340 -5.354 -22.264 1.00 96.25 389 ASN A C 1
ATOM 3042 O O . ASN A 1 389 ? 13.632 -4.856 -23.138 1.00 96.25 389 ASN A O 1
ATOM 3046 N N . GLY A 1 390 ? 15.596 -4.948 -22.056 1.00 94.06 390 GLY A N 1
ATOM 3047 C CA . GLY A 1 390 ? 16.236 -3.836 -22.753 1.00 94.06 390 GLY A CA 1
ATOM 3048 C C . GLY A 1 390 ? 15.893 -2.449 -22.204 1.00 94.06 390 GLY A C 1
ATOM 3049 O O . GLY A 1 390 ? 16.525 -1.497 -22.627 1.00 94.06 390 GLY A O 1
ATOM 3050 N N . ILE A 1 391 ? 14.961 -2.291 -21.268 1.00 96.06 391 ILE A N 1
ATOM 3051 C CA . ILE A 1 391 ? 14.586 -0.995 -20.679 1.00 96.06 391 ILE A CA 1
ATOM 3052 C C . ILE A 1 391 ? 15.506 -0.683 -19.495 1.00 96.06 391 ILE A C 1
ATOM 3054 O O . ILE A 1 391 ? 15.829 -1.585 -18.722 1.00 96.06 391 ILE A O 1
ATOM 3058 N N . VAL A 1 392 ? 15.937 0.575 -19.357 1.00 95.38 392 VAL A N 1
ATOM 3059 C CA . VAL A 1 392 ? 16.716 1.028 -18.194 1.00 95.38 392 VAL A CA 1
ATOM 3060 C C . VAL A 1 392 ? 15.815 1.125 -16.971 1.00 95.38 392 VAL A C 1
ATOM 3062 O O . VAL A 1 392 ? 14.857 1.901 -16.952 1.00 95.38 392 VAL A O 1
ATOM 3065 N N . VAL A 1 393 ? 16.181 0.374 -15.944 1.00 94.69 393 VAL A N 1
ATOM 3066 C CA . VAL A 1 393 ? 15.486 0.282 -14.660 1.00 94.69 393 VAL A CA 1
ATOM 3067 C C . VAL A 1 393 ? 16.461 0.521 -13.511 1.00 94.69 393 VAL A C 1
ATOM 3069 O O . VAL A 1 393 ? 17.673 0.360 -13.687 1.00 94.69 393 VAL A O 1
ATOM 3072 N N . GLY A 1 394 ? 15.948 0.960 -12.365 1.00 91.56 394 GLY A N 1
ATOM 3073 C CA . GLY A 1 394 ? 16.748 1.292 -11.185 1.00 91.56 394 GLY A CA 1
ATOM 3074 C C . GLY A 1 394 ? 16.879 0.139 -10.187 1.00 91.56 394 GLY A C 1
ATOM 3075 O O . GLY A 1 394 ? 16.042 -0.751 -10.137 1.00 91.56 394 GLY A O 1
ATOM 3076 N N . THR A 1 395 ? 17.939 0.158 -9.382 1.00 88.56 395 THR A N 1
ATOM 3077 C CA . THR A 1 395 ? 18.107 -0.720 -8.209 1.00 88.56 395 THR A CA 1
ATOM 3078 C C . THR A 1 395 ? 17.427 -0.132 -6.971 1.00 88.56 395 THR A C 1
ATOM 3080 O O . THR A 1 395 ? 17.269 1.084 -6.868 1.00 88.56 395 THR A O 1
ATOM 3083 N N . GLU A 1 396 ? 17.137 -0.972 -5.982 1.00 74.50 396 GLU A N 1
ATOM 3084 C CA . GLU A 1 396 ? 16.229 -0.680 -4.860 1.00 74.50 396 GLU A CA 1
ATOM 3085 C C . GLU A 1 396 ? 16.957 -0.554 -3.508 1.00 74.50 396 GLU A C 1
ATOM 3087 O O . GLU A 1 396 ? 16.457 -0.959 -2.459 1.00 74.50 396 GLU A O 1
ATOM 3092 N N . VAL A 1 397 ? 18.168 0.009 -3.496 1.00 71.50 397 VAL A N 1
ATOM 3093 C CA . VAL A 1 397 ? 18.894 0.234 -2.236 1.00 71.50 397 VAL A CA 1
ATOM 3094 C C . VAL A 1 397 ? 18.166 1.305 -1.428 1.00 71.50 397 VAL A C 1
ATOM 3096 O O . VAL A 1 397 ? 18.137 2.468 -1.828 1.00 71.50 397 VAL A O 1
ATOM 3099 N N . LEU A 1 398 ? 17.599 0.942 -0.277 1.00 56.72 398 LEU A N 1
ATOM 3100 C CA . LEU A 1 398 ? 16.928 1.898 0.605 1.00 56.72 398 LEU A CA 1
ATOM 3101 C C . LEU A 1 398 ? 17.890 2.994 1.075 1.00 56.72 398 LEU A C 1
ATOM 3103 O O . LEU A 1 398 ? 19.053 2.742 1.413 1.00 56.72 398 LEU A O 1
ATOM 3107 N N . THR A 1 399 ? 17.386 4.225 1.155 1.00 54.56 399 THR A N 1
ATOM 3108 C CA . THR A 1 399 ? 18.123 5.314 1.797 1.00 54.56 399 THR A CA 1
ATOM 3109 C C . THR A 1 399 ? 18.288 4.969 3.275 1.00 54.56 399 THR A C 1
ATOM 3111 O O . THR A 1 399 ? 17.327 5.026 4.040 1.00 54.56 399 THR A O 1
ATOM 3114 N N . GLN A 1 400 ? 19.499 4.609 3.716 1.00 43.84 400 GLN A N 1
ATOM 3115 C CA . GLN A 1 400 ? 19.760 4.507 5.150 1.00 43.84 400 GLN A CA 1
ATOM 3116 C C . GLN A 1 400 ? 19.515 5.889 5.757 1.00 43.84 400 GLN A C 1
ATOM 3118 O O . GLN A 1 400 ? 20.278 6.824 5.502 1.00 43.84 400 GLN A O 1
ATOM 3123 N N . GLN A 1 401 ? 18.464 6.030 6.571 1.00 33.81 401 GLN A N 1
ATOM 3124 C CA . GLN A 1 401 ? 18.378 7.166 7.475 1.00 33.81 401 GLN A CA 1
ATOM 3125 C C . GLN A 1 401 ? 19.634 7.103 8.334 1.00 33.81 401 GLN A C 1
ATOM 3127 O O . GLN A 1 401 ? 19.810 6.184 9.136 1.00 33.81 401 GLN A O 1
ATOM 3132 N N . VAL A 1 402 ? 20.548 8.047 8.115 1.00 28.58 402 VAL A N 1
ATOM 3133 C CA . VAL A 1 402 ? 21.702 8.224 8.983 1.00 28.58 402 VAL A CA 1
ATOM 3134 C C . VAL A 1 402 ? 21.124 8.483 10.363 1.00 28.58 402 VAL A C 1
ATOM 3136 O O . VAL A 1 402 ? 20.642 9.577 10.645 1.00 28.58 402 VAL A O 1
ATOM 3139 N N . ALA A 1 403 ? 21.140 7.458 11.214 1.00 26.34 403 ALA A N 1
ATOM 3140 C CA . ALA A 1 403 ? 20.938 7.623 12.634 1.00 26.34 403 ALA A CA 1
ATO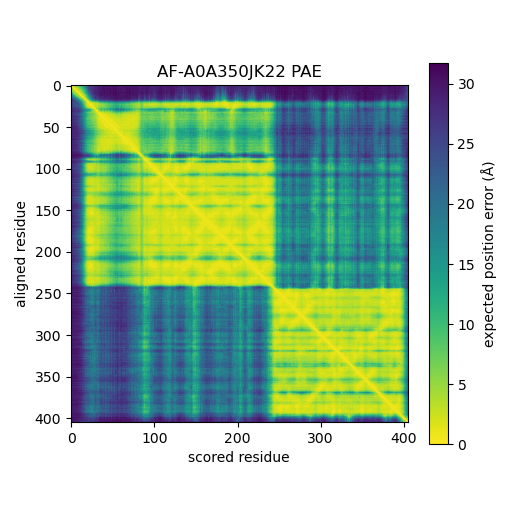M 3141 C C . ALA A 1 403 ? 22.059 8.553 13.101 1.00 26.34 403 ALA A C 1
ATOM 3143 O O . ALA A 1 403 ? 23.201 8.132 13.308 1.00 26.34 403 ALA A O 1
ATOM 3144 N N . THR A 1 404 ? 21.756 9.846 13.181 1.00 28.03 404 THR A N 1
ATOM 3145 C CA . THR A 1 404 ? 22.576 10.805 13.903 1.00 28.03 404 THR A CA 1
ATOM 3146 C C . THR A 1 404 ? 22.641 10.305 15.337 1.00 28.03 404 THR A C 1
ATOM 3148 O O . THR A 1 404 ? 21.648 10.360 16.061 1.00 28.03 404 THR A O 1
ATOM 3151 N N . LYS A 1 405 ? 23.786 9.709 15.676 1.00 29.80 405 LYS A N 1
ATOM 3152 C CA . LYS A 1 405 ? 24.156 9.328 17.037 1.00 29.80 405 LYS A CA 1
ATOM 3153 C C . LYS A 1 405 ? 24.182 10.526 17.971 1.00 29.80 405 LYS A C 1
ATOM 3155 O O . LYS A 1 405 ? 24.576 11.618 17.500 1.00 29.80 405 LYS A O 1
#

Mean predicted aligned error: 13.04 Å

Radius of gyration: 26.23 Å; Cα contacts (8 Å, |Δi|>4): 991; chains: 1; bounding box: 64×49×103 Å

Foldseek 3Di:
DDDDDDDDDDDDDDPPPPPDFAEWEWDFDDFLFFDPVLLVLVVLLVVVVVCVVVVVDHLVPDDPSNVVSVVCVQVSCQSFFAPGPAQALCQQHFQPDKQKPAFADDDPNAGQGRCLQPVRGLQHWRWGHDPFQQAFIKMKGKAWQQRAWFFKKKFQWARSNHPLNRQQAKTAQWKFKDKPNHTHHIYGDDSHRTITMTGSVDTDHRPDPRGIIMIMIGGHDIDAHPHDSITITRYIDTHHDPQWFFFWQWWFQFQVRDTDTQVPDDQAGWGWFADPVVRDIHIWRFHDKDKGKGFKWKWWAWPVGFITTIRQLWWFQFPPQGTEGSDLVRVCQADPSVRYDHDDFQTWFWFDDPNDIDTTTGHDMDIDRDIGMTMDRQDIPDDFWTATSRTITGHGHGDPPPPPD

Secondary structure (DSSP, 8-state):
------------------PPPEEE--EEEEE-SPPHHHHHHHHHHHHHHHHHHTTSS-GGG--HHHHHHHTTHHHHHHHHBSS-SS--GGGT--EEEEEES--PPPBTTB---GGGGSSSBTT--EE--SSSS-TT-EEEEEE-TTPPPEEEEEEEEB-TT-HHHHHHSBEEEEEEEEETTEEEEEEE--SSSEEEEEEEEEEE---STT--EEEEEEEEEEEPPSS---BEEEEEEEEES----EETT-EEEBTTS-EEEGGG--TT-EEEEEETTTTEEEEEEEEEEEEEEES-EEEEEETTS-EEEE-TTS-EEETTTEEEES-HHHHTTBTT-TT-EE--TT-EEEEEETTEEEEEEEEEEEEE---EEEEEEEEESS-SEEEETTEEEE---B-------

Solvent-accessible surface area (backbone atoms only — not comparable to full-atom values): 21302 Å² total; per-residue (Å²): 138,81,87,82,84,82,81,84,81,81,84,78,81,80,78,75,80,73,76,79,70,51,74,43,66,55,49,77,57,65,77,49,53,45,50,76,63,50,55,55,52,41,56,52,39,52,52,54,52,49,36,43,75,70,61,76,46,56,83,90,68,49,50,80,66,56,45,57,46,56,76,38,45,69,63,39,50,54,54,41,35,48,88,54,102,60,74,47,55,55,37,30,40,57,62,80,47,62,45,49,76,52,44,32,76,72,54,100,88,45,71,19,45,53,57,29,20,64,67,41,40,29,68,37,21,17,24,41,46,58,90,50,65,35,67,70,38,35,44,34,37,33,26,52,32,72,37,48,28,38,31,33,43,33,37,32,50,8,30,33,55,32,76,65,55,33,48,30,28,6,24,53,33,24,33,39,35,22,50,72,87,39,84,60,32,34,40,52,44,66,99,50,51,32,39,30,39,31,74,65,88,48,76,47,56,40,88,45,90,88,35,64,31,38,45,32,41,30,32,71,40,62,43,82,25,80,75,36,46,40,29,21,32,15,31,56,48,70,37,54,48,82,51,53,30,29,41,67,69,39,33,29,36,25,50,87,69,48,76,43,43,48,82,73,66,50,64,86,41,46,30,29,22,46,41,84,88,79,71,45,73,45,76,20,43,32,64,38,72,51,77,50,55,32,32,44,36,29,37,44,32,31,71,85,74,46,58,48,48,27,21,44,35,40,39,33,35,28,81,86,65,41,41,21,13,62,22,23,75,69,32,31,55,23,52,94,31,72,66,34,32,78,56,53,73,63,42,38,33,35,29,52,55,97,93,38,83,48,74,42,33,31,62,43,79,42,84,37,92,47,76,44,58,23,29,40,57,36,37,43,80,55,68,55,34,34,27,47,53,30,33,36,29,51,38,61,44,65,51,74,76,76,77,80,125

Nearest PDB structures (foldseek):
  6y75-assembly1_B  TM=9.135E-01  e=1.497E-11  Tetrahymena thermophila SB210
  2lwy-assembly1_A  TM=8.882E-01  e=6.938E-09  Acetivibrio thermocellus ATCC 27405
  6frh-assembly1_A  TM=8.227E-01  e=6.568E-09  Synechocystis sp. PCC 6803 substr. Kazusa
  1mi8-assembly1_A-2  TM=8.889E-01  e=1.861E-08  Synechocystis sp. PCC 6803
  6zgq-assembly1_A  TM=7.573E-01  e=1.664E-04  metagenome

pLDDT: mean 85.29, std 15.31, range [26.34, 98.81]

Sequence (405 aa):
MKPILITLLSLFTFFASQAQLKTLTPTFWASAIPSEVDLKDYTVLLDIVHRLDKREISEEDLNSTEAALYDRWDELEDAMTIGGLGCSWYCGGGPHKITASSQLGPEKGFLYEPDNAHDFDATTAWVEGAKGDGIGEFITYHFMANSPPVTKVEVYNGYLKDENTWKVNGRVKKLKMYVDNVPFAILEVADNYNQQVFNLGTELQSTVEGTDMELKFEILEVYPGTMYHDVAISEILFDGTGVHCFAKGTMITMADGSLKPIEKITIQDSVLSLDIITSQSFSAGVMETTRIKHHNLVRISLINGAAIELTSDHPVFTNNKGWASLDPEATKTYNNIDSASMLETMDEVVVYREGRVVSASVQKIEMLESCQETYSILDLHRGNAFFANGIVVGTEVLTQQVATK